Protein AF-A0A970J962-F1 (afdb_monomer)

Mean predicted aligned error: 13.71 Å

Radius of gyration: 29.82 Å; Cα contacts (8 Å, |Δi|>4): 1137; chains: 1; bounding box: 70×75×79 Å

Sequence (525 aa):
MKKNMIYILTLIIIVTIISAALWLNNDTRKEKALIKEILPTATTIKLIDGALDNLIIKENFPGVEKIYSIDNIPAAFVASGTGYEGIIKTLVVMDNEKKQIAGIHILEQGDTPDYADPIMESWFTDRFKGLELFEYLNRVVLDPEKPTDIVQVTGASVSSQAVINNVNSAIGAWNYLVNNKTMDPVENFIPQEMWDKDENSFLIAWPENNSVRVNIEDLKTFPQVTTQTILQRTTGVKIDIKAEGPLLKDVLEKHGIDINDYEAIGVTGRDNYYTMISKDIIQNRDIILGIRFDDEEIIREEKPVRVVIPDEMGVYWVKMVNRIELYTHISPKDIQNVHIFSSIVKDIEPYYYEYYGSKDESYLVGKILSKFDYVDVNGFFTMVGSDGLVKNETISMVRDRYYIKTGGENAPMNIGPAFKLGMNVKEMSHFSTTKDAVIFPEIMMKVIGEEDLPQGKGMNLGEVLEEAGMIIEDNDTLTLFDSDGKQYDINPNQLDSSYLLPVEKGADAIIGETYIKDIAKISKN

Structure (mmCIF, N/CA/C/O backbone):
data_AF-A0A970J962-F1
#
_entry.id   AF-A0A970J962-F1
#
loop_
_atom_site.group_PDB
_atom_site.id
_atom_site.type_symbol
_atom_site.label_atom_id
_atom_site.label_alt_id
_atom_site.label_comp_id
_atom_site.label_asym_id
_atom_site.label_entity_id
_atom_site.label_seq_id
_atom_site.pdbx_PDB_ins_code
_atom_site.Cartn_x
_atom_site.Cartn_y
_atom_site.Cartn_z
_atom_site.occupancy
_atom_site.B_iso_or_equiv
_atom_site.auth_seq_id
_atom_site.auth_comp_id
_atom_site.auth_asym_id
_atom_site.auth_atom_id
_atom_site.pdbx_PDB_model_num
ATOM 1 N N . MET A 1 1 ? 42.026 53.514 -26.671 1.00 54.94 1 MET A N 1
ATOM 2 C CA . MET A 1 1 ? 42.707 52.351 -26.049 1.00 54.94 1 MET A CA 1
ATOM 3 C C . MET A 1 1 ? 41.955 51.765 -24.851 1.00 54.94 1 MET A C 1
ATOM 5 O O . MET A 1 1 ? 41.698 50.572 -24.881 1.00 54.94 1 MET A O 1
ATOM 9 N N . LYS A 1 2 ? 41.526 52.551 -23.845 1.00 57.28 2 LYS A N 1
ATOM 10 C CA . LYS A 1 2 ? 40.827 52.016 -22.649 1.00 57.28 2 LYS A CA 1
ATOM 11 C C . LYS A 1 2 ? 39.519 51.249 -22.932 1.00 57.28 2 LYS A C 1
ATOM 13 O O . LYS A 1 2 ? 39.310 50.208 -22.328 1.00 57.28 2 LYS A O 1
ATOM 18 N N . LYS A 1 3 ? 38.673 51.703 -23.870 1.00 55.94 3 LYS A N 1
ATOM 19 C CA . LYS A 1 3 ? 37.426 50.992 -24.237 1.00 55.94 3 LYS A CA 1
ATOM 20 C C . LYS A 1 3 ? 37.689 49.610 -24.852 1.00 55.94 3 LYS A C 1
ATOM 22 O O . LYS A 1 3 ? 37.087 48.641 -24.419 1.00 55.94 3 LYS A O 1
ATOM 27 N N . ASN A 1 4 ? 38.642 49.500 -25.780 1.00 60.94 4 ASN A N 1
ATOM 28 C CA . ASN A 1 4 ? 38.991 48.218 -26.412 1.00 60.94 4 ASN A CA 1
ATOM 29 C C . ASN A 1 4 ? 39.577 47.220 -25.401 1.00 60.94 4 ASN A C 1
ATOM 31 O O . ASN A 1 4 ? 39.306 46.032 -25.493 1.00 60.94 4 ASN A O 1
ATOM 35 N N . MET A 1 5 ? 40.323 47.708 -24.404 1.00 66.94 5 MET A N 1
ATOM 36 C CA . MET A 1 5 ? 40.854 46.877 -23.321 1.00 66.94 5 MET A CA 1
ATOM 37 C C . MET A 1 5 ? 39.741 46.315 -22.422 1.00 66.94 5 MET A C 1
ATOM 39 O O . MET A 1 5 ? 39.812 45.156 -22.031 1.00 66.94 5 MET A O 1
ATOM 43 N N . ILE A 1 6 ? 38.693 47.102 -22.149 1.00 75.38 6 ILE A N 1
ATOM 44 C CA . ILE A 1 6 ? 37.522 46.652 -21.379 1.00 75.38 6 ILE A CA 1
ATOM 45 C C . ILE A 1 6 ? 36.758 45.566 -22.146 1.00 75.38 6 ILE A C 1
ATOM 47 O O . ILE A 1 6 ? 36.479 44.524 -21.569 1.00 75.38 6 ILE A O 1
ATOM 51 N N . TYR A 1 7 ? 36.504 45.744 -23.449 1.00 73.00 7 TYR A N 1
ATOM 52 C CA . TYR A 1 7 ? 35.831 44.718 -24.260 1.00 73.00 7 TYR A CA 1
ATOM 53 C C . TYR A 1 7 ? 36.624 43.404 -24.345 1.00 73.00 7 TYR A C 1
ATOM 55 O O . TYR A 1 7 ? 36.029 42.332 -24.273 1.00 73.00 7 TYR A O 1
ATOM 63 N N . ILE A 1 8 ? 37.957 43.472 -24.441 1.00 80.38 8 ILE A N 1
ATOM 64 C CA . ILE A 1 8 ? 38.824 42.282 -24.435 1.00 80.38 8 ILE A CA 1
ATOM 65 C C . ILE A 1 8 ? 38.766 41.569 -23.076 1.00 80.38 8 ILE A C 1
ATOM 67 O O . ILE A 1 8 ? 38.632 40.350 -23.036 1.00 80.38 8 ILE A O 1
ATOM 71 N N . LEU A 1 9 ? 38.807 42.309 -21.963 1.00 80.56 9 LEU A N 1
ATOM 72 C CA . LEU A 1 9 ? 38.686 41.732 -20.620 1.00 80.56 9 LEU A CA 1
ATOM 73 C C . LEU A 1 9 ? 37.318 41.079 -20.388 1.00 80.56 9 LEU A C 1
ATOM 75 O O . LEU A 1 9 ? 37.258 39.972 -19.861 1.00 80.56 9 LEU A O 1
ATOM 79 N N . THR A 1 10 ? 36.227 41.716 -20.819 1.00 80.56 10 THR A N 1
ATOM 80 C CA . THR A 1 10 ? 34.881 41.135 -20.721 1.00 80.56 10 THR A CA 1
ATOM 81 C C . THR A 1 10 ? 34.754 39.867 -21.567 1.00 80.56 10 THR A C 1
ATOM 83 O O . THR A 1 10 ? 34.187 38.884 -21.097 1.00 80.56 10 THR A O 1
ATOM 86 N N . LEU A 1 11 ? 35.330 39.846 -22.775 1.00 82.75 11 LEU A N 1
ATOM 87 C CA . LEU A 1 11 ? 35.341 38.658 -23.631 1.00 82.75 11 LEU A CA 1
ATOM 88 C C . LEU A 1 11 ? 36.127 37.505 -22.993 1.00 82.75 11 LEU A C 1
ATOM 90 O O . LEU A 1 11 ? 35.643 36.380 -22.991 1.00 82.75 11 LEU A O 1
ATOM 94 N N . ILE A 1 12 ? 37.298 37.775 -22.405 1.00 88.12 12 ILE A N 1
ATOM 95 C CA . ILE A 1 12 ? 38.093 36.753 -21.707 1.00 88.12 12 ILE A CA 1
ATOM 96 C C . ILE A 1 12 ? 37.312 36.185 -20.520 1.00 88.12 12 ILE A C 1
ATOM 98 O O . ILE A 1 12 ? 37.259 34.970 -20.373 1.00 88.12 12 ILE A O 1
ATOM 102 N N . ILE A 1 13 ? 36.654 37.034 -19.724 1.00 87.50 13 ILE A N 1
ATOM 103 C CA . ILE A 1 13 ? 35.838 36.591 -18.586 1.00 87.50 13 ILE A CA 1
ATOM 104 C C . ILE A 1 13 ? 34.689 35.693 -19.062 1.00 87.50 13 ILE A C 1
ATOM 106 O O . ILE A 1 13 ? 34.508 34.599 -18.531 1.00 87.50 13 ILE A O 1
ATOM 110 N N . ILE A 1 14 ? 33.962 36.097 -20.107 1.00 84.31 14 ILE A N 1
ATOM 111 C CA . ILE A 1 14 ? 32.884 35.289 -20.694 1.00 84.31 14 ILE A CA 1
ATOM 112 C C . ILE A 1 14 ? 33.427 33.955 -21.220 1.00 84.31 14 ILE A C 1
ATOM 114 O O . ILE A 1 14 ? 32.858 32.912 -20.917 1.00 84.31 14 ILE A O 1
ATOM 118 N N . VAL A 1 15 ? 34.554 33.956 -21.936 1.00 85.00 15 VAL A N 1
ATOM 119 C CA . VAL A 1 15 ? 35.187 32.725 -22.434 1.00 85.00 15 VAL A CA 1
ATOM 120 C C . VAL A 1 15 ? 35.630 31.831 -21.279 1.00 85.00 15 VAL A C 1
ATOM 122 O O . VAL A 1 15 ? 35.428 30.625 -21.358 1.00 85.00 15 VAL A O 1
ATOM 125 N N . THR A 1 16 ? 36.171 32.377 -20.187 1.00 82.31 16 THR A N 1
ATOM 126 C CA . THR A 1 16 ? 36.538 31.581 -19.006 1.00 82.31 16 THR A CA 1
ATOM 127 C C . THR A 1 16 ? 35.322 31.021 -18.276 1.00 82.31 16 THR A C 1
ATOM 129 O O . THR A 1 16 ? 35.370 29.872 -17.858 1.00 82.31 16 THR A O 1
ATOM 132 N N . ILE A 1 17 ? 34.219 31.773 -18.176 1.00 78.06 17 ILE A N 1
ATOM 133 C CA . ILE A 1 17 ? 32.970 31.307 -17.555 1.00 78.06 17 ILE A CA 1
ATOM 134 C C . ILE A 1 17 ? 32.330 30.215 -18.415 1.00 78.06 17 ILE A C 1
ATOM 136 O O . ILE A 1 17 ? 31.975 29.166 -17.891 1.00 78.06 17 ILE A O 1
ATOM 140 N N . ILE A 1 18 ? 32.242 30.414 -19.734 1.00 73.50 18 ILE A N 1
ATOM 141 C CA . ILE A 1 18 ? 31.726 29.410 -20.676 1.00 73.50 18 ILE A CA 1
ATOM 142 C C . ILE A 1 18 ? 32.627 28.174 -20.675 1.00 73.50 18 ILE A C 1
ATOM 144 O O . ILE A 1 18 ? 32.124 27.059 -20.612 1.00 73.50 18 ILE A O 1
ATOM 148 N N . SER A 1 19 ? 33.950 28.350 -20.679 1.00 67.88 19 SER A N 1
ATOM 149 C CA . SER A 1 19 ? 34.895 27.233 -20.603 1.00 67.88 19 SER A CA 1
ATOM 150 C C . SER A 1 19 ? 34.758 26.487 -19.282 1.00 67.88 19 SER A C 1
ATOM 152 O O . SER A 1 19 ? 34.747 25.268 -19.301 1.00 67.88 19 SER A O 1
ATOM 154 N N . ALA A 1 20 ? 34.594 27.179 -18.150 1.00 66.62 20 ALA A N 1
ATOM 155 C CA . ALA A 1 20 ? 34.362 26.562 -16.845 1.00 66.62 20 ALA A CA 1
ATOM 156 C C . ALA A 1 20 ? 33.001 25.854 -16.768 1.00 66.62 20 ALA A C 1
ATOM 158 O O . ALA A 1 20 ? 32.924 24.769 -16.203 1.00 66.62 20 ALA A O 1
ATOM 159 N N . ALA A 1 21 ? 31.949 26.407 -17.377 1.00 58.97 21 ALA A N 1
ATOM 160 C CA . ALA A 1 21 ? 30.629 25.785 -17.460 1.00 58.97 21 ALA A CA 1
ATOM 161 C C . ALA A 1 21 ? 30.648 24.530 -18.348 1.00 58.97 21 ALA A C 1
ATOM 163 O O . ALA A 1 21 ? 30.210 23.470 -17.912 1.00 58.97 21 ALA A O 1
ATOM 164 N N . LEU A 1 22 ? 31.251 24.606 -19.541 1.00 60.03 22 LEU A N 1
ATOM 165 C CA . LEU A 1 22 ? 31.532 23.447 -20.401 1.00 60.03 22 LEU A CA 1
ATOM 166 C C . LEU A 1 22 ? 32.435 22.436 -19.693 1.00 60.03 22 LEU A C 1
ATOM 168 O O . LEU A 1 22 ? 32.342 21.232 -19.928 1.00 60.03 22 LEU A O 1
ATOM 172 N N . TRP A 1 23 ? 33.314 22.916 -18.810 1.00 59.75 23 TRP A N 1
ATOM 173 C CA . TRP A 1 23 ? 34.153 22.048 -18.015 1.00 59.75 23 TRP A CA 1
ATOM 174 C C . TRP A 1 23 ? 33.295 21.316 -16.960 1.00 59.75 23 TRP A C 1
ATOM 176 O O . TRP A 1 23 ? 33.321 20.098 -16.868 1.00 59.75 23 TRP A O 1
ATOM 186 N N . LEU A 1 24 ? 32.462 22.009 -16.198 1.00 53.78 24 LEU A N 1
ATOM 187 C CA . LEU A 1 24 ? 31.606 21.382 -15.186 1.00 53.78 24 LEU A CA 1
ATOM 188 C C . LEU A 1 24 ? 30.534 20.449 -15.784 1.00 53.78 24 LEU A C 1
ATOM 190 O O . LEU A 1 24 ? 30.160 19.470 -15.140 1.00 53.78 24 LEU A O 1
ATOM 194 N N . ASN A 1 25 ? 30.092 20.697 -17.020 1.00 53.22 25 ASN A N 1
ATOM 195 C CA . ASN A 1 25 ? 29.059 19.909 -17.701 1.00 53.22 25 ASN A CA 1
ATOM 196 C C . ASN A 1 25 ? 29.587 18.845 -18.676 1.00 53.22 25 ASN A C 1
ATOM 198 O O . ASN A 1 25 ? 28.854 18.379 -19.538 1.00 53.22 25 ASN A O 1
ATOM 202 N N . ASN A 1 26 ? 30.854 18.449 -18.562 1.00 74.69 26 ASN A N 1
ATOM 203 C CA . ASN A 1 26 ? 31.405 17.391 -19.405 1.00 74.69 26 ASN A CA 1
ATOM 204 C C . ASN A 1 26 ? 31.035 16.000 -18.848 1.00 74.69 26 ASN A C 1
ATOM 206 O O . ASN A 1 26 ? 31.628 15.557 -17.859 1.00 74.69 26 ASN A O 1
ATOM 210 N N . ASP A 1 27 ? 30.101 15.312 -19.508 1.00 74.94 27 ASP A N 1
ATOM 211 C CA . ASP A 1 27 ? 29.571 13.997 -19.110 1.00 74.94 27 ASP A CA 1
ATOM 212 C C . ASP A 1 27 ? 30.665 12.953 -18.870 1.00 74.94 27 ASP A C 1
ATOM 214 O O . ASP A 1 27 ? 30.655 12.271 -17.849 1.00 74.94 27 ASP A O 1
ATOM 218 N N . THR A 1 28 ? 31.703 12.917 -19.714 1.00 83.88 28 THR A N 1
ATOM 219 C CA . THR A 1 28 ? 32.847 12.002 -19.557 1.00 83.88 28 THR A CA 1
ATOM 220 C C . THR A 1 28 ? 33.536 12.144 -18.200 1.00 83.88 28 THR A C 1
ATOM 222 O O . THR A 1 28 ? 34.109 11.188 -17.684 1.00 83.88 28 THR A O 1
ATOM 225 N N . ARG A 1 29 ? 33.529 13.334 -17.590 1.00 85.50 29 ARG A N 1
ATOM 226 C CA . ARG A 1 29 ? 34.130 13.518 -16.262 1.00 85.50 29 ARG A CA 1
ATOM 227 C C . ARG A 1 29 ? 33.232 13.079 -15.126 1.00 85.50 29 ARG A C 1
ATOM 229 O O . ARG A 1 29 ? 33.759 12.500 -14.180 1.00 85.50 29 ARG A O 1
ATOM 236 N N . LYS A 1 30 ? 31.927 13.336 -15.224 1.00 87.94 30 LYS A N 1
ATOM 237 C CA . LYS A 1 30 ? 30.946 12.833 -14.254 1.00 87.94 30 LYS A CA 1
ATOM 238 C C . LYS A 1 30 ? 30.964 11.304 -14.255 1.00 87.94 30 LYS A C 1
ATOM 240 O O . LYS A 1 30 ? 31.147 10.701 -13.206 1.00 87.94 30 LYS A O 1
ATOM 245 N N . GLU A 1 31 ? 30.948 10.699 -15.442 1.00 93.50 31 GLU A N 1
ATOM 246 C CA . GLU A 1 31 ? 31.073 9.251 -15.640 1.00 93.50 31 GLU A CA 1
ATOM 247 C C . GLU A 1 31 ? 32.362 8.698 -15.007 1.00 93.50 31 GLU A C 1
ATOM 249 O O . GLU A 1 31 ? 32.307 7.751 -14.232 1.00 93.50 31 GLU A O 1
ATOM 254 N N . LYS A 1 32 ? 33.531 9.319 -15.236 1.00 94.44 32 LYS A N 1
ATOM 255 C CA . LYS A 1 32 ? 34.794 8.889 -14.598 1.00 94.44 32 LYS A CA 1
ATOM 256 C C . LYS A 1 32 ? 34.790 8.998 -13.072 1.00 94.44 32 LYS A C 1
ATOM 258 O O . LYS A 1 32 ? 35.429 8.177 -12.416 1.00 94.44 32 LYS A O 1
ATOM 263 N N . ALA A 1 33 ? 34.131 10.013 -12.513 1.00 94.00 33 ALA A N 1
ATOM 264 C CA . ALA A 1 33 ? 33.999 10.159 -11.066 1.00 94.00 33 ALA A CA 1
ATOM 265 C C . ALA A 1 33 ? 33.128 9.037 -10.483 1.00 94.00 33 ALA A C 1
ATOM 267 O O . ALA A 1 33 ? 33.561 8.377 -9.542 1.00 94.00 33 ALA A O 1
ATOM 268 N N . LEU A 1 34 ? 31.983 8.755 -11.113 1.00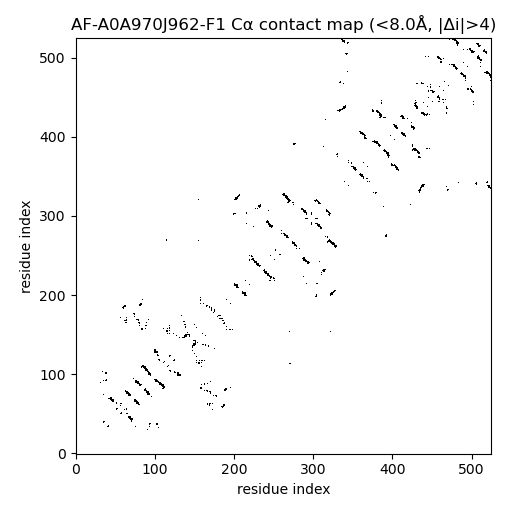 96.06 34 LEU A N 1
ATOM 269 C CA . LEU A 1 34 ? 31.088 7.656 -10.740 1.00 96.06 34 LEU A CA 1
ATOM 270 C C . LEU A 1 34 ? 31.765 6.284 -10.872 1.00 96.06 34 LEU A C 1
ATOM 272 O O . LEU A 1 34 ? 31.646 5.455 -9.977 1.00 96.06 34 LEU A O 1
ATOM 276 N N . ILE A 1 35 ? 32.553 6.052 -11.932 1.00 97.25 35 ILE A N 1
ATOM 277 C CA . ILE A 1 35 ? 33.344 4.815 -12.076 1.00 97.25 35 ILE A CA 1
ATOM 278 C C . ILE A 1 35 ? 34.260 4.614 -10.863 1.00 97.25 35 ILE A C 1
ATOM 280 O O . ILE A 1 35 ? 34.359 3.506 -10.344 1.00 97.25 35 ILE A O 1
ATOM 284 N N . LYS A 1 36 ? 34.920 5.680 -10.398 1.00 96.12 36 LYS A N 1
ATOM 285 C CA . LYS A 1 36 ? 35.820 5.620 -9.242 1.00 96.12 36 LYS A CA 1
ATOM 286 C C . LYS A 1 36 ? 35.077 5.460 -7.914 1.00 96.12 36 LYS A C 1
ATOM 288 O O . LYS A 1 36 ? 35.629 4.886 -6.984 1.00 96.12 36 LYS A O 1
ATOM 293 N N . GLU A 1 37 ? 33.853 5.963 -7.815 1.00 95.81 37 GLU A N 1
ATOM 294 C CA . GLU A 1 37 ? 32.986 5.743 -6.657 1.00 95.81 37 GLU A CA 1
ATOM 295 C C . GLU A 1 37 ? 32.539 4.277 -6.565 1.00 95.81 37 GLU A C 1
ATOM 297 O O . GLU A 1 37 ? 32.671 3.660 -5.510 1.00 95.81 37 GLU A O 1
ATOM 302 N N . ILE A 1 38 ? 32.096 3.698 -7.687 1.00 96.81 38 ILE A N 1
ATOM 303 C CA . ILE A 1 38 ? 31.633 2.305 -7.767 1.00 96.81 38 ILE A CA 1
ATOM 304 C C . ILE A 1 38 ? 32.796 1.314 -7.611 1.00 96.81 38 ILE A C 1
ATOM 306 O O . ILE A 1 38 ? 32.660 0.295 -6.933 1.00 96.81 38 ILE A O 1
ATOM 310 N N . LEU A 1 39 ? 33.955 1.614 -8.209 1.00 96.38 39 LEU A N 1
ATOM 311 C CA . LEU A 1 39 ? 35.169 0.802 -8.117 1.00 96.38 39 LEU A CA 1
ATOM 312 C C . LEU A 1 39 ? 36.358 1.649 -7.613 1.00 96.38 39 LEU A C 1
ATOM 314 O O . LEU A 1 39 ? 37.173 2.114 -8.415 1.00 96.38 39 LEU A O 1
ATOM 318 N N . PRO A 1 40 ? 36.517 1.824 -6.284 1.00 95.06 40 PRO A N 1
ATOM 319 C CA . PRO A 1 40 ? 37.570 2.664 -5.694 1.00 95.06 40 PRO A CA 1
ATOM 320 C C . PRO A 1 40 ? 39.007 2.241 -6.016 1.00 95.06 40 PRO A C 1
ATOM 322 O O . PRO A 1 40 ? 39.928 3.054 -5.917 1.00 95.06 40 PRO A O 1
ATOM 325 N N . THR A 1 41 ? 39.207 0.977 -6.398 1.00 92.31 41 THR A N 1
ATOM 326 C CA . THR A 1 41 ? 40.503 0.426 -6.816 1.00 92.31 41 THR A CA 1
ATOM 327 C C . THR A 1 41 ? 40.915 0.864 -8.224 1.00 92.31 41 THR A C 1
ATOM 329 O O . THR A 1 41 ? 42.083 0.714 -8.574 1.00 92.31 41 THR A O 1
ATOM 332 N N . ALA A 1 42 ? 40.007 1.448 -9.016 1.00 90.25 42 ALA A N 1
ATOM 333 C CA . ALA A 1 42 ? 40.291 1.909 -10.370 1.00 90.25 42 ALA A CA 1
ATOM 334 C C . ALA A 1 42 ? 41.362 3.015 -10.378 1.00 90.25 42 ALA A C 1
ATOM 336 O O . ALA A 1 42 ? 41.145 4.120 -9.862 1.00 90.25 42 ALA A O 1
ATOM 337 N N . THR A 1 43 ? 42.515 2.745 -11.005 1.00 88.56 43 THR A N 1
ATOM 338 C CA . THR A 1 43 ? 43.610 3.727 -11.070 1.00 88.56 43 THR A CA 1
ATOM 339 C C . THR A 1 43 ? 43.570 4.555 -12.351 1.00 88.56 43 THR A C 1
ATOM 341 O O . THR A 1 43 ? 43.508 5.787 -12.295 1.00 88.56 43 THR A O 1
ATOM 344 N N . THR A 1 44 ? 43.559 3.902 -13.516 1.00 92.69 44 THR A N 1
ATOM 345 C CA . THR A 1 44 ? 43.664 4.567 -14.818 1.00 92.69 44 THR A CA 1
ATOM 346 C C . THR A 1 44 ? 42.389 4.375 -15.627 1.00 92.69 44 THR A C 1
ATOM 348 O O . THR A 1 44 ? 42.175 3.302 -16.179 1.00 92.69 44 THR A O 1
ATOM 351 N N . ILE A 1 45 ? 41.576 5.433 -15.753 1.00 95.50 45 ILE A N 1
ATOM 352 C CA . ILE A 1 45 ? 40.298 5.398 -16.486 1.00 95.50 45 ILE A CA 1
ATOM 353 C C . ILE A 1 45 ? 40.405 6.169 -17.812 1.00 95.50 45 ILE A C 1
ATOM 355 O O . ILE A 1 45 ? 40.530 7.406 -17.834 1.00 95.50 45 ILE A O 1
ATOM 359 N N . LYS A 1 46 ? 40.318 5.453 -18.939 1.00 94.44 46 LYS A N 1
ATOM 360 C CA . LYS A 1 46 ? 40.416 6.021 -20.297 1.00 94.44 46 LYS A CA 1
ATOM 361 C C . LYS A 1 46 ? 39.225 5.611 -21.157 1.00 94.44 46 LYS A C 1
ATOM 363 O O . LYS A 1 46 ? 38.881 4.435 -21.194 1.00 94.44 46 LYS A O 1
ATOM 368 N N . LEU A 1 47 ? 38.634 6.580 -21.857 1.00 93.69 47 LEU A N 1
ATOM 369 C CA . LEU A 1 47 ? 37.650 6.304 -22.904 1.00 93.69 47 LEU A CA 1
ATOM 370 C C . LEU A 1 47 ? 38.354 5.552 -24.042 1.00 93.69 47 LEU A C 1
ATOM 372 O O . LEU A 1 47 ? 39.488 5.894 -24.380 1.00 93.69 47 LEU A O 1
ATOM 376 N N . ILE A 1 48 ? 37.711 4.521 -24.580 1.00 92.06 48 ILE A N 1
ATOM 377 C CA . ILE A 1 48 ? 38.215 3.761 -25.722 1.00 92.06 48 ILE A CA 1
ATOM 378 C C . ILE A 1 48 ? 37.596 4.353 -26.989 1.00 92.06 48 ILE A C 1
ATOM 380 O O . ILE A 1 48 ? 36.454 4.050 -27.339 1.00 92.06 48 ILE A O 1
ATOM 384 N N . ASP A 1 49 ? 38.352 5.212 -27.667 1.00 83.31 49 ASP A N 1
ATOM 385 C CA . ASP A 1 49 ? 37.926 5.807 -28.934 1.00 83.31 49 ASP A CA 1
ATOM 386 C C . ASP A 1 49 ? 37.802 4.725 -30.024 1.00 83.31 49 ASP A C 1
ATOM 388 O O . ASP A 1 49 ? 38.652 3.840 -30.136 1.00 83.31 49 ASP A O 1
ATOM 392 N N . GLY A 1 50 ? 36.730 4.779 -30.821 1.00 77.81 50 GLY A N 1
ATOM 393 C CA . GLY A 1 50 ? 36.474 3.829 -31.915 1.00 77.81 50 GLY A CA 1
ATOM 394 C C . GLY A 1 50 ? 35.958 2.451 -31.483 1.00 77.81 50 GLY A C 1
ATOM 395 O O . GLY A 1 50 ? 35.773 1.576 -32.324 1.00 77.81 50 GLY A O 1
ATOM 396 N N . ALA A 1 51 ? 35.676 2.230 -30.193 1.00 80.31 51 ALA A N 1
ATOM 397 C CA . ALA A 1 51 ? 35.116 0.957 -29.724 1.00 80.31 51 ALA A CA 1
ATOM 398 C C . ALA A 1 51 ? 33.778 0.600 -30.404 1.00 80.31 51 ALA A C 1
ATOM 400 O O . ALA A 1 51 ? 33.506 -0.571 -30.661 1.00 80.31 51 ALA A O 1
ATOM 401 N N . LEU A 1 52 ? 32.979 1.617 -30.740 1.00 82.31 52 LEU A N 1
ATOM 402 C CA . LEU A 1 52 ? 31.696 1.470 -31.435 1.00 82.31 52 LEU A CA 1
ATOM 403 C C . LEU A 1 52 ? 31.829 1.240 -32.949 1.00 82.31 52 LEU A C 1
ATOM 405 O O . LEU A 1 52 ? 30.846 0.893 -33.600 1.00 82.31 52 LEU A O 1
ATOM 409 N N . ASP A 1 53 ? 33.025 1.411 -33.519 1.00 84.25 53 ASP A N 1
ATOM 410 C CA . ASP A 1 53 ? 33.281 1.080 -34.925 1.00 84.25 53 ASP A CA 1
ATOM 411 C C . ASP A 1 53 ? 33.414 -0.440 -35.126 1.00 84.25 53 ASP A C 1
ATOM 413 O O . ASP A 1 53 ? 33.398 -0.937 -36.254 1.00 84.25 53 ASP A O 1
ATOM 417 N N . ASN A 1 54 ? 33.527 -1.202 -34.031 1.00 90.19 54 ASN A N 1
ATOM 418 C CA . ASN A 1 54 ? 33.497 -2.653 -34.067 1.00 90.19 54 ASN A CA 1
ATOM 419 C C . ASN A 1 54 ? 32.093 -3.148 -34.456 1.00 90.19 54 ASN A C 1
ATOM 421 O O . ASN A 1 54 ? 31.128 -2.937 -33.723 1.00 90.19 54 ASN A O 1
ATOM 425 N N . LEU A 1 55 ? 32.000 -3.854 -35.589 1.00 85.75 55 LEU A N 1
ATOM 426 C CA . LEU A 1 55 ? 30.733 -4.354 -36.136 1.00 85.75 55 LEU A CA 1
ATOM 427 C C . LEU A 1 55 ? 29.959 -5.237 -35.153 1.00 85.75 55 LEU A C 1
ATOM 429 O O . LEU A 1 55 ? 28.748 -5.103 -35.066 1.00 85.75 55 LEU A O 1
ATOM 433 N N . ILE A 1 56 ? 30.640 -6.081 -34.372 1.00 89.00 56 ILE A N 1
ATOM 434 C CA . ILE A 1 56 ? 29.971 -6.968 -33.412 1.00 89.00 56 ILE A CA 1
ATOM 435 C C . ILE A 1 56 ? 29.367 -6.157 -32.267 1.00 89.00 56 ILE A C 1
ATOM 437 O O . ILE A 1 56 ? 28.229 -6.406 -31.890 1.00 89.00 56 ILE A O 1
ATOM 441 N N . ILE A 1 57 ? 30.084 -5.157 -31.744 1.00 90.25 57 ILE A N 1
ATOM 442 C CA . ILE A 1 57 ? 29.527 -4.264 -30.716 1.00 90.25 57 ILE A CA 1
ATOM 443 C C . ILE A 1 57 ? 28.328 -3.495 -31.268 1.00 90.25 57 ILE A C 1
ATOM 445 O O . ILE A 1 57 ? 27.282 -3.445 -30.632 1.00 90.25 57 ILE A O 1
ATOM 449 N N . LYS A 1 58 ? 28.471 -2.936 -32.470 1.00 84.25 58 LYS A N 1
ATOM 450 C CA . LYS A 1 58 ? 27.446 -2.109 -33.102 1.00 84.25 58 LYS A CA 1
ATOM 451 C C . LYS A 1 58 ? 26.170 -2.881 -33.446 1.00 84.25 58 LYS A C 1
ATOM 453 O O . LYS A 1 58 ? 25.085 -2.337 -33.280 1.00 84.25 58 LYS A O 1
ATOM 458 N N . GLU A 1 59 ? 26.302 -4.097 -33.971 1.00 82.62 59 GLU A N 1
ATOM 459 C CA . GLU A 1 59 ? 25.164 -4.901 -34.429 1.00 82.62 59 GLU A CA 1
ATOM 460 C C . GLU A 1 59 ? 24.528 -5.699 -33.291 1.00 82.62 59 GLU A C 1
ATOM 462 O O . GLU A 1 59 ? 23.305 -5.741 -33.204 1.00 82.62 59 GLU A O 1
ATOM 467 N N . ASN A 1 60 ? 25.324 -6.295 -32.395 1.00 91.62 60 ASN A N 1
ATOM 468 C CA . ASN A 1 60 ? 24.776 -7.150 -31.341 1.00 91.62 60 ASN A CA 1
ATOM 469 C C . ASN A 1 60 ? 24.411 -6.379 -30.071 1.00 91.62 60 ASN A C 1
ATOM 471 O O . ASN A 1 60 ? 23.555 -6.840 -29.324 1.00 91.62 60 ASN A O 1
ATOM 475 N N . PHE A 1 61 ? 25.055 -5.241 -29.798 1.00 94.69 61 PHE A N 1
ATOM 476 C CA . PHE A 1 61 ? 24.847 -4.465 -28.570 1.00 94.69 61 PHE A CA 1
ATOM 477 C C . PHE A 1 61 ? 24.618 -2.976 -28.884 1.00 94.69 61 PHE A C 1
ATOM 479 O O . PHE A 1 61 ? 25.349 -2.120 -28.374 1.00 94.69 61 PHE A O 1
ATOM 486 N N . PRO A 1 62 ? 23.600 -2.637 -29.704 1.00 87.38 62 PRO A N 1
ATOM 487 C CA . PRO A 1 62 ? 23.334 -1.271 -30.164 1.00 87.38 62 PRO A CA 1
ATOM 488 C C . PRO A 1 62 ? 23.046 -0.272 -29.034 1.00 87.38 62 PRO A C 1
ATOM 490 O O . PRO A 1 62 ? 23.101 0.935 -29.260 1.00 87.38 62 PRO A O 1
ATOM 493 N N . GLY A 1 63 ? 22.750 -0.752 -27.821 1.00 89.31 63 GLY A N 1
ATOM 494 C CA . GLY A 1 63 ? 22.591 0.092 -26.639 1.00 89.31 63 GLY A CA 1
ATOM 495 C C . GLY A 1 63 ? 23.905 0.657 -26.093 1.00 89.31 63 GLY A C 1
ATOM 496 O O . GLY A 1 63 ? 23.868 1.628 -25.353 1.00 89.31 63 GLY A O 1
ATOM 497 N N . VAL A 1 64 ? 25.075 0.096 -26.424 1.00 95.81 64 VAL A N 1
ATOM 498 C CA . VAL A 1 64 ? 26.361 0.577 -25.885 1.00 95.81 64 VAL A CA 1
ATOM 499 C C . VAL A 1 64 ? 26.764 1.900 -26.547 1.00 95.81 64 VAL A C 1
ATOM 501 O O . VAL A 1 64 ? 27.065 1.950 -27.734 1.00 95.81 64 VAL A O 1
ATOM 504 N N . GLU A 1 65 ? 26.838 2.973 -25.756 1.00 91.62 65 GLU A N 1
ATOM 505 C CA . GLU A 1 65 ? 27.194 4.327 -26.205 1.00 91.62 65 GLU A CA 1
ATOM 506 C C . GLU A 1 65 ? 28.652 4.705 -25.910 1.00 91.62 65 GLU A C 1
ATOM 508 O O . GLU A 1 65 ? 29.244 5.523 -26.614 1.00 91.62 65 GLU A O 1
ATOM 513 N N . LYS A 1 66 ? 29.249 4.170 -24.838 1.00 94.81 66 LYS A N 1
ATOM 514 C CA . LYS A 1 66 ? 30.652 4.446 -24.475 1.00 94.81 66 LYS A CA 1
ATOM 515 C C . LYS A 1 66 ? 31.279 3.246 -23.789 1.00 94.81 66 LYS A C 1
ATOM 517 O O . LYS A 1 66 ? 30.623 2.565 -23.005 1.00 94.81 66 LYS A O 1
ATOM 522 N N . ILE A 1 67 ? 32.579 3.053 -24.014 1.00 96.88 67 ILE A N 1
ATOM 523 C CA . ILE A 1 67 ? 33.378 2.039 -23.322 1.00 96.88 67 ILE A CA 1
ATOM 524 C C . ILE A 1 67 ? 34.614 2.693 -22.714 1.00 96.88 67 ILE A C 1
ATOM 526 O O . ILE A 1 67 ? 35.372 3.399 -23.381 1.00 96.88 67 ILE A O 1
ATOM 530 N N . TYR A 1 68 ? 34.826 2.427 -21.435 1.00 97.31 68 TYR A N 1
ATOM 531 C CA . TYR A 1 68 ? 35.979 2.841 -20.662 1.00 97.31 68 TYR A CA 1
ATOM 532 C C . TYR A 1 68 ? 36.848 1.633 -20.335 1.00 97.31 68 TYR A C 1
ATOM 534 O O . TYR A 1 68 ? 36.371 0.579 -19.908 1.00 97.31 68 TYR A O 1
ATOM 542 N N . SER A 1 69 ? 38.152 1.825 -20.487 1.00 96.12 69 SER A N 1
ATOM 543 C CA . SER A 1 69 ? 39.158 0.936 -19.926 1.00 96.12 69 SER A CA 1
ATOM 544 C C . SER A 1 69 ? 39.525 1.385 -18.516 1.00 96.12 69 SER A C 1
ATOM 546 O O . SER A 1 69 ? 39.744 2.578 -18.280 1.00 96.12 69 SER A O 1
ATOM 548 N N . ILE A 1 70 ? 39.618 0.419 -17.606 1.00 95.38 70 ILE A N 1
ATOM 549 C CA . ILE A 1 70 ? 40.222 0.558 -16.283 1.00 95.38 70 ILE A CA 1
ATOM 550 C C . ILE A 1 70 ? 41.499 -0.274 -16.314 1.00 95.38 70 ILE A C 1
ATOM 552 O O . ILE A 1 70 ? 41.473 -1.456 -16.650 1.00 95.38 70 ILE A O 1
ATOM 556 N N . ASP A 1 71 ? 42.634 0.379 -16.083 1.00 89.62 71 ASP A N 1
ATOM 557 C CA . ASP A 1 71 ? 43.962 -0.248 -16.117 1.00 89.62 71 ASP A CA 1
ATOM 558 C C . ASP A 1 71 ? 44.260 -0.967 -17.451 1.00 89.62 71 ASP A C 1
ATOM 560 O O . ASP A 1 71 ? 44.958 -1.975 -17.526 1.00 89.62 71 ASP A O 1
ATOM 564 N N . ASN A 1 72 ? 43.776 -0.353 -18.539 1.00 91.81 72 ASN A N 1
ATOM 565 C CA . ASN A 1 72 ? 43.870 -0.792 -19.939 1.00 91.81 72 ASN A CA 1
ATOM 566 C C . ASN A 1 72 ? 43.015 -2.016 -20.315 1.00 91.81 72 ASN A C 1
ATOM 568 O O . ASN A 1 72 ? 43.151 -2.515 -21.431 1.00 91.81 72 ASN A O 1
ATOM 572 N N . ILE A 1 73 ? 42.101 -2.458 -19.449 1.00 95.44 73 ILE A N 1
ATOM 573 C CA . ILE A 1 73 ? 41.118 -3.502 -19.767 1.00 95.44 73 ILE A CA 1
ATOM 574 C C . ILE A 1 73 ? 39.724 -2.859 -19.820 1.00 95.44 73 ILE A C 1
ATOM 576 O O . ILE A 1 73 ? 39.386 -2.110 -18.900 1.00 95.44 73 ILE A O 1
ATOM 580 N N . PRO A 1 74 ? 38.904 -3.094 -20.864 1.00 96.62 74 PRO A N 1
ATOM 581 C CA . PRO A 1 74 ? 37.501 -2.671 -20.882 1.00 96.62 74 PRO A CA 1
ATOM 582 C C . PRO A 1 74 ? 36.775 -3.106 -19.603 1.00 96.62 74 PRO A C 1
ATOM 584 O O . PRO A 1 74 ? 36.837 -4.274 -19.223 1.00 96.62 74 PRO A O 1
ATOM 587 N N . ALA A 1 75 ? 36.151 -2.159 -18.903 1.00 96.94 75 ALA A N 1
ATOM 588 C CA . ALA A 1 75 ? 35.598 -2.415 -17.570 1.00 96.94 75 ALA A CA 1
ATOM 589 C C . ALA A 1 75 ? 34.443 -1.490 -17.166 1.00 96.94 75 ALA A C 1
ATOM 591 O O . ALA A 1 75 ? 33.836 -1.705 -16.125 1.00 96.94 75 ALA A O 1
ATOM 592 N N . ALA A 1 76 ? 34.133 -0.449 -17.938 1.00 98.06 76 ALA A N 1
ATOM 593 C CA . ALA A 1 76 ? 32.959 0.373 -17.676 1.00 98.06 76 ALA A CA 1
ATOM 594 C C . ALA A 1 76 ? 32.270 0.762 -18.981 1.00 98.06 76 ALA A C 1
ATOM 596 O O . ALA A 1 76 ? 32.928 1.091 -19.965 1.00 98.06 76 ALA A O 1
ATOM 597 N N . PHE A 1 77 ? 30.947 0.705 -18.985 1.00 98.25 77 PHE A N 1
ATOM 598 C CA . PHE A 1 77 ? 30.123 0.825 -20.178 1.00 98.25 77 PHE A CA 1
ATOM 599 C C . PHE A 1 77 ? 28.994 1.801 -19.886 1.00 98.25 77 PHE A C 1
ATOM 601 O O . PHE A 1 77 ? 28.350 1.702 -18.846 1.00 98.25 77 PHE A O 1
ATOM 608 N N . VAL A 1 78 ? 28.760 2.743 -20.792 1.00 97.19 78 VAL A N 1
ATOM 609 C CA . VAL A 1 78 ? 27.519 3.519 -20.801 1.00 97.19 78 VAL A CA 1
ATOM 610 C C . VAL A 1 78 ? 26.628 2.876 -21.841 1.00 97.19 78 VAL A C 1
ATOM 612 O O . VAL A 1 78 ? 27.036 2.775 -22.998 1.00 97.19 78 VAL A O 1
ATOM 615 N N . ALA A 1 79 ? 25.455 2.421 -21.421 1.00 96.62 79 ALA A N 1
ATOM 616 C CA . ALA A 1 79 ? 24.460 1.837 -22.300 1.00 96.62 79 ALA A CA 1
ATOM 617 C C . ALA A 1 79 ? 23.117 2.552 -22.142 1.00 96.62 79 ALA A C 1
ATOM 619 O O . ALA A 1 79 ? 22.779 3.002 -21.045 1.00 96.62 79 ALA A O 1
ATOM 620 N N . SER A 1 80 ? 22.371 2.665 -23.233 1.00 91.44 80 SER A N 1
ATOM 621 C CA . SER A 1 80 ? 21.056 3.281 -23.273 1.00 91.44 80 SER A CA 1
ATOM 622 C C . SER A 1 80 ? 20.018 2.346 -23.869 1.00 91.44 80 SER A C 1
ATOM 624 O O . SER A 1 80 ? 20.281 1.589 -24.806 1.00 91.44 80 SER A O 1
ATOM 626 N N . GLY A 1 81 ? 18.824 2.422 -23.294 1.00 85.25 81 GLY A N 1
ATOM 627 C CA . GLY A 1 81 ? 17.678 1.622 -23.679 1.00 85.25 81 GLY A CA 1
ATOM 628 C C . GLY A 1 81 ? 16.422 2.475 -23.631 1.00 85.25 81 GLY A C 1
ATOM 629 O O . GLY A 1 81 ? 16.323 3.406 -22.831 1.00 85.25 81 GLY A O 1
ATOM 630 N N . THR A 1 82 ? 15.465 2.194 -24.507 1.00 79.12 82 THR A N 1
ATOM 631 C CA . THR A 1 82 ? 14.170 2.884 -24.505 1.00 79.12 82 THR A CA 1
ATOM 632 C C . THR A 1 82 ? 13.248 2.249 -23.464 1.00 79.12 82 THR A C 1
ATOM 634 O O . THR A 1 82 ? 12.902 1.073 -23.586 1.00 79.12 82 THR A O 1
ATOM 637 N N . GLY A 1 83 ? 12.899 3.027 -22.435 1.00 68.44 83 GLY A N 1
ATOM 638 C CA . GLY A 1 83 ? 11.828 2.738 -21.482 1.00 68.44 83 GLY A CA 1
ATOM 639 C C . GLY A 1 83 ? 10.452 3.057 -22.075 1.00 68.44 83 GLY A C 1
ATOM 640 O O . GLY A 1 83 ? 10.302 3.097 -23.293 1.00 68.44 83 GLY A O 1
ATOM 641 N N . TYR A 1 84 ? 9.445 3.282 -21.234 1.00 64.44 84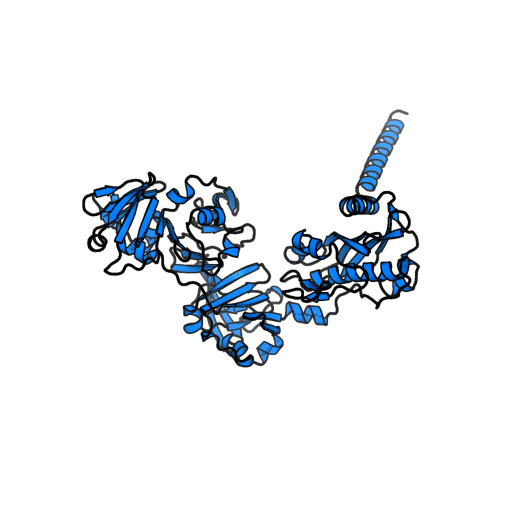 TYR A N 1
ATOM 642 C CA . TYR A 1 84 ? 8.066 3.508 -21.675 1.00 64.44 84 TYR A CA 1
ATOM 643 C C . TYR A 1 84 ? 7.835 4.917 -22.268 1.00 64.44 84 TYR A C 1
ATOM 645 O O . TYR A 1 84 ? 7.250 5.044 -23.340 1.00 64.44 84 TYR A O 1
ATOM 653 N N . GLU A 1 85 ? 8.338 5.987 -21.650 1.00 59.16 85 GLU A N 1
ATOM 654 C CA . GLU A 1 85 ? 8.220 7.358 -22.192 1.00 59.16 85 GLU A CA 1
ATOM 655 C C . GLU A 1 85 ? 9.493 7.872 -22.871 1.00 59.16 85 GLU A C 1
ATOM 657 O O . GLU A 1 85 ? 9.428 8.745 -23.741 1.00 59.16 85 GLU A O 1
ATOM 662 N N . GLY A 1 86 ? 10.655 7.318 -22.526 1.00 68.31 86 GLY A N 1
ATOM 663 C CA . GLY A 1 86 ? 11.920 7.841 -23.023 1.00 68.31 86 GLY A CA 1
ATOM 664 C C . GLY A 1 86 ? 13.138 7.010 -22.656 1.00 68.31 86 GLY A C 1
ATOM 665 O O . GLY A 1 86 ? 13.053 5.832 -22.311 1.00 68.31 86 GLY A O 1
ATOM 666 N N . ILE A 1 87 ? 14.311 7.614 -22.824 1.00 82.50 87 ILE A N 1
ATOM 667 C CA . ILE A 1 87 ? 15.593 6.909 -22.759 1.00 82.50 87 ILE A CA 1
ATOM 668 C C . ILE A 1 87 ? 16.021 6.738 -21.302 1.00 82.50 87 ILE A C 1
ATOM 670 O O . ILE A 1 87 ? 16.011 7.684 -20.519 1.00 82.50 87 ILE A O 1
ATOM 674 N N . ILE A 1 88 ? 16.465 5.531 -20.963 1.00 89.06 88 ILE A N 1
ATOM 675 C CA . ILE A 1 88 ? 17.149 5.231 -19.709 1.00 89.06 88 ILE A CA 1
ATOM 676 C C . ILE A 1 88 ? 18.618 4.974 -20.034 1.00 89.06 88 ILE A C 1
ATOM 678 O O . ILE A 1 88 ? 18.937 4.046 -20.783 1.00 89.06 88 ILE A O 1
ATOM 682 N N . LYS A 1 89 ? 19.518 5.786 -19.468 1.00 94.00 89 LYS A N 1
ATOM 683 C CA . LYS A 1 89 ? 20.973 5.613 -19.597 1.00 94.00 89 LYS A CA 1
ATOM 684 C C . LYS A 1 89 ? 21.563 5.051 -18.319 1.00 94.00 89 LYS A C 1
ATOM 686 O O . LYS A 1 89 ? 21.356 5.589 -17.234 1.00 94.00 89 LYS A O 1
ATOM 691 N N . THR A 1 90 ? 22.374 4.014 -18.458 1.00 97.88 90 THR A N 1
ATOM 692 C CA . THR A 1 90 ? 22.980 3.289 -17.345 1.00 97.88 90 THR A CA 1
ATOM 693 C C . THR A 1 90 ? 24.493 3.225 -17.521 1.00 97.88 90 THR A C 1
ATOM 695 O O . THR A 1 90 ? 24.995 2.796 -18.558 1.00 97.88 90 THR A O 1
ATOM 698 N N . LEU A 1 91 ? 25.230 3.626 -16.487 1.00 98.38 91 LEU A N 1
ATOM 699 C CA . LEU A 1 91 ? 26.643 3.315 -16.317 1.00 98.38 91 LEU A CA 1
ATOM 700 C C . LEU A 1 91 ? 26.764 1.950 -15.639 1.00 98.38 91 LEU A C 1
ATOM 702 O O . LEU A 1 91 ? 26.245 1.757 -14.544 1.00 98.38 91 LEU A O 1
ATOM 706 N N . VAL A 1 92 ? 27.486 1.027 -16.261 1.00 98.62 92 VAL A N 1
ATOM 707 C CA . VAL A 1 92 ? 27.756 -0.318 -15.743 1.00 98.62 92 VAL A CA 1
ATOM 708 C C . VAL A 1 92 ? 29.252 -0.449 -15.522 1.00 98.62 92 VAL A C 1
ATOM 710 O O . VAL A 1 92 ? 30.027 -0.263 -16.460 1.00 98.62 92 VAL A O 1
ATOM 713 N N . VAL A 1 93 ? 29.672 -0.760 -14.297 1.00 98.56 93 VAL A N 1
ATOM 714 C CA . VAL A 1 93 ? 31.087 -0.909 -13.933 1.00 98.56 93 VAL A CA 1
ATOM 715 C C . VAL A 1 93 ? 31.357 -2.354 -13.543 1.00 98.56 93 VAL A C 1
ATOM 717 O O . VAL A 1 93 ? 30.607 -2.961 -12.782 1.00 98.56 93 VAL A O 1
ATOM 720 N N . MET A 1 94 ? 32.447 -2.903 -14.059 1.00 97.88 94 MET A N 1
ATOM 721 C CA . MET A 1 94 ? 32.842 -4.296 -13.911 1.00 97.88 94 MET A CA 1
ATOM 722 C C . MET A 1 94 ? 34.139 -4.404 -13.117 1.00 97.88 94 MET A C 1
ATOM 724 O O . MET A 1 94 ? 35.069 -3.617 -13.295 1.00 97.88 94 MET A O 1
ATOM 728 N N . ASP A 1 95 ? 34.206 -5.415 -12.260 1.00 97.25 95 ASP A N 1
ATOM 729 C CA . ASP A 1 95 ? 35.414 -5.829 -11.559 1.00 97.25 95 ASP A CA 1
ATOM 730 C C . ASP A 1 95 ? 36.059 -6.971 -12.359 1.00 97.25 95 ASP A C 1
ATOM 732 O O . ASP A 1 95 ? 35.626 -8.122 -12.295 1.00 97.25 95 ASP A O 1
ATOM 736 N N . ASN A 1 96 ? 37.086 -6.643 -13.149 1.00 95.56 96 ASN A N 1
ATOM 737 C CA . ASN A 1 96 ? 37.794 -7.616 -13.989 1.00 95.56 96 ASN A CA 1
ATOM 738 C C . ASN A 1 96 ? 38.557 -8.677 -13.185 1.00 95.56 96 ASN A C 1
ATOM 740 O O . ASN A 1 96 ? 38.773 -9.776 -13.696 1.00 95.56 96 ASN A O 1
ATOM 744 N N . GLU A 1 97 ? 38.969 -8.371 -11.950 1.00 93.56 97 GLU A N 1
ATOM 745 C CA . GLU A 1 97 ? 39.684 -9.328 -11.101 1.00 93.56 97 GLU A CA 1
ATOM 746 C C . GLU A 1 97 ? 38.724 -10.402 -10.588 1.00 93.56 97 GLU A C 1
ATOM 748 O O . GLU A 1 97 ? 39.026 -11.596 -10.650 1.00 93.56 97 GLU A O 1
ATOM 753 N N . LYS A 1 98 ? 37.542 -9.978 -10.129 1.00 95.88 98 LYS A N 1
ATOM 754 C CA . LYS A 1 98 ? 36.505 -10.874 -9.598 1.00 95.88 98 LYS A CA 1
ATOM 755 C C . LYS A 1 98 ? 35.545 -11.408 -10.657 1.00 95.88 98 LYS A C 1
ATOM 757 O O . LYS A 1 98 ? 34.781 -12.316 -10.353 1.00 95.88 98 LYS A O 1
ATOM 762 N N . LYS A 1 99 ? 35.596 -10.881 -11.885 1.00 96.00 99 LYS A N 1
ATOM 763 C CA . LYS A 1 99 ? 34.725 -11.251 -13.016 1.00 96.00 99 LYS A CA 1
ATOM 764 C C . LYS A 1 99 ? 33.235 -11.092 -12.696 1.00 96.00 99 LYS A C 1
ATOM 766 O O . LYS A 1 99 ? 32.411 -11.932 -13.053 1.00 96.00 99 LYS A O 1
ATOM 771 N N . GLN A 1 100 ? 32.911 -9.987 -12.035 1.00 97.62 100 GLN A N 1
ATOM 772 C CA . GLN A 1 100 ? 31.560 -9.650 -11.593 1.00 97.62 100 GLN A CA 1
ATOM 773 C C . GLN A 1 100 ? 31.247 -8.177 -11.869 1.00 97.62 100 GLN A C 1
ATOM 775 O O . GLN A 1 100 ? 32.147 -7.363 -12.092 1.00 97.62 100 GLN A O 1
ATOM 780 N N . ILE A 1 101 ? 29.976 -7.805 -11.795 1.00 98.44 101 ILE A N 1
ATOM 781 C CA . ILE A 1 101 ? 29.550 -6.406 -11.810 1.00 98.44 101 ILE A CA 1
ATOM 782 C C . ILE A 1 101 ? 29.977 -5.746 -10.488 1.00 98.44 101 ILE A C 1
ATOM 784 O O . ILE A 1 101 ? 29.631 -6.208 -9.400 1.00 98.44 101 ILE A O 1
ATOM 788 N N . ALA A 1 102 ? 30.735 -4.651 -10.567 1.00 97.94 102 ALA A N 1
ATOM 789 C CA . ALA A 1 102 ? 31.107 -3.846 -9.402 1.00 97.94 102 ALA A CA 1
ATOM 790 C C . ALA A 1 102 ? 29.925 -2.996 -8.903 1.00 97.94 102 ALA A C 1
ATOM 792 O O . ALA A 1 102 ? 29.760 -2.806 -7.698 1.00 97.94 102 ALA A O 1
ATOM 793 N N . GLY A 1 103 ? 29.097 -2.519 -9.834 1.00 98.19 103 GLY A N 1
ATOM 794 C CA . GLY A 1 103 ? 27.856 -1.795 -9.580 1.00 98.19 103 GLY A CA 1
ATOM 795 C C . GLY A 1 103 ? 27.343 -1.105 -10.843 1.00 98.19 103 GLY A C 1
ATOM 796 O O . GLY A 1 103 ? 28.024 -1.085 -11.875 1.00 98.19 103 GLY A O 1
ATOM 797 N N . ILE A 1 104 ? 26.147 -0.528 -10.751 1.00 98.50 104 ILE A N 1
ATOM 798 C CA . ILE A 1 104 ? 25.546 0.278 -11.817 1.00 98.50 104 ILE A CA 1
ATOM 799 C C . ILE A 1 104 ? 25.111 1.644 -11.284 1.00 98.50 104 ILE A C 1
ATOM 801 O O . ILE A 1 104 ? 24.937 1.819 -10.081 1.00 98.50 104 ILE A O 1
ATOM 805 N N . HIS A 1 105 ? 24.906 2.603 -12.182 1.00 97.94 105 HIS A N 1
ATOM 806 C CA . HIS A 1 105 ? 24.311 3.897 -11.862 1.00 97.94 105 HIS A CA 1
ATOM 807 C C . HIS A 1 105 ? 23.427 4.373 -13.014 1.00 97.94 105 HIS A C 1
ATOM 809 O O . HIS A 1 105 ? 23.828 4.290 -14.176 1.00 97.94 105 HIS A O 1
ATOM 815 N N . ILE A 1 106 ? 22.237 4.887 -12.710 1.00 96.44 106 ILE A N 1
ATOM 816 C CA . ILE A 1 106 ? 21.340 5.462 -13.717 1.00 96.44 106 ILE A CA 1
ATOM 817 C C . ILE A 1 106 ? 21.766 6.912 -13.965 1.00 96.44 106 ILE A C 1
ATOM 819 O O . ILE A 1 106 ? 21.671 7.753 -13.081 1.00 96.44 106 ILE A O 1
ATOM 823 N N . LEU A 1 107 ? 22.301 7.189 -15.156 1.00 91.50 107 LEU A N 1
ATOM 824 C CA . LEU A 1 107 ? 22.778 8.517 -15.559 1.00 91.50 107 LEU A CA 1
ATOM 825 C C . LEU A 1 107 ? 21.631 9.427 -16.008 1.00 91.50 107 LEU A C 1
ATOM 827 O O . LEU A 1 107 ? 21.706 10.643 -15.853 1.00 91.50 107 LEU A O 1
ATOM 831 N N . GLU A 1 108 ? 20.606 8.828 -16.609 1.00 88.75 108 GLU A N 1
ATOM 832 C CA . GLU A 1 108 ? 19.422 9.508 -17.119 1.00 88.75 108 GLU A CA 1
ATOM 833 C C . GLU A 1 108 ? 18.233 8.562 -16.971 1.00 88.75 108 GLU A C 1
ATOM 835 O O . GLU A 1 108 ? 18.293 7.415 -17.420 1.00 88.75 108 GLU A O 1
ATOM 840 N N . GLN A 1 109 ? 17.173 9.049 -16.335 1.00 82.69 109 GLN A N 1
ATOM 841 C CA . GLN A 1 109 ? 15.851 8.443 -16.345 1.00 82.69 109 GLN A CA 1
ATOM 842 C C . GLN A 1 109 ? 14.978 9.415 -17.143 1.00 82.69 109 GLN A C 1
ATOM 844 O O . GLN A 1 109 ? 14.841 10.577 -16.768 1.00 82.69 109 GLN A O 1
ATOM 849 N N . GLY A 1 110 ? 14.498 8.970 -18.302 1.00 72.50 110 GLY A N 1
ATOM 850 C CA . GLY A 1 110 ? 13.588 9.728 -19.160 1.00 72.50 110 GLY A CA 1
ATOM 851 C C . GLY A 1 110 ? 12.232 9.044 -19.320 1.00 72.50 110 GLY A C 1
ATOM 852 O O . GLY A 1 110 ? 11.559 9.281 -20.314 1.00 72.50 110 GLY A O 1
ATOM 853 N N . ASP A 1 111 ? 11.890 8.136 -18.408 1.00 72.56 111 ASP A N 1
ATOM 854 C CA . ASP A 1 111 ? 10.655 7.348 -18.432 1.00 72.56 111 ASP A CA 1
ATOM 855 C C . ASP A 1 111 ? 9.567 8.027 -17.567 1.00 72.56 111 ASP A C 1
ATOM 857 O O . ASP A 1 111 ? 9.783 9.142 -17.098 1.00 72.56 111 ASP A O 1
ATOM 861 N N . THR A 1 112 ? 8.417 7.388 -17.320 1.00 64.88 112 THR A N 1
ATOM 862 C CA . THR A 1 112 ? 7.313 7.978 -16.536 1.00 64.88 112 THR A CA 1
ATOM 863 C C . THR A 1 112 ? 7.794 8.466 -15.151 1.00 64.88 112 THR A C 1
ATOM 865 O O . THR A 1 112 ? 8.199 7.632 -14.326 1.00 64.88 112 THR A O 1
ATOM 868 N N . PRO A 1 113 ? 7.741 9.788 -14.872 1.00 57.94 113 PRO A N 1
ATOM 869 C CA . PRO A 1 113 ? 8.155 10.368 -13.589 1.00 57.94 113 PRO A CA 1
ATOM 870 C C . PRO A 1 113 ? 7.374 9.784 -12.403 1.00 57.94 113 PRO A C 1
ATOM 872 O O . PRO A 1 113 ? 6.235 9.350 -12.578 1.00 57.94 113 PRO A O 1
ATOM 875 N N . ASP A 1 114 ? 7.971 9.758 -11.207 1.00 55.75 114 ASP A N 1
ATOM 876 C CA . ASP A 1 114 ? 7.473 9.139 -9.960 1.00 55.75 114 ASP A CA 1
ATOM 877 C C . ASP A 1 114 ? 7.329 7.603 -10.001 1.00 55.75 114 ASP A C 1
ATOM 879 O O . ASP A 1 114 ? 7.518 6.920 -8.993 1.00 55.75 114 ASP A O 1
ATOM 883 N N . TYR A 1 115 ? 7.000 7.033 -11.161 1.00 62.25 115 TYR A N 1
ATOM 884 C CA . TYR A 1 115 ? 6.735 5.608 -11.326 1.00 62.25 115 TYR A CA 1
ATOM 885 C C . TYR A 1 115 ? 8.006 4.801 -11.567 1.00 62.25 115 TYR A C 1
ATOM 887 O O . TYR A 1 115 ? 8.221 3.761 -10.946 1.00 62.25 115 TYR A O 1
ATOM 895 N N . ALA A 1 116 ? 8.855 5.292 -12.468 1.00 71.75 116 ALA A N 1
ATOM 896 C CA . ALA A 1 116 ? 10.110 4.651 -12.827 1.00 71.75 116 ALA A CA 1
ATOM 897 C C . ALA A 1 116 ? 11.313 5.219 -12.060 1.00 71.75 116 ALA A C 1
ATOM 899 O O . ALA A 1 116 ? 12.385 4.628 -12.123 1.00 71.75 116 ALA A O 1
ATOM 900 N N . ASP A 1 117 ? 11.137 6.276 -11.264 1.00 76.69 117 ASP A N 1
ATOM 901 C CA . ASP A 1 117 ? 12.171 6.809 -10.366 1.00 76.69 117 ASP A CA 1
ATOM 902 C C . ASP A 1 117 ? 12.812 5.767 -9.441 1.00 76.69 117 ASP A C 1
ATOM 904 O O . ASP A 1 117 ? 14.032 5.826 -9.255 1.00 76.69 117 ASP A O 1
ATOM 908 N N . PRO A 1 118 ? 12.085 4.753 -8.923 1.00 82.25 118 PRO A N 1
ATOM 909 C CA . PRO A 1 118 ? 12.703 3.763 -8.057 1.00 82.25 118 PRO A CA 1
ATOM 910 C C . PRO A 1 118 ? 13.808 2.928 -8.729 1.00 82.25 118 PRO A C 1
ATOM 912 O O . PRO A 1 118 ? 14.582 2.288 -8.020 1.00 82.25 118 PRO A O 1
ATOM 915 N N . ILE A 1 119 ? 13.951 2.951 -10.065 1.00 87.38 119 ILE A N 1
ATOM 916 C CA . ILE A 1 119 ? 15.103 2.326 -10.743 1.00 87.38 119 ILE A CA 1
ATOM 917 C C . ILE A 1 119 ? 16.430 3.039 -10.431 1.00 87.38 119 ILE A C 1
ATOM 919 O O . ILE A 1 119 ? 17.497 2.466 -10.642 1.00 87.38 119 ILE A O 1
ATOM 923 N N . MET A 1 120 ? 16.379 4.290 -9.963 1.00 89.00 120 MET A N 1
ATOM 924 C CA . MET A 1 120 ? 17.554 5.076 -9.575 1.00 89.00 120 MET A CA 1
ATOM 925 C C . MET A 1 120 ? 18.005 4.789 -8.137 1.00 89.00 120 MET A C 1
ATOM 927 O O . MET A 1 120 ? 19.110 5.168 -7.752 1.00 89.00 120 MET A O 1
ATOM 931 N N . GLU A 1 121 ? 17.172 4.118 -7.343 1.00 87.69 121 GLU A N 1
ATOM 932 C CA . GLU A 1 121 ? 17.414 3.902 -5.921 1.00 87.69 121 GLU A CA 1
ATOM 933 C C . GLU A 1 121 ? 18.444 2.795 -5.661 1.00 87.69 121 GLU A C 1
ATOM 935 O O . GLU A 1 121 ? 18.591 1.833 -6.429 1.00 87.69 121 GLU A O 1
ATOM 940 N N . SER A 1 122 ? 19.146 2.893 -4.527 1.00 88.56 122 SER A N 1
ATOM 941 C CA . SER A 1 122 ? 20.179 1.921 -4.139 1.00 88.56 122 SER A CA 1
ATOM 942 C C . SER A 1 122 ? 19.624 0.504 -4.010 1.00 88.56 122 SER A C 1
ATOM 944 O O . SER A 1 122 ? 20.225 -0.439 -4.505 1.00 88.56 122 SER A O 1
ATOM 946 N N . TRP A 1 123 ? 18.425 0.337 -3.445 1.00 84.81 123 TRP A N 1
ATOM 947 C CA . TRP A 1 123 ? 17.821 -0.986 -3.247 1.00 84.81 123 TRP A CA 1
ATOM 948 C C . TRP A 1 123 ? 17.575 -1.759 -4.556 1.00 84.81 123 TRP A C 1
ATOM 950 O O . TRP A 1 123 ? 17.510 -2.994 -4.534 1.00 84.81 123 TRP A O 1
ATOM 960 N N . PHE A 1 124 ? 17.413 -1.058 -5.684 1.00 92.25 124 PHE A N 1
ATOM 961 C CA . PHE A 1 124 ? 17.279 -1.668 -7.005 1.00 92.25 124 PHE A CA 1
ATOM 962 C C . PHE A 1 124 ? 18.646 -1.829 -7.675 1.00 92.25 124 PHE A C 1
ATOM 964 O O . PHE A 1 124 ? 18.986 -2.924 -8.119 1.00 92.25 124 PHE A O 1
ATOM 971 N N . THR A 1 125 ? 19.456 -0.768 -7.710 1.00 95.50 125 THR A N 1
ATOM 972 C CA . THR A 1 125 ? 20.779 -0.784 -8.363 1.00 95.50 125 THR A CA 1
ATOM 973 C C . THR A 1 125 ? 21.778 -1.735 -7.687 1.00 95.50 125 THR A C 1
ATOM 975 O O . THR A 1 125 ? 22.586 -2.364 -8.373 1.00 95.50 125 THR A O 1
ATOM 978 N N . ASP A 1 126 ? 21.676 -1.946 -6.372 1.00 95.25 126 ASP A N 1
ATOM 979 C CA . ASP A 1 126 ? 22.513 -2.891 -5.625 1.00 95.25 126 ASP A CA 1
ATOM 980 C C . ASP A 1 126 ? 22.221 -4.358 -5.978 1.00 95.25 126 ASP A C 1
ATOM 982 O O . ASP A 1 126 ? 23.073 -5.215 -5.749 1.00 95.25 126 ASP A O 1
ATOM 986 N N . ARG A 1 127 ? 21.076 -4.667 -6.610 1.00 94.50 127 ARG A N 1
ATOM 987 C CA . ARG A 1 127 ? 20.740 -6.034 -7.066 1.00 94.50 127 ARG A CA 1
ATOM 988 C C . ARG A 1 127 ? 21.696 -6.548 -8.134 1.00 94.50 127 ARG A C 1
ATOM 990 O O . ARG A 1 127 ? 21.842 -7.751 -8.292 1.00 94.50 127 ARG A O 1
ATOM 997 N N . PHE A 1 128 ? 22.354 -5.642 -8.852 1.00 97.69 128 PHE A N 1
ATOM 998 C CA . PHE A 1 128 ? 23.319 -5.982 -9.891 1.00 97.69 128 PHE A CA 1
ATOM 999 C C . PHE A 1 128 ? 24.721 -6.233 -9.327 1.00 97.69 128 PHE A C 1
ATOM 1001 O O . PHE A 1 128 ? 25.566 -6.803 -10.010 1.00 97.69 128 PHE A O 1
ATOM 1008 N N . LYS A 1 129 ? 25.005 -5.800 -8.095 1.00 96.44 129 LYS A N 1
ATOM 1009 C CA . LYS A 1 129 ? 26.346 -5.852 -7.514 1.00 96.44 129 LYS A CA 1
ATOM 1010 C C . LYS A 1 129 ? 26.752 -7.285 -7.187 1.00 96.44 129 LYS A C 1
ATOM 1012 O O . LYS A 1 129 ? 26.045 -8.009 -6.498 1.00 96.44 129 LYS A O 1
ATOM 1017 N N . GLY A 1 130 ? 27.948 -7.667 -7.623 1.00 96.81 130 GLY A N 1
ATOM 1018 C CA . GLY A 1 130 ? 28.506 -8.994 -7.367 1.00 96.81 130 GLY A CA 1
ATOM 1019 C C . GLY A 1 130 ? 27.972 -10.098 -8.280 1.00 96.81 130 GLY A C 1
ATOM 1020 O O . GLY A 1 130 ? 28.378 -11.243 -8.116 1.00 96.81 130 GLY A O 1
ATOM 1021 N N . LEU A 1 131 ? 27.111 -9.777 -9.251 1.00 96.94 131 LEU A N 1
ATOM 1022 C CA . LEU A 1 131 ? 26.642 -10.760 -10.226 1.00 96.94 131 LEU A CA 1
ATOM 1023 C C . LEU A 1 131 ? 27.731 -11.091 -11.246 1.00 96.94 131 LEU A C 1
ATOM 1025 O O . LEU A 1 131 ? 28.472 -10.208 -11.686 1.00 96.94 131 LEU A O 1
ATOM 1029 N N . GLU A 1 132 ? 27.829 -12.366 -11.617 1.00 95.56 132 GLU A N 1
ATOM 1030 C CA . GLU A 1 132 ? 28.839 -12.860 -12.554 1.00 95.56 132 GLU A CA 1
ATOM 1031 C C . GLU A 1 132 ? 28.635 -12.317 -13.976 1.00 95.56 132 GLU A C 1
ATOM 1033 O O . GLU A 1 132 ? 27.518 -12.071 -14.422 1.00 95.56 132 GLU A O 1
ATOM 1038 N N . LEU A 1 133 ? 29.734 -12.172 -14.721 1.00 95.25 133 LEU A N 1
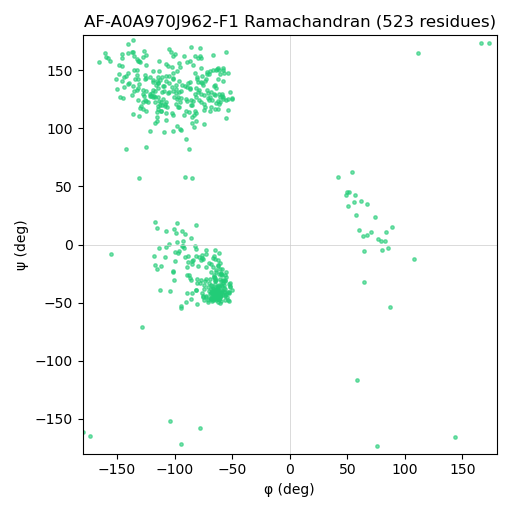ATOM 1039 C CA . LEU A 1 133 ? 29.722 -11.602 -16.075 1.00 95.25 133 LEU A CA 1
ATOM 1040 C C . LEU A 1 133 ? 29.554 -12.646 -17.191 1.00 95.25 133 LEU A C 1
ATOM 1042 O O . LEU A 1 133 ? 29.771 -12.314 -18.349 1.00 95.25 133 LEU A O 1
ATOM 1046 N N . PHE A 1 134 ? 29.250 -13.913 -16.902 1.00 93.31 134 PHE A N 1
ATOM 1047 C CA . PHE A 1 134 ? 29.297 -14.989 -17.914 1.00 93.31 134 PHE A CA 1
ATOM 1048 C C . PHE A 1 134 ? 27.943 -15.379 -18.508 1.00 93.31 134 PHE A C 1
ATOM 1050 O O . PHE A 1 134 ? 27.903 -16.051 -19.548 1.00 93.31 134 PHE A O 1
ATOM 1057 N N . GLU A 1 135 ? 26.865 -14.936 -17.868 1.00 94.25 135 GLU A N 1
ATOM 1058 C CA . GLU A 1 135 ? 25.477 -15.206 -18.228 1.00 94.25 135 GLU A CA 1
ATOM 1059 C C . GLU A 1 135 ? 24.686 -13.897 -18.266 1.00 94.25 135 GLU A C 1
ATOM 1061 O O . GLU A 1 135 ? 25.079 -12.900 -17.657 1.00 94.25 135 GLU A O 1
ATOM 1066 N N . TYR A 1 136 ? 23.578 -13.893 -19.006 1.00 97.75 136 TYR A N 1
ATOM 1067 C CA . TYR A 1 136 ? 22.664 -12.759 -19.006 1.00 97.75 136 TYR A CA 1
ATOM 1068 C C . TYR A 1 136 ? 21.717 -12.792 -17.821 1.00 97.75 136 TYR A C 1
ATOM 1070 O O . TYR A 1 136 ? 21.302 -13.848 -17.347 1.00 97.75 136 TYR A O 1
ATOM 1078 N N . LEU A 1 137 ? 21.373 -11.589 -17.379 1.00 97.50 137 LEU A N 1
ATOM 1079 C CA . LEU A 1 137 ? 20.426 -11.350 -16.314 1.00 97.50 137 LEU A CA 1
ATOM 1080 C C . LEU A 1 137 ? 18.999 -11.456 -16.846 1.00 97.50 137 LEU A C 1
ATOM 1082 O O . LEU A 1 137 ? 18.703 -10.998 -17.954 1.00 97.50 137 LEU A O 1
ATOM 1086 N N . ASN A 1 138 ? 18.111 -12.019 -16.035 1.00 92.62 138 ASN A N 1
ATOM 1087 C CA . ASN A 1 138 ? 16.708 -12.229 -16.365 1.00 92.62 138 ASN A CA 1
ATOM 1088 C C . ASN A 1 138 ? 15.832 -11.378 -15.452 1.00 92.62 138 ASN A C 1
ATOM 1090 O O . ASN A 1 138 ? 16.081 -11.287 -14.256 1.00 92.62 138 ASN A O 1
ATOM 1094 N N . ARG A 1 139 ? 14.777 -10.771 -15.993 1.00 90.00 139 ARG A N 1
ATOM 1095 C CA . ARG A 1 139 ? 13.786 -10.077 -15.167 1.00 90.00 139 ARG A CA 1
ATOM 1096 C C . ARG A 1 139 ? 12.823 -11.090 -14.557 1.00 90.00 139 ARG A C 1
ATOM 1098 O O . ARG A 1 139 ? 12.220 -11.873 -15.290 1.00 90.00 139 ARG A O 1
ATOM 1105 N N . VAL A 1 140 ? 12.596 -11.001 -13.252 1.00 75.38 140 VAL A N 1
ATOM 1106 C CA . VAL A 1 140 ? 11.564 -11.772 -12.540 1.00 75.38 140 VAL A CA 1
ATOM 1107 C C . VAL A 1 140 ? 10.623 -10.847 -11.769 1.00 75.38 140 VAL A C 1
ATOM 1109 O O . VAL A 1 140 ? 10.906 -9.663 -11.578 1.00 75.38 140 VAL A O 1
ATOM 1112 N N . VAL A 1 141 ? 9.460 -11.363 -11.371 1.00 61.97 141 VAL A N 1
ATOM 1113 C CA . VAL A 1 141 ? 8.388 -10.540 -10.784 1.00 61.97 141 VAL A CA 1
ATOM 1114 C C . VAL A 1 141 ? 8.512 -10.407 -9.268 1.00 61.97 141 VAL A C 1
ATOM 1116 O O . VAL A 1 141 ? 8.282 -9.316 -8.755 1.00 61.97 141 VAL A O 1
ATOM 1119 N N . LEU A 1 142 ? 8.849 -11.488 -8.559 1.00 57.62 142 LEU A N 1
ATOM 1120 C CA . LEU A 1 142 ? 8.789 -11.541 -7.094 1.00 57.62 142 LEU A CA 1
ATOM 1121 C C . LEU A 1 142 ? 10.103 -12.019 -6.490 1.00 57.62 142 LEU A C 1
ATOM 1123 O O . LEU A 1 142 ? 10.833 -11.203 -5.937 1.00 57.62 142 LEU A O 1
ATOM 1127 N N . ASP A 1 143 ? 10.415 -13.303 -6.649 1.00 60.22 143 ASP A N 1
ATOM 1128 C CA . ASP A 1 143 ? 11.584 -13.919 -6.031 1.00 60.22 143 ASP A CA 1
ATOM 1129 C C . ASP A 1 143 ? 12.593 -14.365 -7.096 1.00 60.22 143 ASP A C 1
ATOM 1131 O O . ASP A 1 143 ? 12.190 -14.887 -8.141 1.00 60.22 143 ASP A O 1
ATOM 1135 N N . PRO A 1 144 ? 13.901 -14.158 -6.864 1.00 72.38 144 PRO A N 1
ATOM 1136 C CA . PRO A 1 144 ? 14.934 -14.693 -7.732 1.00 72.38 144 PRO A CA 1
ATOM 1137 C C . PRO A 1 144 ? 15.076 -16.199 -7.490 1.00 72.38 144 PRO A C 1
ATOM 1139 O O . PRO A 1 144 ? 15.390 -16.633 -6.382 1.00 72.38 144 PRO A O 1
ATOM 1142 N N . GLU A 1 145 ? 14.879 -17.007 -8.530 1.00 75.00 145 GLU A N 1
ATOM 1143 C CA . GLU A 1 145 ? 15.133 -18.453 -8.467 1.00 75.00 145 GLU A CA 1
ATOM 1144 C C . GLU A 1 145 ? 16.593 -18.770 -8.808 1.00 75.00 145 GLU A C 1
ATOM 1146 O O . GLU A 1 145 ? 17.149 -19.784 -8.377 1.00 75.00 145 GLU A O 1
ATOM 1151 N N . LYS A 1 146 ? 17.227 -17.889 -9.587 1.00 86.12 146 LYS A N 1
ATOM 1152 C CA . LYS A 1 146 ? 18.613 -18.002 -10.037 1.00 86.12 146 LYS A CA 1
ATOM 1153 C C . LYS A 1 146 ? 19.415 -16.760 -9.653 1.00 86.12 146 LYS A C 1
ATOM 1155 O O . LYS A 1 146 ? 18.857 -15.668 -9.587 1.00 86.12 146 LYS A O 1
ATOM 1160 N N . PRO A 1 147 ? 20.747 -16.873 -9.504 1.00 88.19 147 PRO A N 1
ATOM 1161 C CA . PRO A 1 147 ? 21.615 -15.711 -9.292 1.00 88.19 147 PRO A CA 1
ATOM 1162 C C . PRO A 1 147 ? 21.505 -14.645 -10.394 1.00 88.19 147 PRO A C 1
ATOM 1164 O O . PRO A 1 147 ? 21.753 -13.473 -10.145 1.00 88.19 147 PRO A O 1
ATOM 1167 N N . THR A 1 148 ? 21.127 -15.044 -11.611 1.00 92.06 148 THR A N 1
ATOM 1168 C CA . THR A 1 148 ? 20.905 -14.146 -12.754 1.00 92.06 148 THR A CA 1
ATOM 1169 C C . THR A 1 148 ? 19.592 -13.371 -12.684 1.00 92.06 148 THR A C 1
ATOM 1171 O O . THR A 1 148 ? 19.348 -12.517 -13.532 1.00 92.06 148 THR A O 1
ATOM 1174 N N . ASP A 1 149 ? 18.706 -13.697 -11.746 1.00 89.81 149 ASP A N 1
ATOM 1175 C CA . ASP A 1 149 ? 17.366 -13.135 -11.711 1.00 89.81 149 ASP A CA 1
ATOM 1176 C C . ASP A 1 149 ? 17.360 -11.791 -10.979 1.00 89.81 149 ASP A C 1
ATOM 1178 O O . ASP A 1 149 ? 17.678 -11.679 -9.796 1.00 89.81 149 ASP A O 1
ATOM 1182 N N . ILE A 1 150 ? 16.947 -10.754 -11.697 1.00 92.56 150 ILE A N 1
ATOM 1183 C CA . ILE A 1 150 ? 16.716 -9.415 -11.180 1.00 92.56 150 ILE A CA 1
ATOM 1184 C C . ILE A 1 150 ? 15.218 -9.237 -10.999 1.00 92.56 150 ILE A C 1
ATOM 1186 O O . ILE A 1 150 ? 14.450 -9.150 -11.962 1.00 92.56 150 ILE A O 1
ATOM 1190 N N . VAL A 1 151 ? 14.798 -9.151 -9.744 1.00 77.81 151 VAL A N 1
ATOM 1191 C CA . VAL A 1 151 ? 13.421 -8.797 -9.410 1.00 77.81 151 VAL A CA 1
ATOM 1192 C C . VAL A 1 151 ? 13.157 -7.365 -9.882 1.00 77.81 151 VAL A C 1
ATOM 1194 O O . VAL A 1 151 ? 13.924 -6.447 -9.577 1.00 77.81 151 VAL A O 1
ATOM 1197 N N . GLN A 1 152 ? 12.079 -7.174 -10.635 1.00 79.62 152 GLN A N 1
ATOM 1198 C CA . GLN A 1 152 ? 11.684 -5.871 -11.163 1.00 79.62 152 GLN A CA 1
ATOM 1199 C C . GLN A 1 152 ? 11.269 -4.881 -10.067 1.00 79.62 152 GLN A C 1
ATOM 1201 O O . GLN A 1 152 ? 10.901 -5.262 -8.954 1.00 79.62 152 GLN A O 1
ATOM 1206 N N . VAL A 1 153 ? 11.236 -3.599 -10.421 1.00 74.69 153 VAL A N 1
ATOM 1207 C CA . VAL A 1 153 ? 10.465 -2.604 -9.679 1.00 74.69 153 VAL A CA 1
ATOM 1208 C C . VAL A 1 153 ? 8.980 -2.864 -9.927 1.00 74.69 153 VAL A C 1
ATOM 1210 O O . VAL A 1 153 ? 8.529 -2.955 -11.071 1.00 74.69 153 VAL A O 1
ATOM 1213 N N . THR A 1 154 ? 8.212 -3.004 -8.848 1.00 63.38 154 THR A N 1
ATOM 1214 C CA . THR A 1 154 ? 6.755 -3.134 -8.921 1.00 63.38 154 THR A CA 1
ATOM 1215 C C . THR A 1 154 ? 6.170 -1.916 -9.619 1.00 63.38 154 THR A C 1
ATOM 1217 O O . THR A 1 154 ? 6.444 -0.783 -9.239 1.00 63.38 154 THR A O 1
ATOM 1220 N N . GLY A 1 155 ? 5.367 -2.161 -10.648 1.00 61.75 155 GLY A N 1
ATOM 1221 C CA . GLY A 1 155 ? 4.853 -1.115 -11.512 1.00 61.75 155 GLY A CA 1
ATOM 1222 C C . GLY A 1 155 ? 5.806 -0.777 -12.665 1.00 61.75 155 GLY A C 1
ATOM 1223 O O . GLY A 1 155 ? 5.411 -0.878 -13.819 1.00 61.75 155 GLY A O 1
ATOM 1224 N N . ALA A 1 156 ? 7.072 -0.454 -12.423 1.00 72.62 156 ALA A N 1
ATOM 1225 C CA . ALA A 1 156 ? 7.989 -0.042 -13.494 1.00 72.62 156 ALA A CA 1
ATOM 1226 C C . ALA A 1 156 ? 8.658 -1.229 -14.222 1.00 72.62 156 ALA A C 1
ATOM 1228 O O . ALA A 1 156 ? 9.888 -1.343 -14.264 1.00 72.62 156 ALA A O 1
ATOM 1229 N N . SER A 1 157 ? 7.865 -2.145 -14.792 1.00 78.06 157 SER A N 1
ATOM 1230 C CA . SER A 1 157 ? 8.385 -3.379 -15.403 1.00 78.06 157 SER A CA 1
ATOM 1231 C C . SER A 1 157 ? 9.188 -3.127 -16.686 1.00 78.06 157 SER A C 1
ATOM 1233 O O . SER A 1 157 ? 10.259 -3.712 -16.864 1.00 78.06 157 SER A O 1
ATOM 1235 N N . VAL A 1 158 ? 8.710 -2.215 -17.540 1.00 82.88 158 VAL A N 1
ATOM 1236 C CA . VAL A 1 158 ? 9.369 -1.802 -18.789 1.00 82.88 158 VAL A CA 1
ATOM 1237 C C . VAL A 1 158 ? 10.689 -1.104 -18.479 1.00 82.88 158 VAL A C 1
ATOM 1239 O O . VAL A 1 158 ? 11.726 -1.476 -19.025 1.00 82.88 158 VAL A O 1
ATOM 1242 N N . SER A 1 159 ? 10.685 -0.175 -17.524 1.00 86.94 159 SER A N 1
ATOM 1243 C CA . SER A 1 159 ? 11.887 0.536 -17.083 1.00 86.94 159 SER A CA 1
ATOM 1244 C C . SER A 1 159 ? 12.903 -0.420 -16.451 1.00 86.94 159 SER A C 1
ATOM 1246 O O . SER A 1 159 ? 14.093 -0.355 -16.755 1.00 86.94 159 SER A O 1
ATOM 1248 N N . SER A 1 160 ? 12.436 -1.377 -15.639 1.00 90.38 160 SER A N 1
ATOM 1249 C CA . SER A 1 160 ? 13.290 -2.432 -15.077 1.00 90.38 160 SER A CA 1
ATOM 1250 C C . SER A 1 160 ? 13.929 -3.277 -16.180 1.00 90.38 160 SER A C 1
ATOM 1252 O O . SER A 1 160 ? 15.127 -3.553 -16.129 1.00 90.38 160 SER A O 1
ATOM 1254 N N . GLN A 1 161 ? 13.152 -3.665 -17.198 1.00 91.94 161 GLN A N 1
ATOM 1255 C CA . GLN A 1 161 ? 13.664 -4.433 -18.330 1.00 91.94 161 GLN A CA 1
ATOM 1256 C C . GLN A 1 161 ? 14.679 -3.630 -19.150 1.00 91.94 161 GLN A C 1
ATOM 1258 O O . GLN A 1 161 ? 15.696 -4.188 -19.551 1.00 91.94 161 GLN A O 1
ATOM 1263 N N . ALA A 1 162 ? 14.447 -2.335 -19.368 1.00 92.62 162 ALA A N 1
ATOM 1264 C CA . ALA A 1 162 ? 15.385 -1.470 -20.076 1.00 92.62 162 ALA A CA 1
ATOM 1265 C C . ALA A 1 162 ? 16.740 -1.391 -19.349 1.00 92.62 162 ALA A C 1
ATOM 1267 O O . ALA A 1 162 ? 17.782 -1.550 -19.984 1.00 92.62 162 ALA A O 1
ATOM 1268 N N . VAL A 1 163 ? 16.748 -1.257 -18.015 1.00 96.56 163 VAL A N 1
ATOM 1269 C CA . VAL A 1 163 ? 17.995 -1.307 -17.227 1.00 96.56 163 VAL A CA 1
ATOM 1270 C C . VAL A 1 163 ? 18.680 -2.670 -17.358 1.00 96.56 163 VAL A C 1
ATOM 1272 O O . VAL A 1 163 ? 19.888 -2.730 -17.583 1.00 96.56 163 VAL A O 1
ATOM 1275 N N . ILE A 1 164 ? 17.929 -3.771 -17.276 1.00 96.88 164 ILE A N 1
ATOM 1276 C CA . ILE A 1 164 ? 18.479 -5.126 -17.441 1.00 96.88 164 ILE A CA 1
ATOM 1277 C C . ILE A 1 164 ? 19.088 -5.308 -18.841 1.00 96.88 164 ILE A C 1
ATOM 1279 O O . ILE A 1 164 ? 20.189 -5.842 -18.958 1.00 96.88 164 ILE A O 1
ATOM 1283 N N . ASN A 1 165 ? 18.440 -4.810 -19.897 1.00 96.75 165 ASN A N 1
ATOM 1284 C CA . ASN A 1 165 ? 18.969 -4.850 -21.262 1.00 96.75 165 ASN A CA 1
ATOM 1285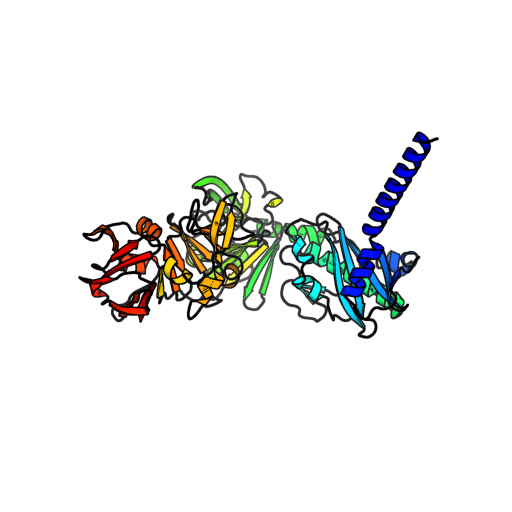 C C . ASN A 1 165 ? 20.246 -4.008 -21.407 1.00 96.75 165 ASN A C 1
ATOM 1287 O O . ASN A 1 165 ? 21.196 -4.453 -22.053 1.00 96.75 165 ASN A O 1
ATOM 1291 N N . ASN A 1 166 ? 20.318 -2.838 -20.766 1.00 97.88 166 ASN A N 1
ATOM 1292 C CA . ASN A 1 166 ? 21.534 -2.019 -20.734 1.00 97.88 166 ASN A CA 1
ATOM 1293 C C . ASN A 1 166 ? 22.698 -2.778 -20.079 1.00 97.88 166 ASN A C 1
ATOM 1295 O O . ASN A 1 166 ? 23.817 -2.790 -20.600 1.00 97.88 166 ASN A O 1
ATOM 1299 N N . VAL A 1 167 ? 22.432 -3.463 -18.963 1.00 98.44 167 VAL A N 1
ATOM 1300 C CA . VAL A 1 167 ? 23.429 -4.284 -18.263 1.00 98.44 167 VAL A CA 1
ATOM 1301 C C . VAL A 1 167 ? 23.839 -5.498 -19.096 1.00 98.44 167 VAL A C 1
ATOM 1303 O O . VAL A 1 167 ? 25.033 -5.749 -19.252 1.00 98.44 167 VAL A O 1
ATOM 1306 N N . ASN A 1 168 ? 22.891 -6.207 -19.708 1.00 98.31 168 ASN A N 1
ATOM 1307 C CA . ASN A 1 168 ? 23.183 -7.341 -20.588 1.00 98.31 168 ASN A CA 1
ATOM 1308 C C . ASN A 1 168 ? 23.967 -6.916 -21.841 1.00 98.31 168 ASN A C 1
ATOM 1310 O O . ASN A 1 168 ? 24.890 -7.617 -22.252 1.00 98.31 168 ASN A O 1
ATOM 1314 N N . SER A 1 169 ? 23.687 -5.737 -22.400 1.00 97.88 169 SER A N 1
ATOM 1315 C CA . SER A 1 169 ? 24.475 -5.159 -23.498 1.00 97.88 169 SER A CA 1
ATOM 1316 C C . SER A 1 169 ? 25.929 -4.929 -23.077 1.00 97.88 169 SER A C 1
ATOM 1318 O O . SER A 1 169 ? 26.856 -5.285 -23.808 1.00 97.88 169 SER A O 1
ATOM 1320 N N . ALA A 1 170 ? 26.148 -4.407 -21.865 1.00 98.19 170 ALA A N 1
ATOM 1321 C CA . ALA A 1 170 ? 27.486 -4.256 -21.302 1.00 98.19 170 ALA A CA 1
ATOM 1322 C C . ALA A 1 170 ? 28.175 -5.618 -21.088 1.00 98.19 170 ALA A C 1
ATOM 1324 O O . ALA A 1 170 ? 29.313 -5.794 -21.522 1.00 98.19 170 ALA A O 1
ATOM 1325 N N . ILE A 1 171 ? 27.491 -6.600 -20.485 1.00 98.25 171 ILE A N 1
ATOM 1326 C CA . ILE A 1 171 ? 28.006 -7.971 -20.289 1.00 98.25 171 ILE A CA 1
ATOM 1327 C C . ILE A 1 171 ? 28.410 -8.604 -21.628 1.00 98.25 171 ILE A C 1
ATOM 1329 O O . ILE A 1 171 ? 29.482 -9.207 -21.738 1.00 98.25 171 ILE A O 1
ATOM 1333 N N . GLY A 1 172 ? 27.574 -8.457 -22.659 1.00 97.38 172 GLY A N 1
ATOM 1334 C CA . GLY A 1 172 ? 27.835 -8.971 -24.001 1.00 97.38 172 GLY A CA 1
ATOM 1335 C C . GLY A 1 172 ? 29.076 -8.340 -24.627 1.00 97.38 172 GLY A C 1
ATOM 1336 O O . GLY A 1 172 ? 29.988 -9.052 -25.060 1.00 97.38 172 GLY A O 1
ATOM 1337 N N . ALA A 1 173 ? 29.159 -7.008 -24.590 1.00 97.06 173 ALA A N 1
ATOM 1338 C CA . ALA A 1 173 ? 30.312 -6.262 -25.078 1.00 97.06 173 ALA A CA 1
ATOM 1339 C C . ALA A 1 173 ? 31.603 -6.634 -24.330 1.00 97.06 173 ALA A C 1
ATOM 1341 O O . ALA A 1 173 ? 32.650 -6.826 -24.951 1.00 97.06 173 ALA A O 1
ATOM 1342 N N . TRP A 1 174 ? 31.540 -6.791 -23.007 1.00 97.62 174 TRP A N 1
ATOM 1343 C CA . TRP A 1 174 ? 32.680 -7.208 -22.196 1.00 97.62 174 TRP A CA 1
ATOM 1344 C C . TRP A 1 174 ? 33.161 -8.618 -22.535 1.00 97.62 174 TRP A C 1
ATOM 1346 O O . TRP A 1 174 ? 34.357 -8.817 -22.743 1.00 97.62 174 TRP A O 1
ATOM 1356 N N . ASN A 1 175 ? 32.255 -9.593 -22.660 1.00 97.50 175 ASN A N 1
ATOM 1357 C CA . ASN A 1 175 ? 32.633 -10.959 -23.035 1.00 97.50 175 ASN A CA 1
ATOM 1358 C C . ASN A 1 175 ? 33.313 -11.003 -24.401 1.00 97.50 175 ASN A C 1
ATOM 1360 O O . ASN A 1 175 ? 34.297 -11.724 -24.570 1.00 97.50 175 ASN A O 1
ATOM 1364 N N . TYR A 1 176 ? 32.831 -10.208 -25.354 1.00 96.25 176 TYR A N 1
ATOM 1365 C CA . TYR A 1 176 ? 33.450 -10.120 -26.665 1.00 96.25 176 TYR A CA 1
ATOM 1366 C C . TYR A 1 176 ? 34.853 -9.494 -26.592 1.00 96.25 176 TYR A C 1
ATOM 1368 O O . TYR A 1 176 ? 35.802 -10.061 -27.129 1.00 96.25 176 TYR A O 1
ATOM 1376 N N . LEU A 1 177 ? 35.005 -8.365 -25.890 1.00 94.69 177 LEU A N 1
ATOM 1377 C CA . LEU A 1 177 ? 36.260 -7.602 -25.846 1.00 94.69 177 LEU A CA 1
ATOM 1378 C C . LEU A 1 177 ? 37.336 -8.206 -24.932 1.00 94.69 177 LEU A C 1
ATOM 1380 O O . LEU A 1 177 ? 38.524 -7.997 -25.172 1.00 94.69 177 LEU A O 1
ATOM 1384 N N . VAL A 1 178 ? 36.937 -8.898 -23.864 1.00 95.12 178 VAL A N 1
ATOM 1385 C CA . VAL A 1 178 ? 37.842 -9.366 -22.800 1.00 95.12 178 VAL A CA 1
ATOM 1386 C C . VAL A 1 178 ? 37.959 -10.887 -22.783 1.00 95.12 178 VAL A C 1
ATOM 1388 O O . VAL A 1 178 ? 39.050 -11.416 -22.583 1.00 95.12 178 VAL A O 1
ATOM 1391 N N . ASN A 1 179 ? 36.856 -11.601 -23.015 1.00 92.38 179 ASN A N 1
ATOM 1392 C CA . ASN A 1 179 ? 36.797 -13.061 -22.908 1.00 92.38 179 ASN A CA 1
ATOM 1393 C C . ASN A 1 179 ? 36.780 -13.773 -24.276 1.00 92.38 179 ASN A C 1
ATOM 1395 O O . ASN A 1 179 ? 36.714 -14.999 -24.326 1.00 92.38 179 ASN A O 1
ATOM 1399 N N . ASN A 1 180 ? 36.829 -13.023 -25.387 1.00 92.44 180 ASN A N 1
ATOM 1400 C CA . ASN A 1 180 ? 36.713 -13.531 -26.760 1.00 92.44 180 ASN A CA 1
ATOM 1401 C C . ASN A 1 180 ? 35.493 -14.453 -26.976 1.00 92.44 180 ASN A C 1
ATOM 1403 O O . ASN A 1 180 ? 35.553 -15.402 -27.761 1.00 92.44 180 ASN A O 1
ATOM 1407 N N . LYS A 1 181 ? 34.386 -14.187 -26.271 1.00 94.62 181 LYS A N 1
ATOM 1408 C CA . LYS A 1 181 ? 33.129 -14.937 -26.377 1.00 94.62 181 LYS A CA 1
ATOM 1409 C C . LYS A 1 181 ? 32.047 -14.027 -26.948 1.00 94.62 181 LYS A C 1
ATOM 1411 O O . LYS A 1 181 ? 31.691 -13.027 -26.332 1.00 94.62 181 LYS A O 1
ATOM 1416 N N . THR A 1 182 ? 31.500 -14.392 -28.102 1.00 91.94 182 THR A N 1
ATOM 1417 C CA . THR A 1 182 ? 30.312 -13.726 -28.646 1.00 91.94 182 THR A CA 1
ATOM 1418 C C . THR A 1 182 ? 29.074 -14.247 -27.924 1.00 91.94 182 THR A C 1
ATOM 1420 O O . THR A 1 182 ? 28.849 -15.455 -27.876 1.00 91.94 182 THR A O 1
ATOM 1423 N N . MET A 1 183 ? 28.308 -13.328 -27.346 1.00 93.31 183 MET A N 1
ATOM 1424 C CA . MET A 1 183 ? 27.017 -13.592 -26.711 1.00 93.31 183 MET A CA 1
ATOM 1425 C C . MET A 1 183 ? 25.878 -13.216 -27.673 1.00 93.31 183 MET A C 1
ATOM 1427 O O . MET A 1 183 ? 26.119 -12.515 -28.664 1.00 93.31 183 MET A O 1
ATOM 1431 N N . ASP A 1 184 ? 24.664 -13.685 -27.387 1.00 94.81 184 ASP A N 1
ATOM 1432 C CA . ASP A 1 184 ? 23.480 -13.368 -28.192 1.00 94.81 184 ASP A CA 1
ATOM 1433 C C . ASP A 1 184 ? 23.202 -11.850 -28.211 1.00 94.81 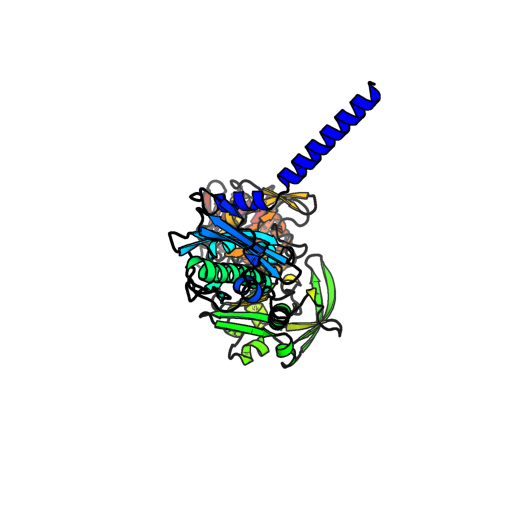184 ASP A C 1
ATOM 1435 O O . ASP A 1 184 ? 23.477 -11.174 -27.219 1.00 94.81 184 ASP A O 1
ATOM 1439 N N . PRO A 1 185 ? 22.674 -11.286 -29.315 1.00 92.44 185 PRO A N 1
ATOM 1440 C CA . PRO A 1 185 ? 22.343 -9.864 -29.393 1.00 92.44 185 PRO A CA 1
ATOM 1441 C C . PRO A 1 185 ? 21.357 -9.400 -28.314 1.00 92.44 185 PRO A C 1
ATOM 1443 O O . PRO A 1 185 ? 20.450 -10.136 -27.925 1.00 92.44 185 PRO A O 1
ATOM 1446 N N . VAL A 1 186 ? 21.505 -8.149 -27.878 1.00 93.50 186 VAL A N 1
ATOM 1447 C CA . VAL A 1 186 ? 20.616 -7.486 -26.919 1.00 93.50 186 VAL A CA 1
ATOM 1448 C C . VAL A 1 186 ? 20.101 -6.190 -27.534 1.00 93.50 186 VAL A C 1
ATOM 1450 O O . VAL A 1 186 ? 20.862 -5.256 -27.779 1.00 93.50 186 VAL A O 1
ATOM 1453 N N . GLU A 1 187 ? 18.794 -6.135 -27.766 1.00 86.75 187 GLU A N 1
ATOM 1454 C CA . GLU A 1 187 ? 18.125 -4.954 -28.310 1.00 86.75 187 GLU A CA 1
ATOM 1455 C C . GLU A 1 187 ? 18.097 -3.800 -27.295 1.00 86.75 187 GLU A C 1
ATOM 1457 O O . GLU A 1 187 ? 17.949 -4.003 -26.085 1.00 86.75 187 GLU A O 1
ATOM 1462 N N . ASN A 1 188 ? 18.175 -2.567 -27.798 1.00 83.38 188 ASN A N 1
ATOM 1463 C CA . ASN A 1 188 ? 18.100 -1.343 -26.992 1.00 83.38 188 ASN A CA 1
ATOM 1464 C C . ASN A 1 188 ? 16.677 -0.762 -26.888 1.00 83.38 188 ASN A C 1
ATOM 1466 O O . ASN A 1 188 ? 16.490 0.364 -26.427 1.00 83.38 188 ASN A O 1
ATOM 1470 N N . PHE A 1 189 ? 15.666 -1.519 -27.307 1.00 78.94 189 PHE A N 1
ATOM 1471 C CA . PHE A 1 189 ? 14.260 -1.167 -27.157 1.00 78.94 189 PHE A CA 1
ATOM 1472 C C . PHE A 1 189 ? 13.479 -2.349 -26.590 1.00 78.94 189 PHE A C 1
ATOM 1474 O O . PHE A 1 189 ? 13.886 -3.508 -26.688 1.00 78.94 189 PHE A O 1
ATOM 1481 N N . ILE A 1 190 ? 12.336 -2.041 -25.991 1.00 75.44 190 ILE A N 1
ATOM 1482 C CA . ILE A 1 190 ? 11.418 -3.042 -25.467 1.00 75.44 190 ILE A CA 1
ATOM 1483 C C . ILE A 1 190 ? 10.311 -3.296 -26.505 1.00 75.44 190 ILE A C 1
ATOM 1485 O O . ILE A 1 190 ? 9.682 -2.328 -26.934 1.00 75.44 190 ILE A O 1
ATOM 1489 N N . PRO A 1 191 ? 10.035 -4.550 -26.918 1.00 68.31 191 PRO A N 1
ATOM 1490 C CA . PRO A 1 191 ? 8.981 -4.845 -27.891 1.00 68.31 191 PRO A CA 1
ATOM 1491 C C . PRO A 1 191 ? 7.602 -4.349 -27.436 1.00 68.31 191 PRO A C 1
ATOM 1493 O O . PRO A 1 191 ? 7.241 -4.531 -26.273 1.00 68.31 191 PRO A O 1
ATOM 1496 N N . GLN A 1 192 ? 6.801 -3.814 -28.364 1.00 58.78 192 GLN A N 1
ATOM 1497 C CA . GLN A 1 192 ? 5.442 -3.305 -28.102 1.00 58.78 192 GLN A CA 1
ATOM 1498 C C . GLN A 1 192 ? 4.544 -4.331 -27.382 1.00 58.78 192 GLN A C 1
ATOM 1500 O O . GLN A 1 192 ? 3.762 -3.975 -26.509 1.00 58.78 192 GLN A O 1
ATOM 1505 N N . GLU A 1 193 ? 4.717 -5.626 -27.663 1.00 58.09 193 GLU A N 1
ATOM 1506 C CA . GLU A 1 193 ? 3.987 -6.714 -26.995 1.00 58.09 193 GLU A CA 1
ATOM 1507 C C . GLU A 1 193 ? 4.196 -6.754 -25.470 1.00 58.09 193 GLU A C 1
ATOM 1509 O O . GLU A 1 193 ? 3.337 -7.250 -24.741 1.00 58.09 193 GLU A O 1
ATOM 1514 N N . MET A 1 194 ? 5.327 -6.250 -24.962 1.00 58.91 194 MET A N 1
ATOM 1515 C CA . MET A 1 194 ? 5.571 -6.108 -23.523 1.00 58.91 194 MET A CA 1
ATOM 1516 C C . MET A 1 194 ? 4.832 -4.894 -22.941 1.00 58.91 194 MET A C 1
ATOM 1518 O O . MET A 1 194 ? 4.362 -4.965 -21.807 1.00 58.91 194 MET A O 1
ATOM 1522 N N . TRP A 1 195 ? 4.684 -3.820 -23.721 1.00 56.09 195 TRP A N 1
ATOM 1523 C CA . TRP A 1 195 ? 4.018 -2.577 -23.318 1.00 56.09 195 TRP A CA 1
ATOM 1524 C C . TRP A 1 195 ? 2.513 -2.796 -23.198 1.00 56.09 195 TRP A C 1
ATOM 1526 O O . TRP A 1 195 ? 1.916 -2.500 -22.164 1.00 56.09 195 TRP A O 1
ATOM 1536 N N . ASP A 1 196 ? 1.923 -3.423 -24.217 1.00 56.00 196 ASP A N 1
ATOM 1537 C CA . ASP A 1 196 ? 0.494 -3.727 -24.257 1.00 56.00 196 ASP A CA 1
ATOM 1538 C C . ASP A 1 196 ? 0.106 -4.730 -23.163 1.00 56.00 196 ASP A C 1
ATOM 1540 O O . ASP A 1 196 ? -1.004 -4.671 -22.624 1.00 56.00 196 ASP A O 1
ATOM 1544 N N . LYS A 1 197 ? 1.032 -5.631 -22.800 1.00 58.78 197 LYS A N 1
ATOM 1545 C CA . LYS A 1 197 ? 0.858 -6.551 -21.676 1.00 58.78 197 LYS A CA 1
ATOM 1546 C C . LYS A 1 197 ? 0.882 -5.824 -20.346 1.00 58.78 197 LYS A C 1
ATOM 1548 O O . LYS A 1 197 ? 0.025 -6.136 -19.536 1.00 58.78 197 LYS A O 1
ATOM 1553 N N . ASP A 1 198 ? 1.807 -4.909 -20.078 1.00 63.53 198 ASP A N 1
ATOM 1554 C CA . ASP A 1 198 ? 1.882 -4.297 -18.748 1.00 63.53 198 ASP A CA 1
ATOM 1555 C C . ASP A 1 198 ? 0.765 -3.274 -18.523 1.00 63.53 198 ASP A C 1
ATOM 1557 O O . ASP A 1 198 ? 0.075 -3.362 -17.515 1.00 63.53 198 ASP A O 1
ATOM 1561 N N . GLU A 1 199 ? 0.492 -2.390 -19.492 1.00 71.31 199 GLU A N 1
ATOM 1562 C CA . GLU A 1 199 ? -0.529 -1.338 -19.373 1.00 71.31 199 GLU A CA 1
ATOM 1563 C C . GLU A 1 199 ? -1.947 -1.907 -19.205 1.00 71.31 199 GLU A C 1
ATOM 1565 O O . GLU A 1 199 ? -2.728 -1.396 -18.397 1.00 71.31 199 GLU A O 1
ATOM 1570 N N . ASN A 1 200 ? -2.257 -2.997 -19.910 1.00 82.94 200 ASN A N 1
ATOM 1571 C CA . ASN A 1 200 ? -3.572 -3.635 -19.902 1.00 82.94 200 ASN A CA 1
ATOM 1572 C C . ASN A 1 200 ? -3.646 -4.874 -18.998 1.00 82.94 200 ASN A C 1
ATOM 1574 O O . ASN A 1 200 ? -4.607 -5.632 -19.110 1.00 82.94 200 ASN A O 1
ATOM 1578 N N . SER A 1 201 ? -2.673 -5.117 -18.113 1.00 81.50 201 SER A N 1
ATOM 1579 C CA . SER A 1 201 ? -2.762 -6.229 -17.161 1.00 81.50 201 SER A CA 1
ATOM 1580 C C . SER A 1 201 ? -2.368 -5.866 -15.739 1.00 81.50 201 SER A C 1
ATOM 1582 O O . SER A 1 201 ? -1.699 -4.868 -15.478 1.00 81.50 201 SER A O 1
ATOM 1584 N N . PHE A 1 202 ? -2.791 -6.722 -14.819 1.00 83.19 202 PHE A N 1
ATOM 1585 C CA . PHE A 1 202 ? -2.446 -6.681 -13.405 1.00 83.19 202 PHE A CA 1
ATOM 1586 C C . PHE A 1 202 ? -2.218 -8.102 -12.890 1.00 83.19 202 PHE A C 1
ATOM 1588 O O . PHE A 1 202 ? -2.552 -9.085 -13.559 1.00 83.19 202 PHE A O 1
ATOM 1595 N N . LEU A 1 203 ? -1.602 -8.218 -11.717 1.00 77.38 203 LEU A N 1
ATOM 1596 C CA . LEU A 1 203 ? -1.334 -9.502 -11.075 1.00 77.38 203 LEU A CA 1
ATOM 1597 C C . LEU A 1 203 ? -2.390 -9.796 -10.009 1.00 77.38 203 LEU A C 1
ATOM 1599 O O . LEU A 1 203 ? -2.658 -8.943 -9.173 1.00 77.38 203 LEU A O 1
ATOM 1603 N N . ILE A 1 204 ? -2.923 -11.012 -9.985 1.00 83.88 204 ILE A N 1
ATOM 1604 C CA . ILE A 1 204 ? -3.628 -11.559 -8.825 1.00 83.88 204 ILE A CA 1
ATOM 1605 C C . ILE A 1 204 ? -2.712 -12.609 -8.200 1.00 83.88 204 ILE A C 1
ATOM 1607 O O . ILE A 1 204 ? -2.289 -13.534 -8.890 1.00 83.88 204 ILE A O 1
ATOM 1611 N N . ALA A 1 205 ? -2.374 -12.454 -6.924 1.00 76.19 205 ALA A N 1
ATOM 1612 C CA . ALA A 1 205 ? -1.488 -13.349 -6.188 1.00 76.19 205 ALA A CA 1
ATOM 1613 C C . ALA A 1 205 ? -2.200 -13.944 -4.969 1.00 76.19 205 ALA A C 1
ATOM 1615 O O . ALA A 1 205 ? -2.990 -13.268 -4.312 1.00 76.19 205 ALA A O 1
ATOM 1616 N N . TRP A 1 206 ? -1.895 -15.201 -4.661 1.00 85.06 206 TRP A N 1
ATOM 1617 C CA . TRP A 1 206 ? -2.388 -15.917 -3.484 1.00 85.06 206 TRP A CA 1
ATOM 1618 C C . TRP A 1 206 ? -1.260 -16.785 -2.896 1.00 85.06 206 TRP A C 1
ATOM 1620 O O . TRP A 1 206 ? -0.175 -16.841 -3.484 1.00 85.06 206 TRP A O 1
ATOM 1630 N N . PRO A 1 207 ? -1.444 -17.410 -1.716 1.00 75.81 207 PRO A N 1
ATOM 1631 C CA . PRO A 1 207 ? -0.367 -18.123 -1.034 1.00 75.81 207 PRO A CA 1
ATOM 1632 C C . PRO A 1 207 ? 0.315 -19.214 -1.867 1.00 75.81 207 PRO A C 1
ATOM 1634 O O . PRO A 1 207 ? -0.194 -19.661 -2.895 1.00 75.81 207 PRO A O 1
ATOM 1637 N N . GLU A 1 208 ? 1.475 -19.655 -1.371 1.00 69.25 208 GLU A N 1
ATOM 1638 C CA . GLU A 1 208 ? 2.339 -20.666 -2.004 1.00 69.25 208 GLU A CA 1
ATOM 1639 C C . GLU A 1 208 ? 2.968 -20.199 -3.329 1.00 69.25 208 GLU A C 1
ATOM 1641 O O . GLU A 1 208 ? 3.178 -20.987 -4.246 1.00 69.25 208 GLU A O 1
ATOM 1646 N N . ASN A 1 209 ? 3.294 -18.903 -3.418 1.00 51.53 209 ASN A N 1
ATOM 1647 C CA . ASN A 1 209 ? 3.910 -18.266 -4.591 1.00 51.53 209 ASN A CA 1
ATOM 1648 C C . ASN A 1 209 ? 3.094 -18.421 -5.883 1.00 51.53 209 ASN A C 1
ATOM 1650 O O . ASN A 1 209 ? 3.627 -18.338 -6.992 1.00 51.53 209 ASN A O 1
ATOM 1654 N N . ASN A 1 210 ? 1.784 -18.600 -5.746 1.00 65.50 210 ASN A N 1
ATOM 1655 C CA . ASN A 1 210 ? 0.894 -18.692 -6.880 1.00 65.50 210 ASN A CA 1
ATOM 1656 C C . ASN A 1 210 ? 0.442 -17.302 -7.324 1.00 65.50 210 ASN A C 1
ATOM 1658 O O . ASN A 1 210 ? 0.134 -16.417 -6.522 1.00 65.50 210 ASN A O 1
ATOM 1662 N N . SER A 1 211 ? 0.381 -17.103 -8.635 1.00 75.19 211 SER A N 1
ATOM 1663 C CA . SER A 1 211 ? -0.181 -15.884 -9.196 1.00 75.19 211 SER A CA 1
ATOM 1664 C C . SER A 1 211 ? -0.670 -16.097 -10.618 1.00 75.19 211 SER A C 1
ATOM 1666 O O . SER A 1 211 ? -0.218 -16.996 -11.330 1.00 75.19 211 SER A O 1
ATOM 1668 N N . VAL A 1 212 ? -1.580 -15.230 -11.048 1.00 77.75 212 VAL A N 1
ATOM 1669 C CA . VAL A 1 212 ? -2.011 -15.127 -12.435 1.00 77.75 212 VAL A CA 1
ATOM 1670 C C . VAL A 1 212 ? -1.977 -13.676 -12.877 1.00 77.75 212 VAL A C 1
ATOM 1672 O O . VAL A 1 212 ? -2.365 -12.764 -12.147 1.00 77.75 212 VAL A O 1
ATOM 1675 N N . ARG A 1 213 ? -1.499 -13.453 -14.097 1.00 78.19 213 ARG A N 1
ATOM 1676 C CA . ARG A 1 213 ? -1.602 -12.155 -14.754 1.00 78.19 213 ARG A CA 1
ATOM 1677 C C . ARG A 1 213 ? -2.899 -12.109 -15.547 1.00 78.19 213 ARG A C 1
ATOM 1679 O O . ARG A 1 213 ? -3.121 -12.971 -16.391 1.00 78.19 213 ARG A O 1
ATOM 1686 N N . VAL A 1 214 ? -3.717 -11.098 -15.285 1.00 83.94 214 VAL A N 1
ATOM 1687 C CA . VAL A 1 214 ? -5.030 -10.913 -15.909 1.00 83.94 214 VAL A CA 1
ATOM 1688 C C . VAL A 1 214 ? -4.975 -9.715 -16.840 1.00 83.94 214 VAL A C 1
ATOM 1690 O O . VAL A 1 214 ? -4.583 -8.631 -16.409 1.00 83.94 214 VAL A O 1
ATOM 1693 N N . ASN A 1 215 ? -5.348 -9.900 -18.107 1.00 86.44 215 ASN A N 1
ATOM 1694 C CA . ASN A 1 215 ? -5.413 -8.826 -19.096 1.00 86.44 215 ASN A CA 1
ATOM 1695 C C . ASN A 1 215 ? -6.848 -8.289 -19.254 1.00 86.44 215 ASN A C 1
ATOM 1697 O O . ASN A 1 215 ? -7.813 -9.040 -19.126 1.00 86.44 215 ASN A O 1
ATOM 1701 N N . ILE A 1 216 ? -6.999 -7.004 -19.579 1.00 89.19 216 ILE A N 1
ATOM 1702 C CA . ILE A 1 216 ? -8.297 -6.365 -19.831 1.00 89.19 216 ILE A CA 1
ATOM 1703 C C . ILE A 1 216 ? -9.088 -7.056 -20.953 1.00 89.19 216 ILE A C 1
ATOM 1705 O O . ILE A 1 216 ? -10.309 -7.165 -20.869 1.00 89.19 216 ILE A O 1
ATOM 1709 N N . GLU A 1 217 ? -8.413 -7.575 -21.982 1.00 88.75 217 GLU A N 1
ATOM 1710 C CA . GLU A 1 217 ? -9.073 -8.295 -23.074 1.00 88.75 217 GLU A CA 1
ATOM 1711 C C . GLU A 1 217 ? -9.614 -9.650 -22.604 1.00 88.75 217 GLU A C 1
ATOM 1713 O O . GLU A 1 217 ? -10.699 -10.057 -23.019 1.00 88.75 217 GLU A O 1
ATOM 1718 N N . ASP A 1 218 ? -8.931 -10.309 -21.661 1.00 88.69 218 ASP A N 1
ATOM 1719 C CA . ASP A 1 218 ? -9.454 -11.517 -21.024 1.00 88.69 218 ASP A CA 1
ATOM 1720 C C . ASP A 1 218 ? -10.690 -11.185 -20.183 1.00 88.69 218 ASP A C 1
ATOM 1722 O O . ASP A 1 218 ? -11.668 -11.933 -20.216 1.00 88.69 218 ASP A O 1
ATOM 1726 N N . LEU A 1 219 ? -10.689 -10.049 -19.475 1.00 94.38 219 LEU A N 1
ATOM 1727 C CA . LEU A 1 219 ? -11.822 -9.601 -18.657 1.00 94.38 219 LEU A CA 1
ATOM 1728 C C . LEU A 1 219 ? -13.102 -9.398 -19.471 1.00 94.38 219 LEU A C 1
ATOM 1730 O O . LEU A 1 219 ? -14.184 -9.725 -18.985 1.00 94.38 219 LEU A O 1
ATOM 1734 N N . LYS A 1 220 ? -12.990 -8.939 -20.723 1.00 93.88 220 LYS A N 1
ATOM 1735 C CA . LYS A 1 220 ? -14.132 -8.785 -21.644 1.00 93.88 220 LYS A CA 1
ATOM 1736 C C . LYS A 1 220 ? -14.826 -10.116 -21.971 1.00 93.88 220 LYS A C 1
ATOM 1738 O O . LYS A 1 220 ? -15.961 -10.110 -22.438 1.00 93.88 220 LYS A O 1
ATOM 1743 N N . THR A 1 221 ? -14.168 -11.256 -21.736 1.00 95.12 221 THR A N 1
ATOM 1744 C CA . THR A 1 221 ? -14.734 -12.595 -21.995 1.00 95.12 221 THR A CA 1
ATOM 1745 C C . THR A 1 221 ? -15.590 -13.142 -20.850 1.00 95.12 221 THR A C 1
ATOM 1747 O O . THR A 1 221 ? -16.320 -14.114 -21.048 1.00 95.12 221 THR A O 1
ATOM 1750 N N . PHE A 1 222 ? -15.515 -12.539 -19.662 1.00 96.88 222 PHE A N 1
ATOM 1751 C CA . PHE A 1 222 ? -16.309 -12.934 -18.498 1.00 96.88 222 PHE A CA 1
ATOM 1752 C C . PHE A 1 222 ? -17.721 -12.330 -18.552 1.00 96.88 222 PHE A C 1
ATOM 1754 O O . PHE A 1 222 ? -17.943 -11.354 -19.278 1.00 96.88 222 PHE A O 1
ATOM 1761 N N . PRO A 1 223 ? -18.691 -12.866 -17.786 1.00 97.06 223 PRO A N 1
ATOM 1762 C CA . PRO A 1 223 ? -19.971 -12.198 -17.576 1.00 97.06 223 PRO A CA 1
ATOM 1763 C C . PRO A 1 223 ? -19.757 -10.766 -17.071 1.00 97.06 223 PRO A C 1
ATOM 1765 O O . PRO A 1 223 ? -19.060 -10.547 -16.085 1.00 97.06 223 PRO A O 1
ATOM 1768 N N . GLN A 1 224 ? -20.335 -9.789 -17.768 1.00 97.62 224 GLN A N 1
ATOM 1769 C CA . GLN A 1 224 ? -20.249 -8.384 -17.378 1.00 97.62 224 GLN A CA 1
ATOM 1770 C C . GLN A 1 224 ? -21.433 -8.030 -16.481 1.00 97.62 224 GLN A C 1
ATOM 1772 O O . GLN A 1 224 ? -22.577 -8.376 -16.791 1.00 97.62 224 GLN A O 1
ATOM 1777 N N . VAL A 1 225 ? -21.166 -7.301 -15.401 1.00 97.94 225 VAL A N 1
ATOM 1778 C CA . VAL A 1 225 ? -22.197 -6.638 -14.606 1.00 97.94 225 VAL A CA 1
ATOM 1779 C C . VAL A 1 225 ? -22.175 -5.145 -14.899 1.00 97.94 225 VAL A C 1
ATOM 1781 O O . VAL A 1 225 ? -21.120 -4.556 -15.123 1.00 97.94 225 VAL A O 1
ATOM 1784 N N . THR A 1 226 ? -23.349 -4.521 -14.897 1.00 97.62 226 THR A N 1
ATOM 1785 C CA . THR A 1 226 ? -23.492 -3.067 -15.009 1.00 97.62 226 THR A CA 1
ATOM 1786 C C . THR A 1 226 ? -24.220 -2.564 -13.781 1.00 97.62 226 THR A C 1
ATOM 1788 O O . THR A 1 226 ? -25.292 -3.070 -13.450 1.00 97.62 226 THR A O 1
ATOM 1791 N N . THR A 1 227 ? -23.668 -1.547 -13.131 1.00 96.88 227 THR A N 1
ATOM 1792 C CA . THR A 1 227 ? -24.268 -0.943 -11.943 1.00 96.88 227 THR A CA 1
ATOM 1793 C C . THR A 1 227 ? -24.306 0.576 -12.052 1.00 96.88 227 THR A C 1
ATOM 1795 O O . THR A 1 227 ? -23.393 1.202 -12.591 1.00 96.88 227 THR A O 1
ATOM 1798 N N . GLN A 1 228 ? -25.395 1.159 -11.556 1.00 96.69 228 GLN A N 1
ATOM 1799 C CA . GLN A 1 228 ? -25.522 2.593 -11.309 1.00 96.69 228 GLN A CA 1
ATOM 1800 C C . GLN A 1 228 ? -25.217 2.807 -9.832 1.00 96.69 228 GLN A C 1
ATOM 1802 O O . GLN A 1 228 ? -25.899 2.247 -8.977 1.00 96.69 228 GLN A O 1
ATOM 1807 N N . THR A 1 229 ? -24.175 3.569 -9.533 1.00 95.12 229 THR A N 1
ATOM 1808 C CA . THR A 1 229 ? -23.631 3.679 -8.178 1.00 95.12 229 THR A CA 1
ATOM 1809 C C . THR A 1 229 ? -23.095 5.083 -7.924 1.00 95.12 229 THR A C 1
ATOM 1811 O O . THR A 1 229 ? -22.893 5.865 -8.851 1.00 95.12 229 THR A O 1
ATOM 1814 N N . ILE A 1 230 ? -22.881 5.423 -6.655 1.00 93.81 230 ILE A N 1
ATOM 1815 C CA . ILE A 1 230 ? -22.395 6.735 -6.238 1.00 93.81 230 ILE A CA 1
ATOM 1816 C C . ILE A 1 230 ? -20.985 6.577 -5.686 1.00 93.81 230 ILE A C 1
ATOM 1818 O O . ILE A 1 230 ? -20.776 6.006 -4.619 1.00 93.81 230 ILE A O 1
ATOM 1822 N N . LEU A 1 231 ? -20.008 7.167 -6.369 1.00 91.31 231 LEU A N 1
ATOM 1823 C CA . LEU A 1 231 ? -18.672 7.330 -5.816 1.00 91.31 231 LEU A CA 1
ATOM 1824 C C . LEU A 1 231 ? -18.694 8.442 -4.763 1.00 91.31 231 LEU A C 1
ATOM 1826 O O . LEU A 1 231 ? -18.686 9.632 -5.096 1.00 91.31 231 LEU A O 1
ATOM 1830 N N . GLN A 1 232 ? -18.665 8.052 -3.492 1.00 88.19 232 GLN A N 1
ATOM 1831 C CA . GLN A 1 232 ? -18.503 8.972 -2.370 1.00 88.19 232 GLN A CA 1
ATOM 1832 C C . GLN A 1 232 ? -17.020 9.150 -2.029 1.00 88.19 232 GLN A C 1
ATOM 1834 O O . GLN A 1 232 ? -16.341 8.218 -1.598 1.00 88.19 232 GLN A O 1
ATOM 1839 N N . ARG A 1 233 ? -16.502 10.367 -2.214 1.00 83.31 233 ARG A N 1
ATOM 1840 C CA . ARG A 1 233 ? -15.138 10.739 -1.810 1.00 83.31 233 ARG A CA 1
ATOM 1841 C C . ARG A 1 233 ? -15.115 11.139 -0.335 1.00 83.31 233 ARG A C 1
ATOM 1843 O O . ARG A 1 233 ? -16.083 11.703 0.166 1.00 83.31 233 ARG A O 1
ATOM 1850 N N . THR A 1 234 ? -13.966 10.999 0.324 1.00 71.31 234 THR A N 1
ATOM 1851 C CA . THR A 1 234 ? -13.741 11.495 1.703 1.00 71.31 234 THR A CA 1
ATOM 1852 C C . THR A 1 234 ? -13.797 13.027 1.818 1.00 71.31 234 THR A C 1
ATOM 1854 O O . THR A 1 234 ? -13.703 13.599 2.899 1.00 71.31 234 THR A O 1
ATOM 1857 N N . THR A 1 235 ? -13.936 13.748 0.702 1.00 72.69 235 THR A N 1
ATOM 1858 C CA . THR A 1 235 ? -14.261 15.183 0.680 1.00 72.69 235 THR A CA 1
ATOM 1859 C C . THR A 1 235 ? -15.761 15.460 0.824 1.00 72.69 235 THR A C 1
ATOM 1861 O O . THR A 1 235 ? -16.156 16.619 0.776 1.00 72.69 235 THR A O 1
ATOM 1864 N N . GLY A 1 236 ? -16.603 14.426 0.920 1.00 77.88 236 GLY A N 1
ATOM 1865 C CA . GLY A 1 236 ? -18.065 14.535 0.890 1.00 77.88 236 GLY A CA 1
ATOM 1866 C C . GLY A 1 236 ? -18.650 14.685 -0.519 1.00 77.88 236 GLY A C 1
ATOM 1867 O O . GLY A 1 236 ? -19.868 14.679 -0.687 1.00 77.88 236 GLY A O 1
ATOM 1868 N N . VAL A 1 237 ? -17.804 14.791 -1.552 1.00 85.50 237 VAL A N 1
ATOM 1869 C CA . VAL A 1 237 ? -18.247 14.865 -2.951 1.00 85.50 237 VAL A CA 1
ATOM 1870 C C . VAL A 1 237 ? -18.823 13.516 -3.370 1.00 85.50 237 VAL A C 1
ATOM 1872 O O . VAL A 1 237 ? -18.152 12.490 -3.248 1.00 85.50 237 VAL A O 1
ATOM 1875 N N . LYS A 1 238 ? -20.045 13.545 -3.902 1.00 91.56 238 LYS A N 1
ATOM 1876 C CA . LYS A 1 238 ? -20.756 12.395 -4.463 1.00 91.56 238 LYS A CA 1
ATOM 1877 C C . LYS A 1 238 ? -20.830 12.535 -5.978 1.00 91.56 238 LYS A C 1
ATOM 1879 O O . LYS A 1 238 ? -21.139 13.618 -6.472 1.00 91.56 238 LYS A O 1
ATOM 1884 N N . ILE A 1 239 ? -20.495 11.468 -6.693 1.00 93.12 239 ILE A N 1
ATOM 1885 C CA . ILE A 1 239 ? -20.476 11.433 -8.157 1.00 93.12 239 ILE A CA 1
ATOM 1886 C C . ILE A 1 239 ? -21.257 10.201 -8.595 1.00 93.12 239 ILE A C 1
ATOM 1888 O O . ILE A 1 239 ? -20.854 9.089 -8.258 1.00 93.12 239 ILE A O 1
ATOM 1892 N N . ASP A 1 240 ? -22.350 10.405 -9.323 1.00 95.75 240 ASP A N 1
ATOM 1893 C CA . ASP A 1 240 ? -23.069 9.315 -9.981 1.00 95.75 240 ASP A CA 1
ATOM 1894 C C . ASP A 1 240 ? -22.177 8.720 -11.073 1.00 95.75 240 ASP A C 1
ATOM 1896 O O . ASP A 1 240 ? -21.595 9.453 -11.873 1.00 95.75 240 ASP A O 1
ATOM 1900 N N . ILE A 1 241 ? -22.037 7.399 -11.069 1.00 94.81 241 ILE A N 1
ATOM 1901 C CA . ILE A 1 241 ? -21.214 6.649 -12.012 1.00 94.81 241 ILE A CA 1
ATOM 1902 C C . ILE A 1 241 ? -22.002 5.434 -12.487 1.00 94.81 241 ILE A C 1
ATOM 1904 O O . ILE A 1 241 ? -22.500 4.642 -11.681 1.00 94.81 241 ILE A O 1
ATOM 1908 N N . LYS A 1 242 ? -22.024 5.227 -13.803 1.00 97.62 242 LYS A N 1
ATOM 1909 C CA . LYS A 1 242 ? -22.358 3.932 -14.392 1.00 97.62 242 LYS A CA 1
ATOM 1910 C C . LYS A 1 242 ? -21.070 3.142 -14.593 1.00 97.62 242 LYS A C 1
ATOM 1912 O O . LYS A 1 242 ? -20.263 3.504 -15.443 1.00 97.62 242 LYS A O 1
ATOM 1917 N N . ALA A 1 243 ? -20.877 2.071 -13.834 1.00 97.44 243 ALA A N 1
ATOM 1918 C CA . ALA A 1 243 ? -19.708 1.203 -13.955 1.00 97.44 243 ALA A CA 1
ATOM 1919 C C . ALA A 1 243 ? -20.086 -0.140 -14.586 1.00 97.44 243 ALA A C 1
ATOM 1921 O O . ALA A 1 243 ? -21.138 -0.706 -14.278 1.00 97.44 243 ALA A O 1
ATOM 1922 N N . GLU A 1 244 ? -19.214 -0.657 -15.446 1.00 98.19 244 GLU A N 1
ATOM 1923 C CA . GLU A 1 244 ? -19.363 -1.964 -16.080 1.00 98.19 244 GLU A CA 1
ATOM 1924 C C . GLU A 1 244 ? -18.031 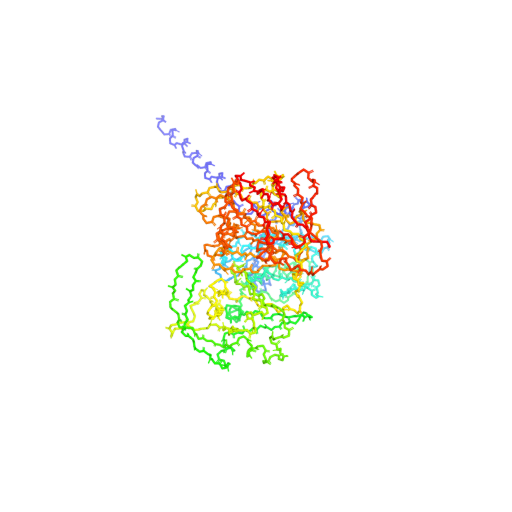-2.732 -16.075 1.00 98.19 244 GLU A C 1
ATOM 1926 O O . GLU A 1 244 ? -16.959 -2.178 -16.342 1.00 98.19 244 GLU A O 1
ATOM 1931 N N . GLY A 1 245 ? -18.111 -4.020 -15.743 1.00 98.12 245 GLY A N 1
ATOM 1932 C CA . GLY A 1 245 ? -16.981 -4.945 -15.703 1.00 98.12 245 GLY A CA 1
ATOM 1933 C C . GLY A 1 245 ? -17.375 -6.308 -15.129 1.00 98.12 245 GLY A C 1
ATOM 1934 O O . GLY A 1 245 ? -18.505 -6.461 -14.660 1.00 98.12 245 GLY A O 1
ATOM 1935 N N . PRO A 1 246 ? -16.488 -7.314 -15.149 1.00 98.25 246 PRO A N 1
ATOM 1936 C CA . PRO A 1 246 ? -16.754 -8.593 -14.502 1.00 98.25 246 PRO A CA 1
ATOM 1937 C C . PRO A 1 246 ? -16.575 -8.520 -12.983 1.00 98.25 246 PRO A C 1
ATOM 1939 O O . PRO A 1 246 ? -15.883 -7.641 -12.457 1.00 98.25 246 PRO A O 1
ATOM 1942 N N . LEU A 1 247 ? -17.162 -9.479 -12.268 1.00 98.38 247 LEU A N 1
ATOM 1943 C CA . LEU A 1 247 ? -16.933 -9.638 -10.834 1.00 98.38 247 LEU A CA 1
ATOM 1944 C C . LEU A 1 247 ? -15.575 -10.299 -10.584 1.00 98.38 247 LEU A C 1
ATOM 1946 O O . LEU A 1 247 ? -15.204 -11.258 -11.261 1.00 98.38 247 LEU A O 1
ATOM 1950 N N . LEU A 1 248 ? -14.848 -9.830 -9.567 1.00 98.19 248 LEU A N 1
ATOM 1951 C CA . LEU A 1 248 ? -13.575 -10.428 -9.157 1.00 98.19 248 LEU A CA 1
ATOM 1952 C C . LEU A 1 248 ? -13.742 -11.917 -8.814 1.00 98.19 248 LEU A C 1
ATOM 1954 O O . LEU A 1 248 ? -12.885 -12.717 -9.175 1.00 98.19 248 LEU A O 1
ATOM 1958 N N . LYS A 1 249 ? -14.863 -12.297 -8.185 1.00 97.38 249 LYS A N 1
ATOM 1959 C CA . LYS A 1 249 ? -15.169 -13.697 -7.854 1.00 97.38 249 LYS A CA 1
ATOM 1960 C C . LYS A 1 249 ? -15.209 -14.593 -9.099 1.00 97.38 249 LYS A C 1
ATOM 1962 O O . LYS A 1 249 ? -14.571 -15.636 -9.101 1.00 97.38 249 LYS A O 1
ATOM 1967 N N . ASP A 1 250 ? -15.829 -14.139 -10.190 1.00 97.56 250 ASP A N 1
ATOM 1968 C CA . ASP A 1 250 ? -15.947 -14.919 -11.430 1.00 97.56 250 ASP A CA 1
ATOM 1969 C C . ASP A 1 250 ? -14.570 -15.095 -12.098 1.00 97.56 250 ASP A C 1
ATOM 1971 O O . ASP A 1 250 ? -14.263 -16.137 -12.683 1.00 97.56 250 ASP A O 1
ATOM 1975 N N . VAL A 1 251 ? -13.710 -14.073 -11.988 1.00 96.88 251 VAL A N 1
ATOM 1976 C CA . VAL A 1 251 ? -12.317 -14.139 -12.454 1.00 96.88 251 VAL A CA 1
ATOM 1977 C C . VAL A 1 251 ? -11.514 -15.155 -11.644 1.00 96.88 251 VAL A C 1
ATOM 1979 O O . VAL A 1 251 ? -10.778 -15.945 -12.232 1.00 96.88 251 VAL A O 1
ATOM 1982 N N . LEU A 1 252 ? -11.677 -15.174 -10.320 1.00 96.12 252 LEU A N 1
ATOM 1983 C CA . LEU A 1 252 ? -11.013 -16.120 -9.419 1.00 96.12 252 LEU A CA 1
ATOM 1984 C C . LEU A 1 252 ? -11.501 -17.565 -9.614 1.00 96.12 252 LEU A C 1
ATOM 1986 O O . LEU A 1 252 ? -10.679 -18.480 -9.701 1.00 96.12 252 LEU A O 1
ATOM 1990 N N . GLU A 1 253 ? -12.806 -17.775 -9.791 1.00 96.06 253 GLU A N 1
ATOM 1991 C CA . GLU A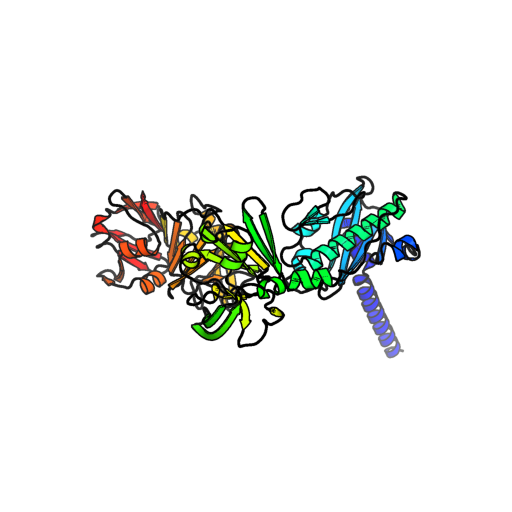 1 253 ? -13.404 -19.100 -10.005 1.00 96.06 253 GLU A CA 1
ATOM 1992 C C . GLU A 1 253 ? -12.827 -19.807 -11.242 1.00 96.06 253 GLU A C 1
ATOM 1994 O O . GLU A 1 253 ? -12.585 -21.016 -11.215 1.00 96.06 253 GLU A O 1
ATOM 1999 N N . LYS A 1 254 ? -12.508 -19.063 -12.314 1.00 92.75 254 LYS A N 1
ATOM 2000 C CA . LYS A 1 254 ? -11.834 -19.613 -13.511 1.00 92.75 254 LYS A CA 1
ATOM 2001 C C . LYS A 1 254 ? -10.472 -20.238 -13.192 1.00 92.75 254 LYS A C 1
ATOM 2003 O O . LYS A 1 254 ? -10.012 -21.116 -13.923 1.00 92.75 254 LYS A O 1
ATOM 2008 N N . HIS A 1 255 ? -9.835 -19.797 -12.112 1.00 87.06 255 HIS A N 1
ATOM 2009 C CA . HIS A 1 255 ? -8.562 -20.312 -11.619 1.00 87.06 255 HIS A CA 1
ATOM 2010 C C . HIS A 1 255 ? -8.724 -21.314 -10.465 1.00 87.06 255 HIS A C 1
ATOM 2012 O O . HIS A 1 255 ? -7.725 -21.720 -9.877 1.00 87.06 255 HIS A O 1
ATOM 2018 N N . GLY A 1 256 ? -9.953 -21.763 -10.180 1.00 93.12 256 GLY A N 1
ATOM 2019 C CA . GLY A 1 256 ? -10.244 -22.729 -9.119 1.00 93.12 256 GLY A CA 1
ATOM 2020 C C . GLY A 1 256 ? -10.152 -22.138 -7.713 1.00 93.12 256 GLY A C 1
ATOM 2021 O O . GLY A 1 256 ? -9.908 -22.880 -6.767 1.00 93.12 256 GLY A O 1
ATOM 2022 N N . ILE A 1 257 ? -10.304 -20.818 -7.593 1.00 94.75 257 ILE A N 1
ATOM 2023 C CA . ILE A 1 257 ? -10.184 -20.078 -6.340 1.00 94.75 257 ILE A CA 1
ATOM 2024 C C . ILE A 1 257 ? -11.579 -19.622 -5.911 1.00 94.75 257 ILE A C 1
ATOM 2026 O O . ILE A 1 257 ? -12.226 -18.872 -6.642 1.00 94.75 257 ILE A O 1
ATOM 2030 N N . ASP A 1 258 ? -12.022 -20.037 -4.724 1.00 95.69 258 ASP A N 1
ATOM 2031 C CA . ASP A 1 258 ? -13.191 -19.445 -4.074 1.00 95.69 258 ASP A CA 1
ATOM 2032 C C . ASP A 1 258 ? -12.738 -18.220 -3.275 1.00 95.69 258 ASP A C 1
ATOM 2034 O O . ASP A 1 258 ? -11.908 -18.306 -2.370 1.00 95.69 258 ASP A O 1
ATOM 2038 N N . ILE A 1 259 ? -13.281 -17.052 -3.614 1.00 95.12 259 ILE A N 1
ATOM 2039 C CA . ILE A 1 259 ? -12.954 -15.793 -2.938 1.00 95.12 259 ILE A CA 1
ATOM 2040 C C . ILE A 1 259 ? -13.286 -15.835 -1.432 1.00 95.12 259 ILE A C 1
ATOM 2042 O O . ILE A 1 259 ? -12.662 -15.119 -0.651 1.00 95.12 259 ILE A O 1
ATOM 2046 N N . ASN A 1 260 ? -14.225 -16.692 -1.011 1.00 94.25 260 ASN A N 1
ATOM 2047 C CA . ASN A 1 260 ? -14.659 -16.825 0.382 1.00 94.25 260 ASN A CA 1
ATOM 2048 C C . ASN A 1 260 ? -13.676 -17.602 1.273 1.00 94.25 260 ASN A C 1
ATOM 2050 O O . ASN A 1 260 ? -13.787 -17.529 2.502 1.00 94.25 260 ASN A O 1
ATOM 2054 N N . ASP A 1 261 ? -12.706 -18.302 0.677 1.00 94.62 261 ASP A N 1
ATOM 2055 C CA . ASP A 1 261 ? -11.632 -18.989 1.407 1.00 94.62 261 ASP A CA 1
ATOM 2056 C C . ASP A 1 261 ? -10.597 -18.008 1.987 1.00 94.62 261 ASP A C 1
ATOM 2058 O O . ASP A 1 261 ? -9.726 -18.396 2.769 1.00 94.62 261 ASP A O 1
ATOM 2062 N N . TYR A 1 262 ? -10.696 -16.724 1.636 1.00 94.00 262 TYR A N 1
ATOM 2063 C CA . TYR A 1 262 ? -9.765 -15.682 2.047 1.00 94.00 262 TYR A CA 1
ATOM 2064 C C . TYR A 1 262 ? -10.387 -14.751 3.088 1.00 94.00 262 TYR A C 1
ATOM 2066 O O . TYR A 1 262 ? -11.582 -14.452 3.087 1.00 94.00 262 TYR A O 1
ATOM 2074 N N . GLU A 1 263 ? -9.555 -14.287 4.014 1.00 92.75 263 GLU A N 1
ATOM 2075 C CA . GLU A 1 263 ? -9.949 -13.373 5.087 1.00 92.75 263 GLU A CA 1
ATOM 2076 C C . GLU A 1 263 ? -9.807 -11.903 4.679 1.00 92.75 263 GLU A C 1
ATOM 2078 O O . GLU A 1 263 ? -10.430 -11.031 5.288 1.00 92.75 263 GLU A O 1
ATOM 2083 N N . ALA A 1 264 ? -9.020 -11.618 3.637 1.00 92.50 264 ALA A N 1
ATOM 2084 C CA . ALA A 1 264 ? -8.897 -10.279 3.079 1.00 92.50 264 ALA A CA 1
ATOM 2085 C C . ALA A 1 264 ? -8.359 -10.263 1.649 1.00 92.50 264 ALA A C 1
ATOM 2087 O O . ALA A 1 264 ? -7.700 -11.204 1.199 1.00 92.50 264 ALA A O 1
ATOM 2088 N N . ILE A 1 265 ? -8.583 -9.137 0.971 1.00 95.06 265 ILE A N 1
ATOM 2089 C CA . ILE A 1 265 ? -8.036 -8.843 -0.354 1.00 95.06 265 ILE A CA 1
ATOM 2090 C C . ILE A 1 265 ? -7.329 -7.491 -0.318 1.00 95.06 265 ILE A C 1
ATOM 2092 O O . ILE A 1 265 ? -7.957 -6.457 -0.106 1.00 95.06 265 ILE A O 1
ATOM 2096 N N . GLY A 1 266 ? -6.021 -7.482 -0.549 1.00 91.50 266 GLY A N 1
ATOM 2097 C CA . GLY A 1 266 ? -5.242 -6.261 -0.740 1.00 91.50 266 GLY A CA 1
ATOM 2098 C C . GLY A 1 266 ? -5.281 -5.833 -2.197 1.00 91.50 266 GLY A C 1
ATOM 2099 O O . GLY A 1 266 ? -5.074 -6.658 -3.082 1.00 91.50 266 GLY A O 1
ATOM 2100 N N . VAL A 1 267 ? -5.518 -4.553 -2.460 1.00 93.38 267 VAL A N 1
ATOM 2101 C CA . VAL A 1 267 ? -5.502 -3.993 -3.814 1.00 93.38 267 VAL A CA 1
ATOM 2102 C C . VAL A 1 267 ? -4.497 -2.853 -3.867 1.00 93.38 267 VAL A C 1
ATOM 2104 O O . VAL A 1 267 ? -4.612 -1.874 -3.131 1.00 93.38 267 VAL A O 1
ATOM 2107 N N . THR A 1 268 ? -3.525 -2.974 -4.767 1.00 81.75 268 THR A N 1
ATOM 2108 C CA . THR A 1 268 ? -2.485 -1.973 -5.005 1.00 81.75 268 THR A CA 1
ATOM 2109 C C . THR A 1 268 ? -2.668 -1.347 -6.381 1.00 81.75 268 THR A C 1
ATOM 2111 O O . THR A 1 268 ? -2.642 -2.046 -7.398 1.00 81.75 268 THR A O 1
ATOM 2114 N N . GLY A 1 269 ? -2.809 -0.027 -6.423 1.00 81.69 269 GLY A N 1
ATOM 2115 C CA . GLY A 1 269 ? -2.734 0.771 -7.642 1.00 81.69 269 GLY A CA 1
ATOM 2116 C C . GLY A 1 269 ? -1.288 1.022 -8.071 1.00 81.69 269 GLY A C 1
ATOM 2117 O O . GLY A 1 269 ? -0.351 0.929 -7.275 1.00 81.69 269 GLY A O 1
ATOM 2118 N N . ARG A 1 270 ? -1.085 1.369 -9.343 1.00 74.19 270 ARG A N 1
ATOM 2119 C CA . ARG A 1 270 ? 0.230 1.766 -9.882 1.00 74.19 270 ARG A CA 1
ATOM 2120 C C . ARG A 1 270 ? 0.831 2.989 -9.192 1.00 74.19 270 ARG A C 1
ATOM 2122 O O . ARG A 1 270 ? 2.045 3.124 -9.137 1.00 74.19 270 ARG A O 1
ATOM 2129 N N . ASP A 1 271 ? 0.002 3.845 -8.614 1.00 64.81 271 ASP A N 1
ATOM 2130 C CA . ASP A 1 271 ? 0.430 5.013 -7.844 1.00 64.81 271 ASP A CA 1
ATOM 2131 C C . ASP A 1 271 ? 0.821 4.685 -6.391 1.00 64.81 271 ASP A C 1
ATOM 2133 O O . ASP A 1 271 ? 0.903 5.583 -5.555 1.00 64.81 271 ASP A O 1
ATOM 2137 N N . ASN A 1 272 ? 1.058 3.404 -6.084 1.00 63.50 272 ASN A N 1
ATOM 2138 C CA . ASN A 1 272 ? 1.303 2.873 -4.743 1.00 63.50 272 ASN A CA 1
ATOM 2139 C C . ASN A 1 272 ? 0.147 3.103 -3.759 1.00 63.50 272 ASN A C 1
ATOM 2141 O O . ASN A 1 272 ? 0.323 2.882 -2.556 1.00 63.50 272 ASN A O 1
ATOM 2145 N N . TYR A 1 273 ? -1.037 3.505 -4.240 1.00 75.38 273 TYR A N 1
ATOM 2146 C CA . TYR A 1 273 ? -2.234 3.465 -3.419 1.00 75.38 273 TYR A CA 1
ATOM 2147 C C . TYR A 1 273 ? -2.512 2.021 -3.027 1.00 75.38 273 TYR A C 1
ATOM 2149 O O . TYR A 1 273 ? -2.558 1.136 -3.879 1.00 75.38 273 TYR A O 1
ATOM 2157 N N . TYR A 1 274 ? -2.720 1.795 -1.740 1.00 81.12 274 TYR A N 1
ATOM 2158 C CA . TYR A 1 274 ? -3.115 0.505 -1.215 1.00 81.12 274 TYR A CA 1
ATOM 2159 C C . TYR A 1 274 ? -4.391 0.665 -0.405 1.00 81.12 274 TYR A C 1
ATOM 2161 O O . TYR A 1 274 ? -4.597 1.668 0.284 1.00 81.12 274 TYR A O 1
ATOM 2169 N N . THR A 1 275 ? -5.246 -0.338 -0.508 1.00 86.25 275 THR A N 1
ATOM 2170 C CA . THR A 1 275 ? -6.355 -0.541 0.409 1.00 86.25 275 THR A CA 1
ATOM 2171 C C . THR A 1 275 ? -6.570 -2.030 0.582 1.00 86.25 275 THR A C 1
ATOM 2173 O O . THR A 1 275 ? -6.250 -2.822 -0.310 1.00 86.25 275 THR A O 1
ATOM 2176 N N . MET A 1 276 ? -7.130 -2.406 1.723 1.00 90.00 276 MET A N 1
ATOM 2177 C CA . MET A 1 276 ? -7.497 -3.779 1.983 1.00 90.00 276 MET A CA 1
ATOM 2178 C C . MET A 1 276 ? -8.998 -3.921 2.206 1.00 90.00 276 MET A C 1
ATOM 2180 O O . MET A 1 276 ? -9.591 -3.242 3.043 1.00 90.00 276 MET A O 1
ATOM 2184 N N . ILE A 1 277 ? -9.590 -4.843 1.457 1.00 93.12 277 ILE A N 1
ATOM 2185 C CA . ILE A 1 277 ? -10.991 -5.236 1.506 1.00 93.12 277 ILE A CA 1
ATOM 2186 C C . ILE A 1 277 ? -11.121 -6.372 2.528 1.00 93.12 277 ILE A C 1
ATOM 2188 O O . ILE A 1 277 ? -10.427 -7.386 2.426 1.00 93.12 277 ILE A O 1
ATOM 2192 N N . SER A 1 278 ? -11.976 -6.187 3.533 1.00 90.81 278 SER A N 1
ATOM 2193 C CA . SER A 1 278 ? -12.189 -7.149 4.620 1.00 90.81 278 SER A CA 1
ATOM 2194 C C . SER A 1 278 ? -13.078 -8.320 4.193 1.00 90.81 278 SER A C 1
ATOM 2196 O O . SER A 1 278 ? -13.845 -8.210 3.236 1.00 90.81 278 SER A O 1
ATOM 2198 N N . LYS A 1 279 ? -13.041 -9.418 4.962 1.00 91.81 279 LYS A N 1
ATOM 2199 C CA . LYS A 1 279 ? -13.949 -10.565 4.797 1.00 91.81 279 LYS A CA 1
ATOM 2200 C C . LYS A 1 279 ? -15.425 -10.173 4.733 1.00 91.81 279 LYS A C 1
ATOM 2202 O O . LYS A 1 279 ? -16.158 -10.722 3.921 1.00 91.81 279 LYS A O 1
ATOM 2207 N N . ASP A 1 280 ? -15.841 -9.207 5.548 1.00 90.75 280 ASP A N 1
ATOM 2208 C CA . ASP A 1 280 ? -17.221 -8.716 5.558 1.00 90.75 280 ASP A CA 1
ATOM 2209 C C . ASP A 1 280 ? -17.622 -8.105 4.205 1.00 90.75 280 ASP A C 1
ATOM 2211 O O . ASP A 1 280 ? -18.638 -8.489 3.628 1.00 90.75 280 ASP A O 1
ATOM 2215 N N . ILE A 1 281 ? -16.775 -7.242 3.631 1.00 93.81 281 ILE A N 1
ATOM 2216 C CA . ILE A 1 281 ? -17.020 -6.667 2.302 1.00 93.81 281 ILE A CA 1
ATOM 2217 C C . ILE A 1 281 ? -16.990 -7.764 1.228 1.00 93.81 281 ILE A C 1
ATOM 2219 O O . ILE A 1 281 ? -17.855 -7.777 0.357 1.00 93.81 281 ILE A O 1
ATOM 2223 N N . ILE A 1 282 ? -16.043 -8.709 1.304 1.00 96.00 282 ILE A N 1
ATOM 2224 C CA . ILE A 1 282 ? -15.940 -9.841 0.361 1.00 96.00 282 ILE A CA 1
ATOM 2225 C C . ILE A 1 282 ? -17.238 -10.660 0.328 1.00 96.00 282 ILE A C 1
ATOM 2227 O O . ILE A 1 282 ? -17.678 -11.068 -0.744 1.00 96.00 282 ILE A O 1
ATOM 2231 N N . GLN A 1 283 ? -17.853 -10.890 1.489 1.00 94.62 283 GLN A N 1
ATOM 2232 C CA . GLN A 1 283 ? -19.062 -11.706 1.616 1.00 94.62 283 GLN A CA 1
ATOM 2233 C C . GLN A 1 283 ? -20.345 -10.946 1.259 1.00 94.62 283 GLN A C 1
ATOM 2235 O O . GLN A 1 283 ? -21.307 -11.560 0.794 1.00 94.62 283 GLN A O 1
ATOM 2240 N N . ASN A 1 284 ? -20.373 -9.627 1.476 1.00 95.44 284 ASN A N 1
ATOM 2241 C CA . ASN A 1 284 ? -21.602 -8.830 1.434 1.00 95.44 284 ASN A CA 1
ATOM 2242 C C . ASN A 1 284 ? -21.679 -7.814 0.284 1.00 95.44 284 ASN A C 1
ATOM 2244 O O . ASN A 1 284 ? -22.699 -7.126 0.158 1.00 95.44 284 ASN A O 1
ATOM 2248 N N . ARG A 1 285 ? -20.630 -7.672 -0.538 1.00 95.81 285 ARG A N 1
ATOM 2249 C CA . ARG A 1 285 ? -20.578 -6.712 -1.653 1.00 95.81 285 ARG A CA 1
ATOM 2250 C C . ARG A 1 285 ? -20.069 -7.350 -2.937 1.00 95.81 285 ARG A C 1
ATOM 2252 O O . ARG A 1 285 ? -19.213 -8.230 -2.932 1.00 95.81 285 ARG A O 1
ATOM 2259 N N . ASP A 1 286 ? -20.547 -6.824 -4.060 1.00 97.06 286 ASP A N 1
ATOM 2260 C CA . ASP A 1 286 ? -19.962 -7.121 -5.362 1.00 97.06 286 ASP A CA 1
ATOM 2261 C C . ASP A 1 286 ? -18.669 -6.317 -5.551 1.00 97.06 286 ASP A C 1
ATOM 2263 O O . ASP A 1 286 ? -18.668 -5.086 -5.509 1.00 97.06 286 ASP A O 1
ATOM 2267 N N . ILE A 1 287 ? -17.562 -7.020 -5.798 1.00 98.31 287 ILE A N 1
ATOM 2268 C CA . ILE A 1 287 ? -16.272 -6.417 -6.149 1.00 98.31 287 ILE A CA 1
ATOM 2269 C C . ILE A 1 287 ? -16.131 -6.475 -7.670 1.00 98.31 287 ILE A C 1
ATOM 2271 O O . ILE A 1 287 ? -15.830 -7.527 -8.237 1.00 98.31 287 ILE A O 1
ATOM 2275 N N . ILE A 1 288 ? -16.370 -5.349 -8.336 1.00 98.50 288 ILE A N 1
ATOM 2276 C CA . ILE A 1 288 ? -16.391 -5.240 -9.797 1.00 98.50 288 ILE A CA 1
ATOM 2277 C C . ILE A 1 288 ? -15.025 -4.749 -10.287 1.00 98.50 288 ILE A C 1
ATOM 2279 O O . ILE A 1 288 ? -14.494 -3.749 -9.799 1.00 98.50 288 ILE A O 1
ATOM 2283 N N . LEU A 1 289 ? -14.465 -5.423 -11.289 1.00 98.38 289 LEU A N 1
ATOM 2284 C CA . LEU A 1 289 ? -13.279 -4.972 -12.015 1.00 98.38 289 LEU A CA 1
ATOM 2285 C C . LEU A 1 289 ? -13.721 -4.072 -13.174 1.00 98.38 289 LEU A C 1
ATOM 2287 O O . LEU A 1 289 ? -13.874 -4.524 -14.305 1.00 98.38 289 LEU A O 1
ATOM 2291 N N . GLY A 1 290 ? -13.978 -2.799 -12.879 1.00 97.81 290 GLY A N 1
ATOM 2292 C CA . GLY A 1 290 ? -14.527 -1.840 -13.833 1.00 97.81 290 GLY A CA 1
ATOM 2293 C C . GLY A 1 290 ? -13.584 -1.573 -15.008 1.00 97.81 290 GLY A C 1
ATOM 2294 O O . GLY A 1 290 ? -12.456 -1.112 -14.816 1.00 97.81 290 GLY A O 1
ATOM 2295 N N . ILE A 1 291 ? -14.077 -1.834 -16.220 1.00 96.94 291 ILE A N 1
ATOM 2296 C CA . ILE A 1 291 ? -13.382 -1.621 -17.503 1.00 96.94 291 ILE A CA 1
ATOM 2297 C C . ILE A 1 291 ? -14.102 -0.616 -18.406 1.00 96.94 291 ILE A C 1
ATOM 2299 O O . ILE A 1 291 ? -13.552 -0.196 -19.426 1.00 96.94 291 ILE A O 1
ATOM 2303 N N . ARG A 1 292 ? -15.329 -0.228 -18.047 1.00 97.06 292 ARG A N 1
ATOM 2304 C CA . ARG A 1 292 ? -16.141 0.766 -18.750 1.00 97.06 292 ARG A CA 1
ATOM 2305 C C . ARG A 1 292 ? -16.861 1.660 -17.745 1.00 97.06 292 ARG A C 1
ATOM 2307 O O . ARG A 1 292 ? -17.353 1.180 -16.723 1.00 97.06 292 ARG A O 1
ATOM 2314 N N . PHE A 1 293 ? -16.907 2.953 -18.044 1.00 97.06 293 PHE A N 1
ATOM 2315 C CA . PHE A 1 293 ? -17.506 3.980 -17.197 1.00 97.06 293 PHE A CA 1
ATOM 2316 C C . PHE A 1 293 ? -18.323 4.937 -18.062 1.00 97.06 293 PHE A C 1
ATOM 2318 O O . PHE A 1 293 ? -17.821 5.428 -19.068 1.00 97.06 293 PHE A O 1
ATOM 2325 N N . ASP A 1 294 ? -19.582 5.167 -17.689 1.00 95.56 294 ASP A N 1
ATOM 2326 C CA . ASP A 1 294 ? -20.515 6.054 -18.401 1.00 95.56 294 ASP A CA 1
ATOM 2327 C C . ASP A 1 294 ? -20.587 5.777 -19.914 1.00 95.56 294 ASP A C 1
ATOM 2329 O O . ASP A 1 294 ? -20.567 6.683 -20.741 1.00 95.56 294 ASP A O 1
ATOM 2333 N N . ASP A 1 295 ? -20.684 4.487 -20.261 1.00 93.62 295 ASP A N 1
ATOM 2334 C CA . ASP A 1 295 ? -20.756 3.964 -21.634 1.00 93.62 295 ASP A CA 1
ATOM 2335 C C . ASP A 1 295 ? -19.485 4.141 -22.491 1.00 93.62 295 ASP A C 1
ATOM 2337 O O . ASP A 1 295 ? -19.471 3.751 -23.662 1.00 93.62 295 ASP A O 1
ATOM 2341 N N . GLU A 1 296 ? -18.383 4.593 -21.898 1.00 95.94 296 GLU A N 1
ATOM 2342 C CA . GLU A 1 296 ? -17.064 4.682 -22.531 1.00 95.94 296 GLU A CA 1
ATOM 2343 C C . GLU A 1 296 ? -16.107 3.611 -21.983 1.00 95.94 296 GLU A C 1
ATOM 2345 O O . GLU A 1 296 ? -16.282 3.093 -20.877 1.00 95.94 296 GLU A O 1
ATOM 2350 N N . GLU A 1 297 ? -15.089 3.234 -22.765 1.00 94.25 297 GLU A N 1
ATOM 2351 C CA . GLU A 1 297 ? -13.994 2.410 -22.231 1.00 94.25 297 GLU A CA 1
ATOM 2352 C C . GLU A 1 297 ? -13.221 3.174 -21.151 1.00 94.25 297 GLU A C 1
ATOM 2354 O O . GLU A 1 297 ? -13.116 4.402 -21.191 1.00 94.25 297 GLU A O 1
ATOM 2359 N N . ILE A 1 298 ? -12.664 2.439 -20.183 1.00 93.88 298 ILE A N 1
ATOM 2360 C CA . ILE A 1 298 ? -11.788 3.022 -19.169 1.00 93.88 298 ILE A CA 1
ATOM 2361 C C . ILE A 1 298 ? -10.675 3.838 -19.839 1.00 93.88 298 ILE A C 1
ATOM 2363 O O . ILE A 1 298 ? -10.002 3.381 -20.770 1.00 93.88 298 ILE A O 1
ATOM 2367 N N . ILE A 1 299 ? -10.490 5.066 -19.355 1.00 87.81 299 ILE A N 1
ATOM 2368 C CA . ILE A 1 299 ? -9.456 5.959 -19.871 1.00 87.81 299 ILE A CA 1
ATOM 2369 C C . ILE A 1 299 ? -8.073 5.353 -19.656 1.00 87.81 299 ILE A C 1
ATOM 2371 O O . ILE A 1 299 ? -7.832 4.614 -18.698 1.00 87.81 299 ILE A O 1
ATOM 2375 N N . ARG A 1 300 ? -7.150 5.693 -20.555 1.00 81.75 300 ARG A N 1
ATOM 2376 C CA . ARG A 1 300 ? -5.800 5.132 -20.591 1.00 81.75 300 ARG A CA 1
ATOM 2377 C C . ARG A 1 300 ? -5.084 5.253 -19.244 1.00 81.75 300 ARG A C 1
ATOM 2379 O O . ARG A 1 300 ? -4.468 4.302 -18.781 1.00 81.75 300 ARG A O 1
ATOM 2386 N N . GLU A 1 301 ? -5.235 6.396 -18.593 1.00 79.62 301 GLU A N 1
ATOM 2387 C CA . GLU A 1 301 ? -4.591 6.741 -17.330 1.00 79.62 301 GLU A CA 1
ATOM 2388 C C . GLU A 1 301 ? -5.137 5.948 -16.136 1.00 79.62 301 GLU A C 1
ATOM 2390 O O . GLU A 1 301 ? -4.501 5.947 -15.092 1.00 79.62 301 GLU A O 1
ATOM 2395 N N . GLU A 1 302 ? -6.297 5.289 -16.254 1.00 86.75 302 GLU A N 1
ATOM 2396 C CA . GLU A 1 302 ? -6.875 4.446 -15.194 1.00 86.75 302 GLU A CA 1
ATOM 2397 C C . GLU A 1 302 ? -6.780 2.942 -15.494 1.00 86.75 302 GLU A C 1
ATOM 2399 O O . GLU A 1 302 ? -7.145 2.125 -14.643 1.00 86.75 302 GLU A O 1
ATOM 2404 N N . LYS A 1 303 ? -6.242 2.564 -16.662 1.00 87.50 303 LYS A N 1
ATOM 2405 C CA . LYS A 1 303 ? -6.002 1.167 -17.041 1.00 87.50 303 LYS A CA 1
ATOM 2406 C C . LYS A 1 303 ? -5.083 0.442 -16.046 1.00 87.50 303 LYS A C 1
ATOM 2408 O O . LYS A 1 303 ? -4.192 1.061 -15.460 1.00 87.50 303 LYS A O 1
ATOM 2413 N N . PRO A 1 304 ? -5.246 -0.884 -15.879 1.00 90.31 304 PRO A N 1
ATOM 2414 C CA . PRO A 1 304 ? -6.086 -1.776 -16.686 1.00 90.31 304 PRO A CA 1
ATOM 2415 C C . PRO A 1 304 ? -7.543 -1.829 -16.223 1.00 90.31 304 PRO A C 1
ATOM 2417 O O . PRO A 1 304 ? -8.434 -2.012 -17.044 1.00 90.31 304 PRO A O 1
ATOM 2420 N N . VAL A 1 305 ? -7.785 -1.653 -14.926 1.00 96.69 305 VAL A N 1
ATOM 2421 C CA . VAL A 1 305 ? -9.115 -1.657 -14.320 1.00 96.69 305 VAL A CA 1
ATOM 2422 C C . VAL A 1 305 ? -9.156 -0.670 -13.166 1.00 96.69 305 VAL A C 1
ATOM 2424 O O . VAL A 1 305 ? -8.129 -0.348 -12.555 1.00 96.69 305 VAL A O 1
ATOM 2427 N N . ARG A 1 306 ? -10.374 -0.278 -12.808 1.00 96.75 306 ARG A N 1
ATOM 2428 C CA . ARG A 1 306 ? -10.675 0.355 -11.532 1.00 96.75 306 ARG A CA 1
ATOM 2429 C C . ARG A 1 306 ? -11.582 -0.562 -10.719 1.00 96.75 306 ARG A C 1
ATOM 2431 O O . ARG A 1 306 ? -12.634 -0.964 -11.208 1.00 96.75 306 ARG A O 1
ATOM 2438 N N . VAL A 1 307 ? -11.198 -0.871 -9.481 1.00 97.81 307 VAL A N 1
ATOM 2439 C CA . VAL A 1 307 ? -12.088 -1.584 -8.555 1.00 97.81 307 VAL A CA 1
ATOM 2440 C C . VAL A 1 307 ? -13.302 -0.707 -8.270 1.00 97.81 307 VAL A C 1
ATOM 2442 O O . VAL A 1 307 ? -13.169 0.493 -8.030 1.00 97.81 307 VAL A O 1
ATOM 2445 N N . VAL A 1 308 ? -14.486 -1.305 -8.310 1.00 97.81 308 VAL A N 1
ATOM 2446 C CA . VAL A 1 308 ? -15.755 -0.664 -7.972 1.00 97.81 308 VAL A CA 1
ATOM 2447 C C . VAL A 1 308 ? -16.476 -1.562 -6.980 1.00 97.81 308 VAL A C 1
ATOM 2449 O O . VAL A 1 308 ? -16.775 -2.711 -7.295 1.00 97.81 308 VAL A O 1
ATOM 2452 N N . ILE A 1 309 ? -16.746 -1.034 -5.787 1.00 96.94 309 ILE A N 1
ATOM 2453 C CA . ILE A 1 309 ? -17.506 -1.729 -4.744 1.00 96.94 309 ILE A CA 1
ATOM 2454 C C . ILE A 1 309 ? -18.714 -0.850 -4.414 1.00 96.94 309 ILE A C 1
ATOM 2456 O O . ILE A 1 309 ? -18.554 0.151 -3.710 1.00 96.94 309 ILE A O 1
ATOM 2460 N N . PRO A 1 310 ? -19.898 -1.131 -4.989 1.00 94.62 310 PRO A N 1
ATOM 2461 C CA . PRO A 1 310 ? -21.100 -0.350 -4.720 1.00 94.62 310 PRO A CA 1
ATOM 2462 C C . PRO A 1 310 ? -21.387 -0.240 -3.221 1.00 94.62 310 PRO A C 1
ATOM 2464 O O . PRO A 1 310 ? -21.058 -1.146 -2.459 1.00 94.62 310 PRO A O 1
ATOM 2467 N N . ASP A 1 311 ? -21.972 0.888 -2.821 1.00 90.31 311 ASP A N 1
ATOM 2468 C CA . ASP A 1 311 ? -22.314 1.239 -1.433 1.00 90.31 311 ASP A CA 1
ATOM 2469 C C . ASP A 1 311 ? -21.130 1.403 -0.461 1.00 90.31 311 ASP A C 1
ATOM 2471 O O . ASP A 1 311 ? -21.320 1.892 0.650 1.00 90.31 311 ASP A O 1
ATOM 2475 N N . GLU A 1 312 ? -19.904 1.105 -0.893 1.00 91.94 312 GLU A N 1
ATOM 2476 C CA . GLU A 1 312 ? -18.683 1.376 -0.137 1.00 91.94 312 GLU A CA 1
ATOM 2477 C C . GLU A 1 312 ? -18.031 2.703 -0.550 1.00 91.94 312 GLU A C 1
ATOM 2479 O O . GLU A 1 312 ? -18.132 3.169 -1.691 1.00 91.94 312 GLU A O 1
ATOM 2484 N N . MET A 1 313 ? -17.303 3.321 0.384 1.00 87.81 313 MET A N 1
ATOM 2485 C CA . MET A 1 313 ? -16.614 4.587 0.127 1.00 87.81 313 MET A CA 1
ATOM 2486 C C . MET A 1 313 ? -15.538 4.452 -0.959 1.00 87.81 313 MET A C 1
ATOM 2488 O O . MET A 1 313 ? -14.866 3.429 -1.106 1.00 87.81 313 MET A O 1
ATOM 2492 N N . GLY A 1 314 ? -15.292 5.550 -1.680 1.00 88.56 314 GLY A N 1
ATOM 2493 C CA . GLY A 1 314 ? -14.372 5.596 -2.818 1.00 88.56 314 GLY A CA 1
ATOM 2494 C C . GLY A 1 314 ? -12.908 5.273 -2.507 1.00 88.56 314 GLY A C 1
ATOM 2495 O O . GLY A 1 314 ? -12.116 5.153 -3.438 1.00 88.56 314 GLY A O 1
ATOM 2496 N N . VAL A 1 315 ? -12.543 5.117 -1.231 1.00 86.88 315 VAL A N 1
ATOM 2497 C CA . VAL A 1 315 ? -11.222 4.627 -0.809 1.00 86.88 315 VAL A CA 1
ATOM 2498 C C . VAL A 1 315 ? -10.973 3.187 -1.265 1.00 86.88 315 VAL A C 1
ATOM 2500 O O . VAL A 1 315 ? -9.847 2.843 -1.597 1.00 86.88 315 VAL A O 1
ATOM 2503 N N . TYR A 1 316 ? -12.018 2.365 -1.380 1.00 91.62 316 TYR A N 1
ATOM 2504 C CA . TYR A 1 316 ? -11.893 0.995 -1.878 1.00 91.62 316 TYR A CA 1
ATOM 2505 C C . TYR A 1 316 ? -11.842 0.911 -3.410 1.00 91.62 316 TYR A C 1
ATOM 2507 O O . TYR A 1 316 ? -11.539 -0.137 -3.978 1.00 91.62 316 TYR A O 1
ATOM 2515 N N . TRP A 1 317 ? -12.123 2.019 -4.104 1.00 94.06 317 TRP A N 1
ATOM 2516 C CA . TRP A 1 317 ? -12.283 2.052 -5.557 1.00 94.06 317 TRP A CA 1
ATOM 2517 C C . TRP A 1 317 ? -10.957 2.343 -6.265 1.00 94.06 317 TRP A C 1
ATOM 2519 O O . TRP A 1 317 ? -10.817 3.351 -6.975 1.00 94.06 317 TRP A O 1
ATOM 2529 N N . VAL A 1 318 ? -9.972 1.477 -6.010 1.00 93.12 318 VAL A N 1
ATOM 2530 C CA . VAL A 1 318 ? -8.587 1.618 -6.473 1.00 93.12 318 VAL A CA 1
ATOM 2531 C C . VAL A 1 318 ? -8.530 1.692 -7.991 1.00 93.12 318 VAL A C 1
ATOM 2533 O O . VAL A 1 318 ? -9.069 0.837 -8.692 1.00 93.12 318 VAL A O 1
ATOM 2536 N N . LYS A 1 319 ? -7.854 2.719 -8.498 1.00 92.75 319 LYS A N 1
ATOM 2537 C CA . LYS A 1 319 ? -7.605 2.933 -9.926 1.00 92.75 319 LYS A CA 1
ATOM 2538 C C . LYS A 1 319 ? -6.289 2.294 -10.333 1.00 92.75 319 LYS A C 1
ATOM 2540 O O . LYS A 1 319 ? -5.428 2.092 -9.478 1.00 92.75 319 LYS A O 1
ATOM 2545 N N . MET A 1 320 ? -6.100 2.084 -11.637 1.00 88.12 320 MET A N 1
ATOM 2546 C CA . MET A 1 320 ? -4.825 1.617 -12.183 1.00 88.12 320 MET A CA 1
ATOM 2547 C C . MET A 1 320 ? -4.337 0.369 -11.453 1.00 88.12 320 MET A C 1
ATOM 2549 O O . MET A 1 320 ? -3.189 0.320 -11.005 1.00 88.12 320 MET A O 1
ATOM 2553 N N . VAL A 1 321 ? -5.236 -0.592 -11.220 1.00 91.62 321 VAL A N 1
ATOM 2554 C CA . VAL A 1 321 ? -4.901 -1.759 -10.399 1.00 91.62 321 VAL A CA 1
ATOM 2555 C C . VAL A 1 321 ? -3.667 -2.431 -10.984 1.00 91.62 321 VAL A C 1
ATOM 2557 O O . VAL A 1 321 ? -3.626 -2.772 -12.160 1.00 91.62 321 VAL A O 1
ATOM 2560 N N . ASN A 1 322 ? -2.647 -2.588 -10.154 1.00 79.88 322 ASN A N 1
ATOM 2561 C CA . ASN A 1 322 ? -1.388 -3.230 -10.500 1.00 79.88 322 ASN A CA 1
ATOM 2562 C C . ASN A 1 322 ? -1.327 -4.641 -9.913 1.00 79.88 322 ASN A C 1
ATOM 2564 O O . ASN A 1 322 ? -0.860 -5.583 -10.558 1.00 79.88 322 ASN A O 1
ATOM 2568 N N . ARG A 1 323 ? -1.819 -4.789 -8.678 1.00 81.75 323 ARG A N 1
ATOM 2569 C CA . ARG A 1 323 ? -1.791 -6.048 -7.943 1.00 81.75 323 ARG A CA 1
ATOM 2570 C C . ARG A 1 323 ? -3.028 -6.213 -7.068 1.00 81.75 323 ARG A C 1
ATOM 2572 O O . ARG A 1 323 ? -3.477 -5.256 -6.444 1.00 81.75 323 ARG A O 1
ATOM 2579 N N . ILE A 1 324 ? -3.530 -7.438 -7.014 1.00 90.56 324 ILE A N 1
ATOM 2580 C CA . ILE A 1 324 ? -4.510 -7.925 -6.050 1.00 90.56 324 ILE A CA 1
ATOM 2581 C C . ILE A 1 324 ? -3.855 -9.082 -5.290 1.00 90.56 324 ILE A C 1
ATOM 2583 O O . ILE A 1 324 ? -3.281 -9.978 -5.906 1.00 90.56 324 ILE A O 1
ATOM 2587 N N . GLU A 1 325 ? -3.908 -9.059 -3.966 1.00 86.31 325 GLU A N 1
ATOM 2588 C CA . GLU A 1 325 ? -3.326 -10.078 -3.090 1.00 86.31 325 GLU A CA 1
ATOM 2589 C C . GLU A 1 325 ? -4.415 -10.695 -2.221 1.00 86.31 325 GLU A C 1
ATOM 2591 O O . GLU A 1 325 ? -5.153 -9.969 -1.559 1.00 86.31 325 GLU A O 1
ATOM 2596 N N . LEU A 1 326 ? -4.515 -12.023 -2.223 1.00 90.94 326 LEU A N 1
ATOM 2597 C CA . LEU A 1 326 ? -5.476 -12.761 -1.411 1.00 90.94 326 LEU A CA 1
ATOM 2598 C C . LEU A 1 326 ? -4.797 -13.266 -0.131 1.00 90.94 326 LEU A C 1
ATOM 2600 O O . LEU A 1 326 ? -3.791 -13.977 -0.197 1.00 90.94 326 LEU A O 1
ATOM 2604 N N . TYR A 1 327 ? -5.356 -12.929 1.030 1.00 88.44 327 TYR A N 1
ATOM 2605 C CA . TYR A 1 327 ? -4.813 -13.309 2.336 1.00 88.44 327 TYR A CA 1
ATOM 2606 C C . TYR A 1 327 ? -5.678 -14.396 2.973 1.00 88.44 327 TYR A C 1
ATOM 2608 O O . TYR A 1 327 ? -6.856 -14.180 3.243 1.00 88.44 327 TYR A O 1
ATOM 2616 N N . THR A 1 328 ? -5.101 -15.574 3.222 1.00 87.81 328 THR A N 1
ATOM 2617 C CA . THR A 1 328 ? -5.802 -16.704 3.868 1.00 87.81 328 THR A CA 1
ATOM 2618 C C . THR A 1 328 ? -5.890 -16.571 5.379 1.00 87.81 328 THR A C 1
ATOM 2620 O O . THR A 1 328 ? -6.682 -17.265 6.004 1.00 87.81 328 THR A O 1
ATOM 2623 N N . HIS A 1 329 ? -5.046 -15.730 5.972 1.00 85.31 329 HIS A N 1
ATOM 2624 C CA . HIS A 1 329 ? -5.047 -15.500 7.402 1.00 85.31 329 HIS A CA 1
ATOM 2625 C C . HIS A 1 329 ? -4.708 -14.051 7.707 1.00 85.31 329 HI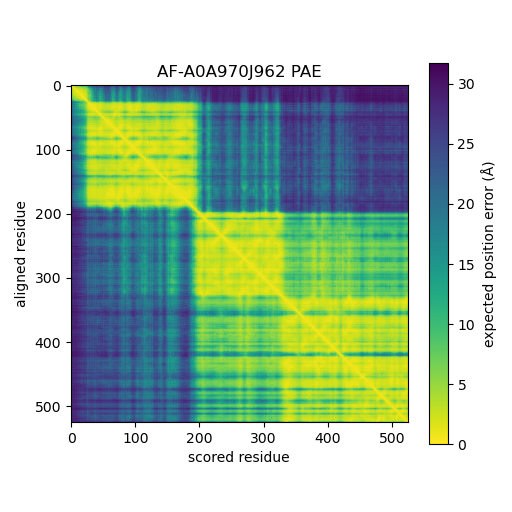S A C 1
ATOM 2627 O O . HIS A 1 329 ? -3.665 -13.551 7.284 1.00 85.31 329 HIS A O 1
ATOM 2633 N N . ILE A 1 330 ? -5.585 -13.424 8.471 1.00 84.69 330 ILE A N 1
ATOM 2634 C CA . ILE A 1 330 ? -5.417 -12.142 9.118 1.00 84.69 330 ILE A CA 1
ATOM 2635 C C . ILE A 1 330 ? -5.581 -12.388 10.604 1.00 84.69 330 ILE A C 1
ATOM 2637 O O . ILE A 1 330 ? -6.577 -12.952 11.059 1.00 84.69 330 ILE A O 1
ATOM 2641 N N . SER A 1 331 ? -4.608 -11.928 11.378 1.00 88.12 331 SER A N 1
ATOM 2642 C CA . SER A 1 331 ? -4.682 -12.070 12.822 1.00 88.12 331 SER A CA 1
ATOM 2643 C C . SER A 1 331 ? -5.921 -11.335 13.348 1.00 88.12 331 SER A C 1
ATOM 2645 O O . SER A 1 331 ? -6.055 -10.128 13.100 1.00 88.12 331 SER A O 1
ATOM 2647 N N . PRO A 1 332 ? -6.836 -12.029 14.050 1.00 87.75 332 PRO A N 1
ATOM 2648 C CA . PRO A 1 332 ? -8.059 -11.415 14.538 1.00 87.75 332 PRO A CA 1
ATOM 2649 C C . PRO A 1 332 ? -7.734 -10.292 15.524 1.00 87.75 332 PRO A C 1
ATOM 2651 O O . PRO A 1 332 ? -6.706 -10.312 16.209 1.00 87.75 332 PRO A O 1
ATOM 2654 N N . LYS A 1 333 ? -8.629 -9.304 15.596 1.00 90.50 333 LYS A N 1
ATOM 2655 C CA . LYS A 1 333 ? -8.570 -8.290 16.646 1.00 90.50 333 LYS A CA 1
ATOM 2656 C C . LYS A 1 333 ? -9.099 -8.881 17.945 1.00 90.50 333 LYS A C 1
ATOM 2658 O O . LYS A 1 333 ? -10.187 -9.443 17.978 1.00 90.50 333 LYS A O 1
ATOM 2663 N N . ASP A 1 334 ? -8.318 -8.707 18.994 1.00 94.19 334 ASP A N 1
ATOM 2664 C CA . ASP A 1 334 ? -8.673 -8.977 20.377 1.00 94.19 334 ASP A CA 1
ATOM 2665 C C . ASP A 1 334 ? -8.029 -7.861 21.198 1.00 94.19 334 ASP A C 1
ATOM 2667 O O . ASP A 1 334 ? -6.892 -7.972 21.662 1.00 94.19 334 ASP A O 1
ATOM 2671 N N . ILE A 1 335 ? -8.712 -6.715 21.243 1.00 97.50 335 ILE A N 1
ATOM 2672 C CA . ILE A 1 335 ? -8.172 -5.501 21.847 1.00 97.50 335 ILE A CA 1
ATOM 2673 C C . ILE A 1 335 ? -8.084 -5.702 23.359 1.00 97.50 335 ILE A C 1
ATOM 2675 O O . ILE A 1 335 ? -9.087 -5.845 24.056 1.00 97.50 335 ILE A O 1
ATOM 2679 N N . GLN A 1 336 ? -6.850 -5.698 23.850 1.00 96.94 336 GLN A N 1
ATOM 2680 C CA . GLN A 1 336 ? -6.491 -5.837 25.255 1.00 96.94 336 GLN A CA 1
ATOM 2681 C C . GLN A 1 336 ? -6.138 -4.492 25.884 1.00 96.94 336 GLN A C 1
ATOM 2683 O O . GLN A 1 336 ? -6.251 -4.341 27.093 1.00 96.94 336 GLN A O 1
ATOM 2688 N N . ASN A 1 337 ? -5.724 -3.499 25.093 1.00 98.12 337 ASN A N 1
ATOM 2689 C CA . ASN A 1 337 ? -5.393 -2.168 25.594 1.00 98.12 337 ASN A CA 1
ATOM 2690 C C . ASN A 1 337 ? -6.065 -1.079 24.757 1.00 98.12 337 ASN A C 1
ATOM 2692 O O . ASN A 1 337 ? -5.965 -1.083 23.532 1.00 98.12 337 ASN A O 1
ATOM 2696 N N . VAL A 1 338 ? -6.657 -0.094 25.428 1.00 98.50 338 VAL A N 1
ATOM 2697 C CA . VAL A 1 338 ? -7.136 1.155 24.827 1.00 98.50 338 VAL A CA 1
ATOM 2698 C C . VAL A 1 338 ? -6.324 2.307 25.410 1.00 98.50 338 VAL A C 1
ATOM 2700 O O . VAL A 1 338 ? -6.400 2.587 26.604 1.00 98.50 338 VAL A O 1
ATOM 2703 N N . HIS A 1 339 ? -5.521 2.967 24.579 1.00 98.56 339 HIS A N 1
ATOM 2704 C CA . HIS A 1 339 ? -4.614 4.049 24.966 1.00 98.56 339 HIS A CA 1
ATOM 2705 C C . HIS A 1 339 ? -5.189 5.420 24.608 1.00 98.56 339 HIS A C 1
ATOM 2707 O O . HIS A 1 339 ? -5.834 5.587 23.571 1.00 98.56 339 HIS A O 1
ATOM 2713 N N . ILE A 1 340 ? -4.879 6.433 25.414 1.00 98.19 340 ILE A N 1
ATOM 2714 C CA . ILE A 1 340 ? -5.168 7.833 25.091 1.00 98.19 340 ILE A CA 1
ATOM 2715 C C . ILE A 1 340 ? -4.039 8.383 24.216 1.00 98.19 340 ILE A C 1
ATOM 2717 O O . ILE A 1 340 ? -2.873 8.361 24.620 1.00 98.19 340 ILE A O 1
ATOM 2721 N N . PHE A 1 341 ? -4.371 8.907 23.027 1.00 97.75 341 PHE A N 1
ATOM 2722 C CA . PHE A 1 341 ? -3.363 9.343 22.051 1.00 97.75 341 PHE A CA 1
ATOM 2723 C C . PHE A 1 341 ? -2.334 10.318 22.635 1.00 97.75 341 PHE A C 1
ATOM 2725 O O . PHE A 1 341 ? -1.133 10.124 22.467 1.00 97.75 341 PHE A O 1
ATOM 2732 N N . SER A 1 342 ? -2.778 11.360 23.340 1.00 95.75 342 SER A N 1
ATOM 2733 C CA . SER A 1 342 ? -1.867 12.377 23.878 1.00 95.75 342 SER A CA 1
ATOM 2734 C C . SER A 1 342 ? -0.903 11.827 24.933 1.00 95.75 342 SER A C 1
ATOM 2736 O O . SER A 1 342 ? 0.216 12.326 25.044 1.00 95.75 342 SER A O 1
ATOM 2738 N N . SER A 1 343 ? -1.305 10.787 25.671 1.00 96.12 343 SER A N 1
ATOM 2739 C CA . SER A 1 343 ? -0.451 10.137 26.665 1.00 96.12 343 SER A CA 1
ATOM 2740 C C . SER A 1 343 ? 0.618 9.272 25.990 1.00 96.12 343 SER A C 1
ATOM 2742 O O . SER A 1 343 ? 1.806 9.433 26.273 1.00 96.12 343 SER A O 1
ATOM 2744 N N . ILE A 1 344 ? 0.240 8.434 25.013 1.00 95.94 344 ILE A N 1
ATOM 2745 C CA . ILE A 1 344 ? 1.188 7.517 24.351 1.00 95.94 344 ILE A CA 1
ATOM 2746 C C . ILE A 1 344 ? 2.238 8.235 23.487 1.00 95.94 344 ILE A C 1
ATOM 2748 O O . ILE A 1 344 ? 3.322 7.697 23.256 1.00 95.94 344 ILE A O 1
ATOM 2752 N N . VAL A 1 345 ? 1.951 9.458 23.025 1.00 96.19 345 VAL A N 1
ATOM 2753 C CA . VAL A 1 345 ? 2.891 10.260 22.221 1.00 96.19 345 VAL A CA 1
ATOM 2754 C C . VAL A 1 345 ? 3.675 11.303 23.020 1.00 96.19 345 VAL A C 1
ATOM 2756 O O . VAL A 1 345 ? 4.468 12.036 22.431 1.00 96.19 345 VAL A O 1
ATOM 2759 N N . LYS A 1 346 ? 3.489 11.386 24.345 1.00 93.19 346 LYS A N 1
ATOM 2760 C CA . LYS A 1 346 ? 4.047 12.452 25.202 1.00 93.19 346 LYS A CA 1
ATOM 2761 C C . LYS A 1 346 ? 5.570 12.594 25.109 1.00 93.19 346 LYS A C 1
ATOM 2763 O O . LYS A 1 346 ? 6.089 13.697 25.260 1.00 93.19 346 LYS A O 1
ATOM 2768 N N . ASP A 1 347 ? 6.282 11.497 24.863 1.00 93.50 347 ASP A N 1
ATOM 2769 C CA . ASP A 1 347 ? 7.741 11.451 24.721 1.00 93.50 347 ASP A CA 1
ATOM 2770 C C . ASP A 1 347 ? 8.213 11.223 23.272 1.00 93.50 347 ASP A C 1
ATOM 2772 O O . ASP A 1 347 ? 9.392 10.961 23.020 1.00 93.50 347 ASP A O 1
ATOM 2776 N N . ILE A 1 348 ? 7.304 11.338 22.301 1.00 95.44 348 ILE A N 1
ATOM 2777 C CA . ILE A 1 348 ? 7.614 11.252 20.878 1.00 95.44 348 ILE A CA 1
ATOM 2778 C C . ILE A 1 348 ? 7.788 12.669 20.332 1.00 95.44 348 ILE A C 1
ATOM 2780 O O . ILE A 1 348 ? 6.846 13.453 20.308 1.00 95.44 348 ILE A O 1
ATOM 2784 N N . GLU A 1 349 ? 8.983 12.983 19.827 1.00 92.00 349 GLU A N 1
ATOM 2785 C CA . GLU A 1 349 ? 9.215 14.259 19.140 1.00 92.00 349 GLU A CA 1
ATOM 2786 C C . GLU A 1 349 ? 8.317 14.358 17.888 1.00 92.00 349 GLU A C 1
ATOM 2788 O O . GLU A 1 349 ? 8.435 13.491 16.999 1.00 92.00 349 GLU A O 1
ATOM 2793 N N . PRO A 1 350 ? 7.444 15.381 17.796 1.00 90.88 350 PRO A N 1
ATOM 2794 C CA . PRO A 1 350 ? 6.560 15.550 16.657 1.00 90.88 350 PRO A CA 1
ATOM 2795 C C . PRO A 1 350 ? 7.333 15.990 15.414 1.00 90.88 350 PRO A C 1
ATOM 2797 O O . PRO A 1 350 ? 8.317 16.728 15.463 1.00 90.88 350 PRO A O 1
ATOM 2800 N N . TYR A 1 351 ? 6.841 15.565 14.259 1.00 85.62 351 TYR A N 1
ATOM 2801 C CA . TYR A 1 351 ? 7.262 16.055 12.959 1.00 85.62 351 TYR A CA 1
ATOM 2802 C C . TYR A 1 351 ? 6.239 17.073 12.449 1.00 85.62 351 TYR A C 1
ATOM 2804 O O . TYR A 1 351 ? 5.048 16.784 12.382 1.00 85.62 351 TYR A O 1
ATOM 2812 N N . TYR A 1 352 ? 6.695 18.263 12.064 1.00 80.62 352 TYR A N 1
ATOM 2813 C CA . TYR A 1 352 ? 5.829 19.302 11.501 1.00 80.62 352 TYR A CA 1
ATOM 2814 C C . TYR A 1 352 ? 5.764 19.143 9.986 1.00 80.62 352 TYR A C 1
ATOM 2816 O O . TYR A 1 352 ? 6.599 19.681 9.254 1.00 80.62 352 TYR A O 1
ATOM 2824 N N . TYR A 1 353 ? 4.785 18.364 9.534 1.00 69.25 353 TYR A N 1
ATOM 2825 C CA . TYR A 1 353 ? 4.587 18.061 8.123 1.00 69.25 353 TYR A CA 1
ATOM 2826 C C . TYR A 1 353 ? 3.888 19.229 7.420 1.00 69.25 353 TYR A C 1
ATOM 2828 O O . TYR A 1 353 ? 2.886 19.744 7.919 1.00 69.25 353 TYR A O 1
ATOM 2836 N N . GLU A 1 354 ? 4.391 19.640 6.252 1.00 69.69 354 GLU A N 1
ATOM 2837 C CA . GLU A 1 354 ? 3.722 20.646 5.425 1.00 69.69 354 GLU A CA 1
ATOM 2838 C C . GLU A 1 354 ? 2.630 19.990 4.574 1.00 69.69 354 GLU A C 1
ATOM 2840 O O . GLU A 1 354 ? 2.895 19.361 3.552 1.00 69.69 354 GLU A O 1
ATOM 2845 N N . TYR A 1 355 ? 1.383 20.123 5.017 1.00 65.81 355 TYR A N 1
ATOM 2846 C CA . TYR A 1 355 ? 0.205 19.613 4.332 1.00 65.81 355 TYR A CA 1
ATOM 2847 C C . TYR A 1 355 ? -0.577 20.782 3.728 1.00 65.81 355 TYR A C 1
ATOM 2849 O O . TYR A 1 355 ? -1.192 21.568 4.447 1.00 65.81 355 TYR A O 1
ATOM 2857 N N . TYR A 1 356 ? -0.528 20.921 2.398 1.00 65.69 356 TYR A N 1
ATOM 2858 C CA . TYR A 1 356 ? -1.225 21.976 1.641 1.00 65.69 356 TYR A CA 1
ATOM 2859 C C . TYR A 1 356 ? -1.019 23.399 2.199 1.00 65.69 356 TYR A C 1
ATOM 2861 O O . TYR A 1 356 ? -1.948 24.200 2.270 1.00 65.69 356 TYR A O 1
ATOM 2869 N N . GLY A 1 357 ? 0.219 23.721 2.583 1.00 64.56 357 GLY A N 1
ATOM 2870 C CA . GLY A 1 357 ? 0.601 25.041 3.095 1.00 64.56 357 GLY A CA 1
ATOM 2871 C C . GLY A 1 357 ? 0.366 25.251 4.596 1.00 64.56 357 GLY A C 1
ATOM 2872 O O . GLY A 1 357 ? 0.752 26.299 5.112 1.00 64.56 357 GLY A O 1
ATOM 2873 N N . SER A 1 358 ? -0.206 24.272 5.311 1.00 69.94 358 SER A N 1
ATOM 2874 C CA . SER A 1 358 ? -0.216 24.240 6.781 1.00 69.94 358 SER A CA 1
ATOM 2875 C C . SER A 1 358 ? 0.927 23.375 7.300 1.00 69.94 358 SER A C 1
ATOM 2877 O O . SER A 1 358 ? 1.212 22.325 6.732 1.00 69.94 358 SER A O 1
ATOM 2879 N N . LYS A 1 359 ? 1.582 23.795 8.386 1.00 81.44 359 LYS A N 1
ATOM 2880 C CA . LYS A 1 359 ? 2.568 22.973 9.102 1.00 81.44 359 LYS A CA 1
ATOM 2881 C C . LYS A 1 359 ? 1.909 22.390 10.336 1.00 81.44 359 LYS A C 1
ATOM 2883 O O . LYS A 1 359 ? 1.816 23.064 11.359 1.00 81.44 359 LYS A O 1
ATOM 2888 N N . ASP A 1 360 ? 1.467 21.147 10.216 1.00 83.94 360 ASP A N 1
ATOM 2889 C CA . ASP A 1 360 ? 0.664 20.492 11.239 1.00 83.94 360 ASP A CA 1
ATOM 2890 C C . ASP A 1 360 ? 1.521 19.515 12.055 1.00 83.94 360 ASP A C 1
ATOM 2892 O O . ASP A 1 360 ? 2.317 18.741 11.512 1.00 83.94 360 ASP A O 1
ATOM 2896 N N . GLU A 1 361 ? 1.353 19.556 13.378 1.00 91.94 361 GLU A N 1
ATOM 2897 C CA . GLU A 1 361 ? 1.977 18.607 14.303 1.00 91.94 361 GLU A CA 1
ATOM 2898 C C . GLU A 1 361 ? 1.557 17.181 13.932 1.00 91.94 361 GLU A C 1
ATOM 2900 O O . GLU A 1 361 ? 0.364 16.904 13.783 1.00 91.94 361 GLU A O 1
ATOM 2905 N N . SER A 1 362 ? 2.537 16.302 13.714 1.00 92.62 362 SER A N 1
ATOM 2906 C CA . SER A 1 362 ? 2.309 14.953 13.200 1.00 92.62 362 SER A CA 1
ATOM 2907 C C . SER A 1 362 ? 3.259 13.925 13.814 1.00 92.62 362 SER A C 1
ATOM 2909 O O . SER A 1 362 ? 4.441 14.189 14.020 1.00 92.62 362 SER A O 1
ATOM 2911 N N . TYR A 1 363 ? 2.773 12.708 14.046 1.00 95.12 363 TYR A N 1
ATOM 2912 C CA . TYR A 1 363 ? 3.532 11.637 14.697 1.00 95.12 363 TYR A CA 1
ATOM 2913 C C . TYR A 1 363 ? 3.693 10.443 13.763 1.00 95.12 363 TYR A C 1
ATOM 2915 O O . TYR A 1 363 ? 2.702 9.934 13.246 1.00 95.12 363 TYR A O 1
ATOM 2923 N N . LEU A 1 364 ? 4.931 9.982 13.550 1.00 93.12 364 LEU A N 1
ATOM 2924 C CA . LEU A 1 364 ? 5.200 8.787 12.741 1.00 93.12 364 LEU A CA 1
ATOM 2925 C C . LEU A 1 364 ? 4.551 7.568 13.408 1.00 93.12 364 LEU A C 1
ATOM 2927 O O . LEU A 1 364 ? 4.885 7.251 14.553 1.00 93.12 364 LEU A O 1
ATOM 2931 N N . VAL A 1 365 ? 3.682 6.860 12.683 1.00 95.94 365 VAL A N 1
ATOM 2932 C CA . VAL A 1 365 ? 2.937 5.705 13.207 1.00 95.94 365 VAL A CA 1
ATOM 2933 C C . VAL A 1 365 ? 3.891 4.650 13.763 1.00 95.94 365 VAL A C 1
ATOM 2935 O O . VAL A 1 365 ? 3.666 4.157 14.862 1.00 95.94 365 VAL A O 1
ATOM 2938 N N . GLY A 1 366 ? 5.017 4.369 13.099 1.00 94.06 366 GLY A N 1
ATOM 2939 C CA . GLY A 1 366 ? 6.019 3.424 13.600 1.00 94.06 366 GLY A CA 1
ATOM 2940 C C . GLY A 1 366 ? 6.593 3.763 14.977 1.00 94.06 366 GLY A C 1
ATOM 2941 O O . GLY A 1 366 ? 6.876 2.848 15.748 1.00 94.06 366 GLY A O 1
ATOM 2942 N N . LYS A 1 367 ? 6.707 5.052 15.338 1.00 95.94 367 LYS A N 1
ATOM 2943 C CA . LYS A 1 367 ? 7.130 5.443 16.695 1.00 95.94 367 LYS A CA 1
ATOM 2944 C C . LYS A 1 367 ? 6.045 5.145 17.727 1.00 95.94 367 LYS A C 1
ATOM 2946 O O . LYS A 1 367 ? 6.381 4.713 18.823 1.00 95.94 367 LYS A O 1
ATOM 2951 N N . ILE A 1 368 ? 4.771 5.312 17.375 1.00 98.06 368 ILE A N 1
ATOM 2952 C CA . ILE A 1 368 ? 3.647 4.947 18.248 1.00 98.06 368 ILE A CA 1
ATOM 2953 C C . ILE A 1 368 ? 3.590 3.426 18.411 1.00 98.06 368 ILE A C 1
ATOM 2955 O O . ILE A 1 368 ? 3.573 2.930 19.528 1.00 98.06 368 ILE A O 1
ATOM 2959 N N . LEU A 1 369 ? 3.669 2.677 17.306 1.00 97.25 369 LEU A N 1
ATOM 2960 C CA . LEU A 1 369 ? 3.678 1.210 17.319 1.00 97.25 369 LEU A CA 1
ATOM 2961 C C . LEU A 1 369 ? 4.828 0.636 18.161 1.00 97.25 369 LEU A C 1
ATOM 2963 O O . LEU A 1 369 ? 4.670 -0.421 18.758 1.00 97.25 369 LEU A O 1
ATOM 2967 N N . SER A 1 370 ? 5.969 1.331 18.247 1.00 96.12 370 SER A N 1
ATOM 2968 C CA . SER A 1 370 ? 7.094 0.912 19.097 1.00 96.12 370 SER A CA 1
ATOM 2969 C C . SER A 1 370 ? 6.812 0.973 20.607 1.00 96.12 370 SER A C 1
ATOM 2971 O O . SER A 1 370 ? 7.612 0.462 21.388 1.00 96.12 370 SER A O 1
ATOM 2973 N N . LYS A 1 371 ? 5.699 1.600 21.018 1.00 96.69 371 LYS A N 1
ATOM 2974 C CA . LYS A 1 371 ? 5.232 1.673 22.411 1.00 96.69 371 LYS A CA 1
ATOM 2975 C C . LYS A 1 371 ? 4.340 0.501 22.813 1.00 96.69 371 LYS A C 1
ATOM 2977 O O . LYS A 1 371 ? 4.098 0.330 24.003 1.00 96.69 371 LYS A O 1
ATOM 2982 N N . PHE A 1 372 ? 3.835 -0.270 21.853 1.00 96.88 372 PHE A N 1
ATOM 2983 C CA . PHE A 1 372 ? 3.035 -1.454 22.142 1.00 96.88 372 PHE A CA 1
ATOM 2984 C C . PHE A 1 372 ? 3.938 -2.635 22.487 1.00 96.88 372 PHE A C 1
ATOM 2986 O O . PHE A 1 372 ? 4.995 -2.818 21.881 1.00 96.88 372 PHE A O 1
ATOM 2993 N N . ASP A 1 373 ? 3.490 -3.470 23.424 1.00 94.62 373 ASP A N 1
ATOM 2994 C CA . ASP A 1 373 ? 4.223 -4.674 23.828 1.00 94.62 373 ASP A CA 1
ATOM 2995 C C . ASP A 1 373 ? 4.310 -5.697 22.684 1.00 94.62 373 ASP A C 1
ATOM 2997 O O . ASP A 1 373 ? 5.249 -6.494 22.607 1.00 94.62 373 ASP A O 1
ATOM 3001 N N . TYR A 1 374 ? 3.326 -5.681 21.781 1.00 93.75 374 TYR A N 1
ATOM 3002 C CA . TYR A 1 374 ? 3.243 -6.589 20.651 1.00 93.75 374 TYR A CA 1
ATOM 3003 C C . TYR A 1 374 ? 2.536 -5.939 19.461 1.00 93.75 374 TYR A C 1
ATOM 3005 O O . TYR A 1 374 ? 1.458 -5.372 19.597 1.00 93.75 374 TYR A O 1
ATOM 3013 N N . VAL A 1 375 ? 3.119 -6.082 18.269 1.00 94.06 375 VAL A N 1
ATOM 3014 C CA . VAL A 1 375 ? 2.483 -5.692 17.005 1.00 94.06 375 VAL A CA 1
ATOM 3015 C C . VAL A 1 375 ? 2.608 -6.848 16.031 1.00 94.06 375 VAL A C 1
ATOM 3017 O O . VAL A 1 375 ? 3.704 -7.143 15.549 1.00 94.06 375 VAL A O 1
ATOM 3020 N N . ASP A 1 376 ? 1.482 -7.488 15.732 1.00 90.38 376 ASP A N 1
ATOM 3021 C CA . ASP A 1 376 ? 1.439 -8.564 14.751 1.00 90.38 376 ASP A CA 1
ATOM 3022 C C . ASP A 1 376 ? 1.554 -8.012 13.330 1.00 90.38 376 ASP A C 1
ATOM 3024 O O . ASP A 1 376 ? 0.683 -7.276 12.876 1.00 90.38 376 ASP A O 1
ATOM 3028 N N . VAL A 1 377 ? 2.603 -8.394 12.605 1.00 83.50 377 VAL A N 1
ATOM 3029 C CA . VAL A 1 377 ? 2.819 -7.968 11.215 1.00 83.50 377 VAL A CA 1
ATOM 3030 C C . VAL A 1 377 ? 1.739 -8.465 10.250 1.00 83.50 377 VAL A C 1
ATOM 3032 O O . VAL A 1 377 ? 1.560 -7.843 9.204 1.00 83.50 377 VAL A O 1
ATOM 3035 N N . ASN A 1 378 ? 1.023 -9.537 10.604 1.00 82.12 378 ASN A N 1
ATOM 3036 C CA . ASN A 1 378 ? -0.076 -10.108 9.818 1.00 82.12 378 ASN A CA 1
ATOM 3037 C C . ASN A 1 378 ? -1.453 -9.555 10.227 1.00 82.12 378 ASN A C 1
ATOM 3039 O O . ASN A 1 378 ? -2.471 -9.928 9.647 1.00 82.12 378 ASN A O 1
ATOM 3043 N N . GLY A 1 379 ? -1.497 -8.680 11.234 1.00 86.81 379 GLY A N 1
ATOM 3044 C CA . GLY A 1 379 ? -2.710 -7.989 11.649 1.00 86.81 379 GLY A CA 1
ATOM 3045 C C . GLY A 1 379 ? -2.982 -6.715 10.851 1.00 86.81 379 GLY A C 1
ATOM 3046 O O . GLY A 1 379 ? -2.129 -6.202 10.121 1.00 86.81 379 GLY A O 1
ATOM 3047 N N . PHE A 1 380 ? -4.178 -6.160 11.039 1.00 89.94 380 PHE A N 1
ATOM 3048 C CA . PHE A 1 380 ? -4.548 -4.872 10.453 1.00 89.94 380 PHE A CA 1
ATOM 3049 C C . PHE A 1 380 ? -4.170 -3.700 11.335 1.00 89.94 380 PHE A C 1
ATOM 3051 O O . PHE A 1 380 ? -4.430 -3.708 12.539 1.00 89.94 380 PHE A O 1
ATOM 3058 N N . PHE A 1 381 ? -3.667 -2.650 10.690 1.00 94.06 381 PHE A N 1
ATOM 3059 C CA . PHE A 1 381 ? -3.826 -1.296 11.188 1.00 94.06 381 PHE A CA 1
ATOM 3060 C C . PHE A 1 381 ? -5.176 -0.763 10.709 1.00 94.06 381 PHE A C 1
ATOM 3062 O O . PHE A 1 381 ? -5.362 -0.513 9.519 1.00 94.06 381 PHE A O 1
ATOM 3069 N N . THR A 1 382 ? -6.121 -0.610 11.625 1.00 95.00 382 THR A N 1
ATOM 3070 C CA . THR A 1 382 ? -7.474 -0.137 11.319 1.00 95.00 382 THR A CA 1
ATOM 3071 C C . THR A 1 382 ? -7.612 1.293 11.793 1.00 95.00 382 THR A C 1
ATOM 3073 O O . THR A 1 382 ? -7.271 1.585 12.931 1.00 95.00 382 THR A O 1
ATOM 3076 N N . MET A 1 383 ? -8.100 2.178 10.935 1.00 96.31 383 MET A N 1
ATOM 3077 C CA . MET A 1 383 ? -8.407 3.572 11.254 1.00 96.31 383 MET A CA 1
ATOM 3078 C C . MET A 1 383 ? -9.906 3.795 11.106 1.00 96.31 383 MET A C 1
ATOM 3080 O O . MET A 1 383 ? -10.477 3.345 10.111 1.00 96.31 383 MET A O 1
ATOM 3084 N N . VAL A 1 384 ? -10.510 4.515 12.049 1.00 96.19 384 VAL A N 1
ATOM 3085 C CA . VAL A 1 384 ? -11.947 4.808 12.044 1.00 96.19 384 VAL A CA 1
ATOM 3086 C C . VAL A 1 384 ? -12.172 6.316 12.118 1.00 96.19 384 VAL A C 1
ATOM 3088 O O . VAL A 1 384 ? -11.650 6.987 13.009 1.00 96.19 384 VAL A O 1
ATOM 3091 N N . GLY A 1 385 ? -12.894 6.857 11.138 1.00 95.38 385 GLY A N 1
ATOM 3092 C CA . GLY A 1 385 ? -13.291 8.264 11.060 1.00 95.38 385 GLY A CA 1
ATOM 3093 C C . GLY A 1 385 ? -14.623 8.537 11.758 1.00 95.38 385 GLY A C 1
ATOM 3094 O O . GLY A 1 385 ? -15.456 7.643 11.890 1.00 95.38 385 GLY A O 1
ATOM 3095 N N . SER A 1 386 ? -14.857 9.789 12.156 1.00 94.31 386 SER A N 1
ATOM 3096 C CA . SER A 1 386 ? -16.132 10.235 12.744 1.00 94.31 386 SER A CA 1
ATOM 3097 C C . SER A 1 386 ? -17.328 10.105 11.792 1.00 94.31 386 SER A C 1
ATOM 3099 O O . SER A 1 386 ? -18.476 10.118 12.229 1.00 94.31 386 SER A O 1
ATOM 3101 N N . ASP A 1 387 ? -17.069 9.968 10.491 1.00 89.06 387 ASP A N 1
ATOM 3102 C CA . ASP A 1 387 ? -18.062 9.742 9.441 1.00 89.06 387 ASP A CA 1
ATOM 3103 C C . ASP A 1 387 ? -18.414 8.257 9.237 1.00 89.06 387 ASP A C 1
ATOM 3105 O O . ASP A 1 387 ? -19.166 7.928 8.318 1.00 89.06 387 ASP A O 1
ATOM 3109 N N . GLY A 1 388 ? -17.881 7.368 10.082 1.00 87.50 388 GLY A N 1
ATOM 3110 C CA . GLY A 1 388 ? -18.072 5.921 10.003 1.00 87.50 388 GLY A CA 1
ATOM 3111 C C . GLY A 1 388 ? -17.137 5.225 9.011 1.00 87.50 388 GLY A C 1
ATOM 3112 O O . GLY A 1 388 ? -17.237 4.011 8.835 1.00 87.50 388 GLY A O 1
ATOM 3113 N N . LEU A 1 389 ? -16.217 5.951 8.359 1.00 88.69 389 LEU A N 1
ATOM 3114 C CA . LEU A 1 389 ? -15.226 5.331 7.486 1.00 88.69 389 LEU A CA 1
ATOM 3115 C C . LEU A 1 389 ? -14.286 4.440 8.299 1.00 88.69 389 LEU A C 1
ATOM 3117 O O . LEU A 1 389 ? -13.477 4.937 9.082 1.00 88.69 389 LEU A O 1
ATOM 3121 N N . VAL A 1 390 ? -14.307 3.142 8.018 1.00 89.81 390 VAL A N 1
ATOM 3122 C CA . VAL A 1 390 ? -13.295 2.192 8.483 1.00 89.81 390 VAL A CA 1
ATOM 3123 C C . VAL A 1 390 ? -12.300 1.958 7.353 1.00 89.81 390 VAL A C 1
ATOM 3125 O O . VAL A 1 390 ? -12.690 1.679 6.225 1.00 89.81 390 VAL A O 1
ATOM 3128 N N . LYS A 1 391 ? -10.999 2.061 7.629 1.00 89.44 391 LYS A N 1
ATOM 3129 C CA . LYS A 1 391 ? -9.949 1.762 6.646 1.00 89.44 391 LYS A CA 1
ATOM 3130 C C . LYS A 1 391 ? -8.892 0.846 7.247 1.00 89.44 391 LYS A C 1
ATOM 3132 O O . LYS A 1 391 ? -8.276 1.191 8.253 1.00 89.44 391 LYS A O 1
ATOM 3137 N N . ASN A 1 392 ? -8.661 -0.290 6.593 1.00 89.69 392 ASN A N 1
ATOM 3138 C CA . ASN A 1 392 ? -7.620 -1.246 6.960 1.00 89.69 392 ASN A CA 1
ATOM 3139 C C . ASN A 1 392 ? -6.374 -1.059 6.095 1.00 89.69 392 ASN A C 1
ATOM 3141 O O . ASN A 1 392 ? -6.474 -0.911 4.877 1.00 89.69 392 ASN A O 1
ATOM 3145 N N . GLU A 1 393 ? -5.215 -1.120 6.743 1.00 86.94 393 GLU A N 1
ATOM 3146 C CA . GLU A 1 393 ? -3.888 -1.088 6.138 1.00 86.94 393 GLU A CA 1
ATOM 3147 C C . GLU A 1 393 ? -3.006 -2.196 6.730 1.00 86.94 393 GLU A C 1
ATOM 3149 O O . GLU A 1 393 ? -3.245 -2.685 7.838 1.00 86.94 393 GLU A O 1
ATOM 3154 N N . THR A 1 394 ? -1.938 -2.573 6.024 1.00 83.50 394 THR A N 1
ATOM 3155 C CA . THR A 1 394 ? -0.930 -3.491 6.574 1.00 83.50 394 THR A CA 1
ATOM 3156 C C . THR A 1 394 ? -0.016 -2.774 7.568 1.00 83.50 394 THR A C 1
ATOM 3158 O O . THR A 1 394 ? 0.368 -1.617 7.364 1.00 83.50 394 THR A O 1
ATOM 3161 N N . ILE A 1 395 ? 0.412 -3.478 8.624 1.00 86.56 395 ILE A N 1
ATOM 3162 C CA . ILE A 1 395 ? 1.377 -2.940 9.599 1.00 86.56 395 ILE A CA 1
ATOM 3163 C C . ILE A 1 395 ? 2.668 -2.471 8.918 1.00 86.56 395 ILE A C 1
ATOM 3165 O O . ILE A 1 395 ? 3.198 -1.411 9.257 1.00 86.56 395 ILE A O 1
ATOM 3169 N N . SER A 1 396 ? 3.182 -3.249 7.961 1.00 79.38 396 SER A N 1
ATOM 3170 C CA . SER A 1 396 ? 4.427 -2.935 7.254 1.00 79.38 396 SER A CA 1
ATOM 3171 C C . SER A 1 396 ? 4.341 -1.621 6.483 1.00 79.38 396 SER A C 1
ATOM 3173 O O . SER A 1 396 ? 5.307 -0.861 6.460 1.00 79.38 396 SER A O 1
ATOM 3175 N N . MET A 1 397 ? 3.183 -1.313 5.896 1.00 79.75 397 MET A N 1
ATOM 3176 C CA . MET A 1 397 ? 3.008 -0.077 5.151 1.00 79.75 397 MET A CA 1
ATOM 3177 C C . MET A 1 397 ? 2.926 1.142 6.070 1.00 79.75 397 MET A C 1
ATOM 3179 O O . MET A 1 397 ? 3.557 2.163 5.789 1.00 79.75 397 MET A O 1
ATOM 3183 N N . VAL A 1 398 ? 2.160 1.054 7.160 1.00 86.88 398 VAL A N 1
ATOM 3184 C CA . VAL A 1 398 ? 1.929 2.221 8.023 1.00 86.88 398 VAL A CA 1
ATOM 3185 C C . VAL A 1 398 ? 3.148 2.578 8.865 1.00 86.88 398 VAL A C 1
ATOM 3187 O O . VAL A 1 398 ? 3.376 3.756 9.128 1.00 86.88 398 VAL A O 1
ATOM 3190 N N . ARG A 1 399 ? 3.963 1.586 9.245 1.00 85.50 399 ARG A N 1
ATOM 3191 C CA . ARG A 1 399 ? 5.088 1.760 10.174 1.00 85.50 399 ARG A CA 1
ATOM 3192 C C . ARG A 1 399 ? 6.043 2.878 9.746 1.00 85.50 399 ARG A C 1
ATOM 3194 O O . ARG A 1 399 ? 6.351 3.744 10.560 1.00 85.50 399 ARG A O 1
ATOM 3201 N N . ASP A 1 400 ? 6.441 2.901 8.478 1.00 78.00 400 ASP A N 1
ATOM 3202 C CA . ASP A 1 400 ? 7.489 3.818 8.008 1.00 78.00 400 ASP A CA 1
ATOM 3203 C C . ASP A 1 400 ? 6.968 4.959 7.128 1.00 78.00 400 ASP A C 1
ATOM 3205 O O . ASP A 1 400 ? 7.706 5.896 6.828 1.00 78.00 400 ASP A O 1
ATOM 3209 N N . ARG A 1 401 ? 5.704 4.895 6.691 1.00 79.94 401 ARG A N 1
ATOM 3210 C CA . ARG A 1 401 ? 5.169 5.818 5.674 1.00 79.94 401 ARG A CA 1
ATOM 3211 C C . ARG A 1 401 ? 4.055 6.724 6.185 1.00 79.94 401 ARG A C 1
ATOM 3213 O O . ARG A 1 401 ? 3.782 7.741 5.549 1.00 79.94 401 ARG A O 1
ATOM 3220 N N . TYR A 1 402 ? 3.395 6.349 7.281 1.00 89.69 402 TYR A N 1
ATOM 3221 C CA . TYR A 1 402 ? 2.198 7.035 7.759 1.00 89.69 402 TYR A CA 1
ATOM 3222 C C . TYR A 1 402 ? 2.540 7.890 8.973 1.00 89.69 402 TYR A C 1
ATOM 3224 O O . TYR A 1 402 ? 3.247 7.467 9.889 1.00 89.69 402 TYR A O 1
ATOM 3232 N N . TYR A 1 403 ? 1.971 9.084 9.001 1.00 92.38 403 TYR A N 1
ATOM 3233 C CA . TYR A 1 403 ? 1.956 9.962 10.156 1.00 92.38 403 TYR A CA 1
ATOM 3234 C C . TYR A 1 403 ? 0.514 10.212 10.569 1.00 92.38 403 TYR A C 1
ATOM 3236 O O . TYR A 1 403 ? -0.364 10.269 9.711 1.00 92.38 403 TYR A O 1
ATOM 3244 N N . ILE A 1 404 ? 0.272 10.420 11.858 1.00 95.81 404 ILE A N 1
ATOM 3245 C CA . ILE A 1 404 ? -1.002 10.939 12.350 1.00 95.81 404 ILE A CA 1
ATOM 3246 C C . ILE A 1 404 ? -0.822 12.411 12.687 1.00 95.81 404 ILE A C 1
ATOM 3248 O O . ILE A 1 404 ? -0.077 12.735 13.613 1.00 95.81 404 ILE A O 1
ATOM 3252 N N . LYS A 1 405 ? -1.477 13.295 11.929 1.00 93.12 405 LYS A N 1
ATOM 3253 C CA . LYS A 1 405 ? -1.530 14.724 12.251 1.00 93.12 405 LYS A CA 1
ATOM 3254 C C . LYS A 1 405 ? -2.573 14.978 13.332 1.00 93.12 405 LYS A C 1
ATOM 3256 O O . LYS A 1 405 ? -3.661 14.410 13.264 1.00 93.12 405 LYS A O 1
ATOM 3261 N N . THR A 1 406 ? -2.267 15.862 14.272 1.00 93.38 406 THR A N 1
ATOM 3262 C CA . THR A 1 406 ? -3.163 16.294 15.362 1.00 93.38 406 THR A CA 1
ATOM 3263 C C . THR A 1 406 ? -3.610 17.747 15.227 1.00 93.38 406 THR A C 1
ATOM 3265 O O . THR A 1 406 ? -4.612 18.131 15.819 1.00 93.38 406 THR A O 1
ATOM 3268 N N . GLY A 1 407 ? -2.900 18.555 14.434 1.00 88.38 407 GLY A N 1
ATOM 3269 C CA . GLY A 1 407 ? -3.240 19.955 14.167 1.00 88.38 407 GLY A CA 1
ATOM 3270 C C . GLY A 1 407 ? -3.886 20.189 12.800 1.00 88.38 407 GLY A C 1
ATOM 3271 O O . GLY A 1 407 ? -3.816 19.344 11.908 1.00 88.38 407 GLY A O 1
ATOM 3272 N N . GLY A 1 408 ? -4.472 21.373 12.618 1.00 87.75 408 GLY A N 1
ATOM 3273 C CA . GLY A 1 408 ? -5.018 21.836 11.339 1.00 87.75 408 GLY A CA 1
ATOM 3274 C C . GLY A 1 408 ? -6.354 21.197 10.950 1.00 87.75 408 GLY A C 1
ATOM 3275 O O . GLY A 1 408 ? -6.968 20.453 11.710 1.00 87.75 408 GLY A O 1
ATOM 3276 N N . GLU A 1 409 ? -6.818 21.493 9.737 1.00 86.31 409 GLU A N 1
ATOM 3277 C CA . GLU A 1 409 ? -8.122 21.029 9.249 1.00 86.31 409 GLU A CA 1
ATOM 3278 C C . GLU A 1 409 ? -8.195 19.492 9.171 1.00 86.31 409 GLU A C 1
ATOM 3280 O O . GLU A 1 409 ? -7.222 18.833 8.778 1.00 86.31 409 GLU A O 1
ATOM 3285 N N . ASN A 1 410 ? -9.367 18.938 9.502 1.00 90.31 410 ASN A N 1
ATOM 3286 C CA . ASN A 1 410 ? -9.693 17.506 9.482 1.00 90.31 410 ASN A CA 1
ATOM 3287 C C . ASN A 1 410 ? -8.889 16.623 10.455 1.00 90.31 410 ASN A C 1
ATOM 3289 O O . ASN A 1 410 ? -8.989 15.401 10.370 1.00 90.31 410 ASN A O 1
ATOM 3293 N N . ALA A 1 411 ? -8.078 17.201 11.345 1.00 93.31 411 ALA A N 1
ATOM 3294 C CA . ALA A 1 411 ? -7.349 16.426 12.341 1.00 93.31 411 ALA A CA 1
ATOM 3295 C C . ALA A 1 411 ? -8.294 15.826 13.405 1.00 93.31 411 ALA A C 1
ATOM 3297 O O . ALA A 1 411 ? -9.310 16.444 13.725 1.00 93.31 411 ALA A O 1
ATOM 3298 N N . PRO A 1 412 ? -7.955 14.658 13.979 1.00 96.06 412 PRO A N 1
ATOM 3299 C CA . PRO A 1 412 ? -6.797 13.819 13.676 1.00 96.06 412 PRO A CA 1
ATOM 3300 C C . PRO A 1 412 ? -6.940 13.098 12.333 1.00 96.06 412 PRO A C 1
ATOM 3302 O O . PRO A 1 412 ? -8.033 12.681 11.962 1.00 96.06 412 PRO A O 1
ATOM 3305 N N . MET A 1 413 ? -5.846 12.970 11.583 1.00 94.19 413 MET A N 1
ATOM 3306 C CA . MET A 1 413 ? -5.887 12.393 10.233 1.00 94.19 413 MET A CA 1
ATOM 3307 C C . MET A 1 413 ? -4.572 11.700 9.870 1.00 94.19 413 MET A C 1
ATOM 3309 O O . MET A 1 413 ? -3.493 12.200 10.192 1.00 94.19 413 MET A O 1
ATOM 3313 N N . ASN A 1 414 ? -4.631 10.571 9.160 1.00 92.69 414 ASN A N 1
ATOM 3314 C CA . ASN A 1 414 ? -3.418 9.955 8.619 1.00 92.69 414 ASN A CA 1
ATOM 3315 C C . ASN A 1 414 ? -2.912 10.731 7.396 1.00 92.69 414 ASN A C 1
ATOM 3317 O O . ASN A 1 414 ? -3.689 11.091 6.519 1.00 92.69 414 ASN A O 1
ATOM 3321 N N . ILE A 1 415 ? -1.607 10.951 7.295 1.00 87.12 415 ILE A N 1
ATOM 3322 C CA . ILE A 1 415 ? -0.936 11.586 6.153 1.00 87.12 415 ILE A CA 1
ATOM 3323 C C . ILE A 1 415 ? 0.349 10.827 5.807 1.00 87.12 415 ILE A C 1
ATOM 3325 O O . ILE A 1 415 ? 0.841 10.028 6.602 1.00 87.12 415 ILE A O 1
ATOM 3329 N N . GLY A 1 416 ? 0.918 11.095 4.636 1.00 79.19 416 GLY A N 1
ATOM 3330 C CA . GLY A 1 416 ? 2.206 10.545 4.229 1.00 79.19 416 GLY A CA 1
ATOM 3331 C C . GLY A 1 416 ? 2.773 11.293 3.019 1.00 79.19 416 GLY A C 1
ATOM 3332 O O . GLY A 1 416 ? 1.991 11.885 2.272 1.00 79.19 416 GLY A O 1
ATOM 3333 N N . PRO A 1 417 ? 4.100 11.253 2.790 1.00 65.31 417 PRO A N 1
ATOM 3334 C CA . PRO A 1 417 ? 4.756 11.942 1.671 1.00 65.31 417 PRO A CA 1
ATOM 3335 C C . PRO A 1 417 ? 4.148 11.645 0.296 1.00 65.31 417 PRO A C 1
ATOM 3337 O O . PRO A 1 417 ? 4.045 12.531 -0.544 1.00 65.31 417 PRO A O 1
ATOM 3340 N N . ALA A 1 418 ? 3.710 10.402 0.086 1.00 63.06 418 ALA A N 1
ATOM 3341 C CA . ALA A 1 418 ? 3.130 9.940 -1.172 1.00 63.06 418 ALA A CA 1
ATOM 3342 C C . ALA A 1 418 ? 1.592 10.055 -1.228 1.00 63.06 418 ALA A C 1
ATOM 3344 O O . ALA A 1 418 ? 0.978 9.598 -2.191 1.00 63.06 418 ALA A O 1
ATOM 3345 N N . PHE A 1 419 ? 0.933 10.604 -0.199 1.00 65.56 419 PHE A N 1
ATOM 3346 C CA . PHE A 1 419 ? -0.530 10.636 -0.166 1.00 65.56 419 PHE A CA 1
ATOM 3347 C C . PHE A 1 419 ? -1.088 11.797 -0.976 1.00 65.56 419 PHE A C 1
ATOM 3349 O O . PHE A 1 419 ? -0.768 12.962 -0.744 1.00 65.56 419 PHE A O 1
ATOM 3356 N N . LYS A 1 420 ? -2.030 11.476 -1.857 1.00 60.03 420 LYS A N 1
ATOM 3357 C CA . LYS A 1 420 ? -2.892 12.441 -2.535 1.00 60.03 420 LYS A CA 1
ATOM 3358 C C . LYS A 1 420 ? -4.128 12.748 -1.677 1.00 60.03 420 LYS A C 1
ATOM 3360 O O . LYS A 1 420 ? -4.543 11.948 -0.835 1.00 60.03 420 LYS A O 1
ATOM 3365 N N . LEU A 1 421 ? -4.752 13.903 -1.922 1.00 56.16 421 LEU A N 1
ATOM 3366 C CA . LEU A 1 421 ? -6.063 14.258 -1.363 1.00 56.16 421 LEU A CA 1
ATOM 3367 C C . LEU A 1 421 ? -7.075 13.131 -1.597 1.00 56.16 421 LEU A C 1
ATOM 3369 O O . LEU A 1 421 ? -7.303 12.714 -2.731 1.00 56.16 421 LEU A O 1
ATOM 3373 N N . GLY A 1 422 ? -7.713 12.680 -0.519 1.00 61.38 422 GLY A N 1
ATOM 3374 C CA . GLY A 1 422 ? -8.747 11.647 -0.572 1.00 61.38 422 GLY A CA 1
ATOM 3375 C C . GLY A 1 422 ? -8.316 10.291 -0.015 1.00 61.38 422 GLY A C 1
ATOM 3376 O O . GLY A 1 422 ? -9.172 9.456 0.253 1.00 61.38 422 GLY A O 1
ATOM 3377 N N . MET A 1 423 ? -7.015 10.089 0.216 1.00 74.44 423 MET A N 1
ATOM 3378 C CA . MET A 1 423 ? -6.452 8.838 0.747 1.00 74.44 423 MET A CA 1
ATOM 3379 C C . MET A 1 423 ? -6.557 8.705 2.277 1.00 74.44 423 MET A C 1
ATOM 3381 O O . MET A 1 423 ? -6.155 7.681 2.840 1.00 74.44 423 MET A O 1
ATOM 3385 N N . ASN A 1 424 ? -7.066 9.749 2.930 1.00 86.69 424 ASN A N 1
ATOM 3386 C CA . ASN A 1 424 ? -6.999 9.963 4.366 1.00 86.69 424 ASN A CA 1
ATOM 3387 C C . ASN A 1 424 ? -8.320 9.610 5.070 1.00 86.69 424 ASN A C 1
ATOM 3389 O O . ASN A 1 424 ? -9.396 9.917 4.555 1.00 86.69 424 ASN A O 1
ATOM 3393 N N . VAL A 1 425 ? -8.213 9.050 6.270 1.00 91.69 425 VAL A N 1
ATOM 3394 C CA . VAL A 1 425 ? -9.268 8.966 7.281 1.00 91.69 425 VAL A CA 1
ATOM 3395 C C . VAL A 1 425 ? -9.198 10.242 8.112 1.00 91.69 425 VAL A C 1
ATOM 3397 O O . VAL A 1 425 ? -8.184 10.512 8.757 1.00 91.69 425 VAL A O 1
ATOM 3400 N N . LYS A 1 426 ? -10.246 11.055 8.009 1.00 92.81 426 LYS A N 1
ATOM 3401 C CA . LYS A 1 426 ? -10.369 12.381 8.626 1.00 92.81 426 LYS A CA 1
ATOM 3402 C C . LYS A 1 426 ? -11.117 12.280 9.940 1.00 92.81 426 LYS A C 1
ATOM 3404 O O . LYS A 1 426 ? -11.920 11.365 10.081 1.00 92.81 426 LYS A O 1
ATOM 3409 N N . GLU A 1 427 ? -10.888 13.246 10.831 1.00 95.81 427 GLU A N 1
ATOM 3410 C CA . GLU A 1 427 ? -11.516 13.291 12.155 1.00 95.81 427 GLU A CA 1
ATOM 3411 C C . GLU A 1 427 ? -11.546 11.888 12.774 1.00 95.81 427 GLU A C 1
ATOM 3413 O O . GLU A 1 427 ? -12.601 11.309 13.015 1.00 95.81 427 GLU A O 1
ATOM 3418 N N . MET A 1 428 ? -10.366 11.291 12.916 1.00 97.56 428 MET A N 1
ATOM 3419 C CA . MET A 1 428 ? -10.229 9.914 13.370 1.00 97.56 428 MET A CA 1
ATOM 3420 C C . MET A 1 428 ? -10.670 9.801 14.833 1.00 97.56 428 MET A C 1
ATOM 3422 O O . MET A 1 428 ? -10.138 10.517 15.683 1.00 97.56 428 MET A O 1
ATOM 3426 N N . SER A 1 429 ? -11.624 8.914 15.130 1.00 97.69 429 SER A N 1
ATOM 3427 C CA . SER A 1 429 ? -12.041 8.610 16.507 1.00 97.69 429 SER A CA 1
ATOM 3428 C C . SER A 1 429 ? -11.013 7.713 17.186 1.00 97.69 429 SER A C 1
ATOM 3430 O O . SER A 1 429 ? -10.639 7.953 18.336 1.00 97.69 429 SER A O 1
ATOM 3432 N N . HIS A 1 430 ? -10.498 6.725 16.451 1.00 98.44 430 HIS A N 1
ATOM 3433 C CA . HIS A 1 430 ? -9.458 5.822 16.916 1.00 98.44 430 HIS A CA 1
ATOM 3434 C C . HIS A 1 430 ? -8.723 5.116 15.767 1.00 98.44 430 HIS A C 1
ATOM 3436 O O . HIS A 1 430 ? -9.180 5.069 14.622 1.00 98.44 430 HIS A O 1
ATOM 3442 N N . PHE A 1 431 ? -7.574 4.527 16.095 1.00 98.44 431 PHE A N 1
ATOM 3443 C CA . PHE A 1 431 ? -6.947 3.486 15.283 1.00 98.44 431 PHE A CA 1
ATOM 3444 C C . PHE A 1 431 ? -6.546 2.292 16.147 1.00 98.44 431 PHE A C 1
ATOM 3446 O O . PHE A 1 431 ? -6.353 2.434 17.350 1.00 98.44 431 PHE A O 1
ATOM 3453 N N . SER A 1 432 ? -6.387 1.111 15.554 1.00 98.12 432 SER A N 1
ATOM 3454 C CA . SER A 1 432 ? -6.062 -0.106 16.300 1.00 98.12 432 SER A CA 1
ATOM 3455 C C . SER A 1 432 ? -5.218 -1.111 15.520 1.00 98.12 432 SER A C 1
ATOM 3457 O O . SER A 1 432 ? -5.250 -1.171 14.291 1.00 98.12 432 SER A O 1
ATOM 3459 N N . THR A 1 433 ? -4.481 -1.935 16.262 1.00 97.06 433 THR A N 1
ATOM 3460 C CA . THR A 1 433 ? -3.763 -3.134 15.805 1.00 97.06 433 THR A CA 1
ATOM 3461 C C . THR A 1 433 ? -4.537 -4.392 16.224 1.00 97.06 433 THR A C 1
ATOM 3463 O O . THR A 1 433 ? -5.763 -4.340 16.322 1.00 97.06 433 THR A O 1
ATOM 3466 N N . THR A 1 434 ? -3.873 -5.530 16.445 1.00 95.12 434 THR A N 1
ATOM 3467 C CA . THR A 1 434 ? -4.524 -6.749 16.947 1.00 95.12 434 THR A CA 1
ATOM 3468 C C . THR A 1 434 ? -4.873 -6.667 18.426 1.00 95.12 434 THR A C 1
ATOM 3470 O O . THR A 1 434 ? -5.938 -7.144 18.794 1.00 95.12 434 THR A O 1
ATOM 3473 N N . LYS A 1 435 ? -4.009 -6.063 19.255 1.00 97.31 435 LYS A N 1
ATOM 3474 C CA . LYS A 1 435 ? -4.175 -6.009 20.719 1.00 97.31 435 LYS A CA 1
ATOM 3475 C C . LYS A 1 435 ? -4.343 -4.611 21.295 1.00 97.31 435 LYS A C 1
ATOM 3477 O O . LYS A 1 435 ? -4.811 -4.474 22.421 1.00 97.31 435 LYS A O 1
ATOM 3482 N N . ASP A 1 436 ? -3.978 -3.583 20.545 1.00 98.50 436 ASP A N 1
ATOM 3483 C CA . ASP A 1 436 ? -3.937 -2.214 21.049 1.00 98.50 436 ASP A CA 1
ATOM 3484 C C . ASP A 1 436 ? -4.783 -1.299 20.169 1.00 98.50 436 ASP A C 1
ATOM 3486 O O . ASP A 1 436 ? -4.627 -1.297 18.947 1.00 98.50 436 ASP A O 1
ATOM 3490 N N . ALA A 1 437 ? -5.632 -0.492 20.794 1.00 98.56 437 ALA A N 1
ATOM 3491 C CA . ALA A 1 437 ? -6.334 0.629 20.187 1.00 98.56 437 ALA A CA 1
ATOM 3492 C C . ALA A 1 437 ? -5.843 1.948 20.794 1.00 98.56 437 ALA A C 1
ATOM 3494 O O . ALA A 1 437 ? -5.446 2.004 21.955 1.00 98.56 437 ALA A O 1
ATOM 3495 N N . VAL A 1 438 ? -5.867 3.021 20.013 1.00 98.75 438 VAL A N 1
ATOM 3496 C CA . VAL A 1 438 ? -5.528 4.377 20.447 1.00 98.75 438 VAL A CA 1
ATOM 3497 C C . VAL A 1 438 ? -6.675 5.291 20.066 1.00 98.75 438 VAL A C 1
ATOM 3499 O O . VAL A 1 438 ? -7.022 5.381 18.888 1.00 98.75 438 VAL A O 1
ATOM 3502 N N . ILE A 1 439 ? -7.245 5.973 21.054 1.00 98.56 439 ILE A N 1
ATOM 3503 C CA . ILE A 1 439 ? -8.420 6.826 20.875 1.00 98.56 439 ILE A CA 1
ATOM 3504 C C . ILE A 1 439 ? -8.054 8.309 20.917 1.00 98.56 439 ILE A C 1
ATOM 3506 O O . ILE A 1 439 ? -7.097 8.724 21.584 1.00 98.56 439 ILE A O 1
ATOM 3510 N N . PHE A 1 440 ? -8.873 9.113 20.244 1.00 97.88 440 PHE A N 1
ATOM 3511 C CA . PHE A 1 440 ? -8.867 10.571 20.290 1.00 97.88 440 PHE A CA 1
ATOM 3512 C C . PHE A 1 440 ? -10.122 11.043 21.033 1.00 97.88 440 PHE A C 1
ATOM 3514 O O . PHE A 1 440 ? -11.180 11.142 20.411 1.00 97.88 440 PHE A O 1
ATOM 3521 N N . PRO A 1 441 ? -10.040 11.337 22.346 1.00 97.06 441 PRO A N 1
ATOM 3522 C CA . PRO A 1 441 ? -11.223 11.523 23.190 1.00 97.06 441 PRO A CA 1
ATOM 3523 C C . PRO A 1 441 ? -12.228 12.558 22.671 1.00 97.06 441 PRO A C 1
ATOM 3525 O O . PRO A 1 441 ? -13.428 12.309 22.693 1.00 97.06 441 PRO A O 1
ATOM 3528 N N . GLU A 1 442 ? -11.752 13.691 22.146 1.00 95.12 442 GLU A N 1
ATOM 3529 C CA . GLU A 1 442 ? -12.625 14.743 21.608 1.00 95.12 442 GLU A CA 1
ATOM 3530 C C . GLU A 1 442 ? -13.451 14.280 20.404 1.00 95.12 442 GLU A C 1
ATOM 3532 O O . GLU A 1 442 ? -14.609 14.662 20.263 1.00 95.12 442 GLU A O 1
ATOM 3537 N N . ILE A 1 443 ? -12.860 13.469 19.524 1.00 96.94 443 ILE A N 1
ATOM 3538 C CA . ILE A 1 443 ? -13.552 12.948 18.346 1.00 96.94 443 ILE A CA 1
ATOM 3539 C C . ILE A 1 443 ? -14.405 11.741 18.714 1.00 96.94 443 ILE A C 1
ATOM 3541 O O . ILE A 1 443 ? -15.527 11.637 18.232 1.00 96.94 443 ILE A O 1
ATOM 3545 N N . MET A 1 444 ? -13.914 10.875 19.601 1.00 97.31 444 MET A N 1
ATOM 3546 C CA . MET A 1 444 ? -14.676 9.745 20.128 1.00 97.31 444 MET A CA 1
ATOM 3547 C C . MET A 1 444 ? -16.009 10.214 20.723 1.00 97.31 444 MET A C 1
ATOM 3549 O O . MET A 1 444 ? -17.054 9.689 20.357 1.00 97.31 444 MET A O 1
ATOM 3553 N N . MET A 1 445 ? -16.000 11.289 21.520 1.00 96.38 445 MET A N 1
ATOM 3554 C CA . MET A 1 445 ? -17.214 11.875 22.101 1.00 96.38 445 MET A CA 1
ATOM 3555 C C . MET A 1 445 ? -18.218 12.369 21.044 1.00 96.38 445 MET A C 1
ATOM 3557 O O . MET A 1 445 ? -19.421 12.329 21.280 1.00 96.38 445 MET A O 1
ATOM 3561 N N . LYS A 1 446 ? -17.763 12.800 19.855 1.00 94.81 446 LYS A N 1
ATOM 3562 C CA . LYS A 1 446 ? -18.669 13.147 18.741 1.00 94.81 446 LYS A CA 1
ATOM 3563 C C . LYS A 1 446 ? -19.365 11.918 18.146 1.00 94.81 446 LYS A C 1
ATOM 3565 O O . LYS A 1 446 ? -20.454 12.072 17.600 1.00 94.81 446 LYS A O 1
ATOM 3570 N N . VAL A 1 447 ? -18.716 10.752 18.197 1.00 95.56 447 VAL A N 1
ATOM 3571 C CA . VAL A 1 447 ? -19.223 9.491 17.636 1.00 95.56 447 VAL A CA 1
ATOM 3572 C C . VAL A 1 447 ? -20.219 8.841 18.589 1.00 95.56 447 VAL A C 1
ATOM 3574 O O . VAL A 1 447 ? -21.334 8.539 18.173 1.00 95.56 447 VAL A O 1
ATOM 3577 N N . ILE A 1 448 ? -19.845 8.674 19.859 1.00 94.81 448 ILE A N 1
ATOM 3578 C CA . ILE A 1 448 ? -20.676 7.953 20.838 1.00 94.81 448 ILE A CA 1
ATOM 3579 C C . ILE A 1 448 ? -21.714 8.849 21.526 1.00 94.81 448 ILE A C 1
ATOM 3581 O O . ILE A 1 448 ? -22.802 8.398 21.864 1.00 94.81 448 ILE A O 1
ATOM 3585 N N . GLY A 1 449 ? -21.427 10.147 21.657 1.00 94.12 449 GLY A N 1
ATOM 3586 C CA . GLY A 1 449 ? -22.285 11.114 22.338 1.00 94.12 449 GLY A CA 1
ATOM 3587 C C . GLY A 1 449 ? -21.690 11.634 23.648 1.00 94.12 449 GLY A C 1
ATOM 3588 O O . GLY A 1 449 ? -20.729 11.094 24.193 1.00 94.12 449 GLY A O 1
ATOM 3589 N N . GLU A 1 450 ? -22.263 12.735 24.137 1.00 95.12 450 GLU A N 1
ATOM 3590 C CA . GLU A 1 450 ? -21.859 13.398 25.380 1.00 95.12 450 GLU A CA 1
ATOM 3591 C C . GLU A 1 450 ? -22.970 13.330 26.438 1.00 95.12 450 GLU A C 1
ATOM 3593 O O . GLU A 1 450 ? -24.155 13.466 26.130 1.00 95.12 450 GLU A O 1
ATOM 3598 N N . GLU A 1 451 ? -22.567 13.193 27.699 1.00 94.44 451 GLU A N 1
ATOM 3599 C CA . GLU A 1 451 ? -23.413 13.307 28.883 1.00 94.44 451 GLU A CA 1
ATOM 3600 C C . GLU A 1 451 ? -22.941 14.463 29.777 1.00 94.44 451 GLU A C 1
ATOM 3602 O O . GLU A 1 451 ? -21.740 14.685 29.975 1.00 94.44 451 GLU A O 1
ATOM 3607 N N . ASP A 1 452 ? -23.898 15.205 30.340 1.00 93.88 452 ASP A N 1
ATOM 3608 C CA . ASP A 1 452 ? -23.625 16.281 31.293 1.00 93.88 452 ASP A CA 1
ATOM 3609 C C . ASP A 1 452 ? -23.410 15.709 32.704 1.00 93.88 452 ASP A C 1
ATOM 3611 O O . ASP A 1 452 ? -24.341 15.220 33.349 1.00 93.88 452 ASP A O 1
ATOM 3615 N N . LEU A 1 453 ? -22.185 15.832 33.219 1.00 90.88 453 LEU A N 1
ATOM 3616 C CA . LEU A 1 453 ? -21.790 15.390 34.556 1.00 90.88 453 LEU A CA 1
ATOM 3617 C C . LEU A 1 453 ? -21.439 16.603 35.439 1.00 90.88 453 LEU A C 1
ATOM 3619 O O . LEU A 1 453 ? -21.068 17.666 34.933 1.00 90.88 453 LEU A O 1
ATOM 3623 N N . PRO A 1 454 ? -21.480 16.479 36.779 1.00 88.38 454 PRO A N 1
ATOM 3624 C CA . PRO A 1 454 ? -21.084 17.567 37.680 1.00 88.38 454 PRO A CA 1
ATOM 3625 C C . PRO A 1 454 ? -19.663 18.109 37.443 1.00 88.38 454 PRO A C 1
ATOM 3627 O O . PRO A 1 454 ? -19.384 19.268 37.747 1.00 88.38 454 PRO A O 1
ATOM 3630 N N . GLN A 1 455 ? -18.763 17.268 36.934 1.00 87.38 455 GLN A N 1
ATOM 3631 C CA . GLN A 1 455 ? -17.353 17.570 36.694 1.00 87.38 455 GLN A CA 1
ATOM 3632 C C . GLN A 1 455 ? -17.081 18.116 35.282 1.00 87.38 455 GLN A C 1
ATOM 3634 O O . GLN A 1 455 ? -15.982 18.607 35.034 1.00 87.38 455 GLN A O 1
ATOM 3639 N N . GLY A 1 456 ? -18.057 18.058 34.372 1.00 89.69 456 GLY A N 1
ATOM 3640 C CA . GLY A 1 456 ? -17.902 18.450 32.974 1.00 89.69 456 GLY A CA 1
ATOM 3641 C C . GLY A 1 456 ? -18.694 17.546 32.036 1.00 89.69 456 GLY A C 1
ATOM 3642 O O . GLY A 1 456 ? -19.551 16.784 32.471 1.00 89.69 456 GLY A O 1
ATOM 3643 N N . LYS A 1 457 ? -18.394 17.624 30.742 1.00 94.31 457 LYS A N 1
ATOM 3644 C CA . LYS A 1 457 ? -18.957 16.702 29.756 1.00 94.31 457 LYS A CA 1
ATOM 3645 C C . LYS A 1 457 ? -18.099 15.451 29.667 1.00 94.31 457 LYS A C 1
ATOM 3647 O O . LYS A 1 457 ? -16.872 15.553 29.625 1.00 94.31 457 LYS A O 1
ATOM 3652 N N . GLY A 1 458 ? -18.746 14.298 29.661 1.00 95.88 458 GLY A N 1
ATOM 3653 C CA . GLY A 1 458 ? -18.087 13.007 29.536 1.00 95.88 458 GLY A CA 1
ATOM 3654 C C . GLY A 1 458 ? -18.826 12.098 28.574 1.00 95.88 458 GLY A C 1
ATOM 3655 O O . GLY A 1 458 ? -19.888 12.441 28.066 1.00 95.88 458 GLY A O 1
ATOM 3656 N N . MET A 1 459 ? -18.248 10.932 28.343 1.00 96.50 459 MET A N 1
ATOM 3657 C CA . MET A 1 459 ? -18.808 9.883 27.505 1.00 96.50 459 MET A CA 1
ATOM 3658 C C . MET A 1 459 ? -18.717 8.545 28.237 1.00 96.50 459 MET A C 1
ATOM 3660 O O . MET A 1 459 ? -17.786 8.346 29.026 1.00 96.50 459 MET A O 1
ATOM 3664 N N . ASN A 1 460 ? -19.697 7.664 28.037 1.00 96.31 460 ASN A N 1
ATOM 3665 C CA . ASN A 1 460 ? -19.771 6.394 28.753 1.00 96.31 460 ASN A CA 1
ATOM 3666 C C . ASN A 1 460 ? -18.522 5.541 28.470 1.00 96.31 460 ASN A C 1
ATOM 3668 O O . ASN A 1 460 ? -18.161 5.312 27.318 1.00 96.31 460 ASN A O 1
ATOM 3672 N N . LEU A 1 461 ? -17.834 5.083 29.519 1.00 95.81 461 LEU A N 1
ATOM 3673 C CA . LEU A 1 461 ? -16.575 4.353 29.367 1.00 95.81 461 LEU A CA 1
ATOM 3674 C C . LEU A 1 461 ? -16.778 2.985 28.703 1.00 95.81 461 LEU A C 1
ATOM 3676 O O . LEU A 1 461 ? -15.921 2.576 27.929 1.00 95.81 461 LEU A O 1
ATOM 3680 N N . GLY A 1 462 ? -17.885 2.292 28.982 1.00 94.81 462 GLY A N 1
ATOM 3681 C CA . GLY A 1 462 ? -18.215 1.024 28.328 1.00 94.81 462 GLY A CA 1
ATOM 3682 C C . GLY A 1 462 ? -18.352 1.189 26.814 1.00 94.81 462 GLY A C 1
ATOM 3683 O O . GLY A 1 462 ? -17.683 0.482 26.065 1.00 94.81 462 GLY A O 1
ATOM 3684 N N . GLU A 1 463 ? -19.116 2.193 26.375 1.00 96.19 463 GLU A N 1
ATOM 3685 C CA . GLU A 1 463 ? -19.303 2.508 24.949 1.00 96.19 463 GLU A CA 1
ATOM 3686 C C . GLU A 1 463 ? -17.989 2.916 24.263 1.00 96.19 463 GLU A C 1
ATOM 3688 O O . GLU A 1 463 ? -17.734 2.518 23.129 1.00 96.19 463 GLU A O 1
ATOM 3693 N N . VAL A 1 464 ? -17.103 3.653 24.952 1.00 97.12 464 VAL A N 1
ATOM 3694 C CA . VAL A 1 464 ? -15.758 3.977 24.433 1.00 97.12 464 VAL A CA 1
ATOM 3695 C C . VAL A 1 464 ? -14.938 2.715 24.169 1.00 97.12 464 VAL A C 1
ATOM 3697 O O . VAL A 1 464 ? -14.245 2.633 23.154 1.00 97.12 464 VAL A O 1
ATOM 3700 N N . LEU A 1 465 ? -14.953 1.763 25.107 1.00 96.94 465 LEU A N 1
ATOM 3701 C CA . LEU A 1 465 ? -14.187 0.522 24.987 1.00 96.94 465 LEU A CA 1
ATOM 3702 C C . LEU A 1 465 ? -14.756 -0.359 23.869 1.00 96.94 465 LEU A C 1
ATOM 3704 O O . LEU A 1 465 ? -13.980 -0.880 23.066 1.00 96.94 465 LEU A O 1
ATOM 3708 N N . GLU A 1 466 ? -16.082 -0.459 23.771 1.00 95.69 466 GLU A N 1
ATOM 3709 C CA . GLU A 1 466 ? -16.768 -1.182 22.698 1.00 95.69 466 GLU A CA 1
ATOM 3710 C C . GLU A 1 466 ? -16.448 -0.584 21.319 1.00 95.69 466 GLU A C 1
ATOM 3712 O O . GLU A 1 466 ? -15.990 -1.309 20.435 1.00 95.69 466 GLU A O 1
ATOM 3717 N N . GLU A 1 467 ? -16.577 0.738 21.154 1.00 96.69 467 GLU A N 1
ATOM 3718 C CA . GLU A 1 467 ? -16.265 1.445 19.901 1.00 96.69 467 GLU A CA 1
ATOM 3719 C C . GLU A 1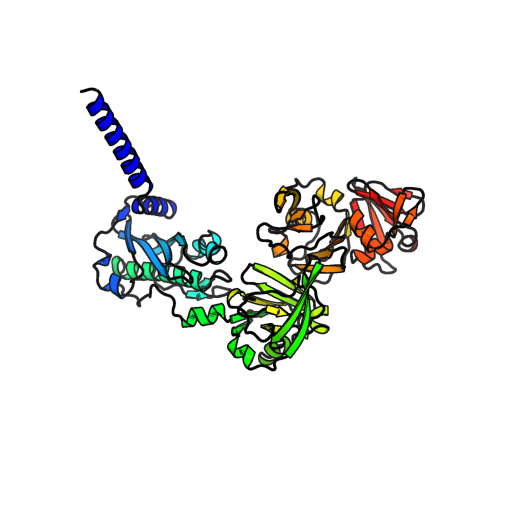 467 ? -14.785 1.300 19.514 1.00 96.69 467 GLU A C 1
ATOM 3721 O O . GLU A 1 467 ? -14.454 1.164 18.339 1.00 96.69 467 GLU A O 1
ATOM 3726 N N . ALA A 1 468 ? -13.871 1.253 20.491 1.00 97.06 468 ALA A N 1
ATOM 3727 C CA . ALA A 1 468 ? -12.452 0.982 20.250 1.00 97.06 468 ALA A CA 1
ATOM 3728 C C . ALA A 1 468 ? -12.149 -0.492 19.888 1.00 97.06 468 ALA A C 1
ATOM 3730 O O . ALA A 1 468 ? -10.997 -0.825 19.578 1.00 97.06 468 ALA A O 1
ATOM 3731 N N . GLY A 1 469 ? -13.154 -1.374 19.925 1.00 95.31 469 GLY A N 1
ATOM 3732 C CA . GLY A 1 469 ? -13.063 -2.793 19.580 1.00 95.31 469 GLY A CA 1
ATOM 3733 C C . GLY A 1 469 ? -12.681 -3.719 20.739 1.00 95.31 469 GLY A C 1
ATOM 3734 O O . GLY A 1 469 ? -12.275 -4.858 20.495 1.00 95.31 469 GLY A O 1
ATOM 3735 N N . MET A 1 470 ? -12.765 -3.257 21.991 1.00 96.50 470 MET A N 1
ATOM 3736 C CA . MET A 1 470 ? -12.543 -4.088 23.177 1.00 96.50 470 MET A CA 1
ATOM 3737 C C . MET A 1 470 ? -13.829 -4.824 23.550 1.00 96.50 470 MET A C 1
ATOM 3739 O O . MET A 1 470 ? -14.749 -4.256 24.129 1.00 96.50 470 MET A O 1
ATOM 3743 N N . ILE A 1 471 ? -13.862 -6.122 23.251 1.00 92.62 471 ILE A N 1
ATOM 3744 C CA . ILE A 1 471 ? -14.927 -7.025 23.699 1.00 92.62 471 ILE A CA 1
ATOM 3745 C C . ILE A 1 471 ? -14.624 -7.445 25.140 1.00 92.62 471 ILE A C 1
ATOM 3747 O O . ILE A 1 471 ? -13.516 -7.918 25.410 1.00 92.62 471 ILE A O 1
ATOM 3751 N N . ILE A 1 472 ? -15.596 -7.264 26.036 1.00 90.19 472 ILE A N 1
ATOM 3752 C CA . ILE A 1 472 ? -15.499 -7.571 27.469 1.00 90.19 472 ILE A CA 1
ATOM 3753 C C . ILE A 1 472 ? -16.463 -8.719 27.783 1.00 90.19 472 ILE A C 1
ATOM 3755 O O . ILE A 1 472 ? -17.660 -8.617 27.516 1.00 90.19 472 ILE A O 1
ATOM 3759 N N . GLU A 1 473 ? -15.946 -9.806 28.347 1.00 86.81 473 GLU A N 1
ATOM 3760 C CA . GLU A 1 473 ? -16.707 -10.970 28.805 1.00 86.81 473 GLU A CA 1
ATOM 3761 C C . GLU A 1 473 ? -16.894 -10.957 30.336 1.00 86.81 473 GLU A C 1
ATOM 3763 O O . GLU A 1 473 ? -16.166 -10.287 31.066 1.00 86.81 473 GLU A O 1
ATOM 3768 N N . ASP A 1 474 ? -17.850 -11.740 30.855 1.00 76.44 474 ASP A N 1
ATOM 3769 C CA . ASP A 1 474 ? -18.259 -11.727 32.276 1.00 76.44 474 ASP A CA 1
ATOM 3770 C C . ASP A 1 474 ? -17.120 -11.967 33.293 1.00 76.44 474 ASP A C 1
ATOM 3772 O O . ASP A 1 474 ? -17.248 -11.602 34.464 1.00 76.44 474 ASP A O 1
ATOM 3776 N N . ASN A 1 475 ? -16.025 -12.614 32.880 1.00 82.44 475 ASN A N 1
ATOM 3777 C CA . ASN A 1 475 ? -14.886 -12.935 33.748 1.00 82.44 475 ASN A CA 1
ATOM 3778 C C . ASN A 1 475 ? -13.708 -11.963 33.609 1.00 82.44 475 ASN A C 1
ATOM 3780 O O . ASN A 1 475 ? -12.740 -12.100 34.361 1.00 82.44 475 ASN A O 1
ATOM 3784 N N . ASP A 1 476 ? -13.770 -11.031 32.661 1.00 88.06 476 ASP A N 1
ATOM 3785 C CA . ASP A 1 476 ? -12.668 -10.118 32.393 1.00 88.06 476 ASP A CA 1
ATOM 3786 C C . ASP A 1 476 ? -12.538 -9.089 33.514 1.00 88.06 476 ASP A C 1
ATOM 3788 O O . ASP A 1 476 ? -13.516 -8.640 34.120 1.00 88.06 476 ASP A O 1
ATOM 3792 N N . THR A 1 477 ? -11.302 -8.682 33.786 1.00 89.62 477 THR A N 1
ATOM 3793 C CA . THR A 1 477 ? -11.035 -7.564 34.691 1.00 89.62 477 THR A CA 1
ATOM 3794 C C . THR A 1 477 ? -10.445 -6.402 33.921 1.00 89.62 477 THR A C 1
ATOM 3796 O O . THR A 1 477 ? -9.637 -6.584 33.012 1.00 89.62 477 THR A O 1
ATOM 3799 N N . LEU A 1 478 ? -10.850 -5.187 34.283 1.00 95.31 478 LEU A N 1
ATOM 3800 C CA . LEU A 1 478 ? -10.338 -3.977 33.664 1.00 95.31 478 LEU A CA 1
ATOM 3801 C C . LEU A 1 478 ? -9.448 -3.233 34.649 1.00 95.31 478 LEU A C 1
ATOM 3803 O O . LEU A 1 478 ? -9.802 -3.050 35.813 1.00 95.31 478 LEU A O 1
ATOM 3807 N N . THR A 1 479 ? -8.311 -2.753 34.169 1.00 96.56 479 THR A N 1
ATOM 3808 C CA . THR A 1 479 ? -7.410 -1.902 34.944 1.00 96.56 479 THR A CA 1
ATOM 3809 C C . THR A 1 479 ? -7.150 -0.627 34.168 1.00 96.56 479 THR A C 1
ATOM 3811 O O . THR A 1 479 ? -6.676 -0.652 33.033 1.00 96.56 479 THR A O 1
ATOM 3814 N N . LEU A 1 480 ? -7.433 0.505 34.796 1.00 97.00 480 LEU A N 1
ATOM 3815 C CA . LEU A 1 480 ? -7.089 1.819 34.283 1.00 97.00 480 LEU A CA 1
ATOM 3816 C C . LEU A 1 480 ? -5.741 2.259 34.852 1.00 97.00 480 LEU A C 1
ATOM 3818 O O . LEU A 1 480 ? -5.467 2.094 36.041 1.00 97.00 480 LEU A O 1
ATOM 3822 N N . PHE A 1 481 ? -4.913 2.837 33.989 1.00 97.38 481 PHE A N 1
ATOM 3823 C CA . PHE A 1 481 ? -3.601 3.378 34.313 1.00 97.38 481 PHE A CA 1
ATOM 3824 C C . PHE A 1 481 ? -3.606 4.883 34.058 1.00 97.38 481 PHE A C 1
ATOM 3826 O O . PHE A 1 481 ? -3.936 5.320 32.952 1.00 97.38 481 PHE A O 1
ATOM 3833 N N . ASP A 1 482 ? -3.219 5.673 35.057 1.00 96.00 482 ASP A N 1
ATOM 3834 C CA . ASP A 1 482 ? -2.880 7.080 34.829 1.00 96.00 482 ASP A CA 1
ATOM 3835 C C . ASP A 1 482 ? -1.474 7.225 34.215 1.00 96.00 482 ASP A C 1
ATOM 3837 O O . ASP A 1 482 ? -0.703 6.264 34.124 1.00 96.00 482 ASP A O 1
ATOM 3841 N N . SER A 1 483 ? -1.138 8.429 33.758 1.00 93.00 483 SER A N 1
ATOM 3842 C CA . SER A 1 483 ? 0.143 8.761 33.120 1.00 93.00 483 SER A CA 1
ATOM 3843 C C . SER A 1 483 ? 1.360 8.629 34.047 1.00 93.00 483 SER A C 1
ATOM 3845 O O . SER A 1 483 ? 2.488 8.611 33.550 1.00 93.00 483 SER A O 1
ATOM 3847 N N . ASP A 1 484 ? 1.160 8.487 35.363 1.00 92.94 484 ASP A N 1
ATOM 3848 C CA . ASP A 1 484 ? 2.213 8.163 36.337 1.00 92.94 484 ASP A CA 1
ATOM 3849 C C . ASP A 1 484 ? 2.353 6.639 36.564 1.00 92.94 484 ASP A C 1
ATOM 3851 O O . ASP A 1 484 ? 3.237 6.185 37.297 1.00 92.94 484 ASP A O 1
ATOM 3855 N N . GLY A 1 485 ? 1.503 5.832 35.921 1.00 92.31 485 GLY A N 1
ATOM 3856 C CA . GLY A 1 485 ? 1.501 4.372 35.989 1.00 92.31 485 GLY A CA 1
ATOM 3857 C C . GLY A 1 485 ? 0.753 3.801 37.194 1.00 92.31 485 GLY A C 1
ATOM 3858 O O . GLY A 1 485 ? 0.864 2.601 37.466 1.00 92.31 485 GLY A O 1
ATOM 3859 N N . LYS A 1 486 ? 0.000 4.622 37.936 1.00 96.50 486 LYS A N 1
ATOM 3860 C CA . LYS A 1 486 ? -0.825 4.137 39.041 1.00 96.50 486 LYS A CA 1
ATOM 3861 C C . LYS A 1 486 ? -2.076 3.452 38.493 1.00 96.50 486 LYS A C 1
ATOM 3863 O O . LYS A 1 486 ? -2.693 3.906 37.534 1.00 96.50 486 LYS A O 1
ATOM 3868 N N . GLN A 1 487 ? -2.418 2.340 39.136 1.00 96.50 487 GLN A N 1
ATOM 3869 C CA . GLN A 1 487 ? -3.458 1.412 38.706 1.00 96.50 487 GLN A CA 1
ATOM 3870 C C . GLN A 1 487 ? -4.750 1.613 39.494 1.00 96.50 487 GLN A C 1
ATOM 3872 O O . GLN A 1 487 ? -4.720 1.856 40.706 1.00 96.50 487 GLN A O 1
ATOM 3877 N N . TYR A 1 488 ? -5.870 1.472 38.793 1.00 94.75 488 TYR A N 1
ATOM 3878 C CA . TYR A 1 488 ? -7.217 1.530 39.338 1.00 94.75 488 TYR A CA 1
ATOM 3879 C C . TYR A 1 488 ? -8.028 0.388 38.728 1.00 94.75 488 TYR A C 1
ATOM 3881 O O . TYR A 1 488 ? -8.302 0.391 37.528 1.00 94.75 488 TYR A O 1
ATOM 3889 N N . ASP A 1 489 ? -8.393 -0.590 39.551 1.00 92.25 489 ASP A N 1
ATOM 3890 C CA . ASP A 1 489 ? -9.223 -1.709 39.110 1.00 92.25 489 ASP A CA 1
ATOM 3891 C C . ASP A 1 489 ? -10.662 -1.239 38.881 1.00 92.25 489 ASP A C 1
ATOM 3893 O O . ASP A 1 489 ? -11.252 -0.549 39.717 1.00 92.25 489 ASP A O 1
ATOM 3897 N N . ILE A 1 490 ? -11.224 -1.630 37.744 1.00 90.00 490 ILE A N 1
ATOM 3898 C CA . ILE A 1 490 ? -12.591 -1.337 37.333 1.00 90.00 490 ILE A CA 1
ATOM 3899 C C . ILE A 1 490 ? -13.350 -2.660 37.317 1.00 90.00 490 ILE A C 1
ATOM 3901 O O . ILE A 1 490 ? -13.005 -3.592 36.589 1.00 90.00 490 ILE A O 1
ATOM 3905 N N . ASN A 1 491 ? -14.408 -2.747 38.122 1.00 83.62 491 ASN A N 1
ATOM 3906 C CA . ASN A 1 491 ? -15.337 -3.865 38.025 1.00 83.62 491 ASN A CA 1
ATOM 3907 C C . ASN A 1 491 ? -16.199 -3.672 36.763 1.00 83.62 491 ASN A C 1
ATOM 3909 O O . ASN A 1 491 ? -16.798 -2.601 36.641 1.00 83.62 491 ASN A O 1
ATOM 3913 N N . PRO A 1 492 ? -16.325 -4.666 35.863 1.00 80.38 492 PRO A N 1
ATOM 3914 C CA . PRO A 1 492 ? -17.142 -4.538 34.653 1.00 80.38 492 PRO A CA 1
ATOM 3915 C C . PRO A 1 492 ? -18.578 -4.062 34.920 1.00 80.38 492 PRO A C 1
ATOM 3917 O O . PRO A 1 492 ? -19.110 -3.252 34.170 1.00 80.38 492 PRO A O 1
ATOM 3920 N N . ASN A 1 493 ? -19.171 -4.442 36.059 1.00 82.75 493 ASN A N 1
ATOM 3921 C CA . ASN A 1 493 ? -20.515 -3.999 36.456 1.00 82.75 493 ASN A CA 1
ATOM 3922 C C . ASN A 1 493 ? -20.627 -2.486 36.739 1.00 82.75 493 ASN A C 1
ATOM 3924 O O . ASN A 1 493 ? -21.724 -1.986 36.975 1.00 82.75 493 ASN A O 1
ATOM 3928 N N . GLN A 1 494 ? -19.508 -1.760 36.805 1.00 86.50 494 GLN A N 1
ATOM 3929 C CA . GLN A 1 494 ? -19.473 -0.312 37.023 1.00 86.50 494 GLN A CA 1
ATOM 3930 C C . GLN A 1 494 ? -19.333 0.479 35.719 1.00 86.50 494 GLN A C 1
ATOM 3932 O O . GLN A 1 494 ? -19.428 1.709 35.776 1.00 86.50 494 GLN A O 1
ATOM 3937 N N . LEU A 1 495 ? -19.111 -0.182 34.575 1.00 87.25 495 LEU A N 1
ATOM 3938 C CA . LEU A 1 495 ? -18.869 0.479 33.289 1.00 87.25 495 LEU A CA 1
ATOM 3939 C C . LEU A 1 495 ? -20.031 1.375 32.868 1.00 87.25 495 LEU A C 1
ATOM 3941 O O . LEU A 1 495 ? -19.791 2.522 32.505 1.00 87.25 495 LEU A O 1
ATOM 3945 N N . ASP A 1 496 ? -21.269 0.917 33.061 1.00 85.19 496 ASP A N 1
ATOM 3946 C CA . ASP A 1 496 ? -22.487 1.688 32.769 1.00 85.19 496 ASP A CA 1
ATOM 3947 C C . ASP A 1 496 ? -22.577 3.011 33.550 1.00 85.19 496 ASP A C 1
ATOM 3949 O O . ASP A 1 496 ? -23.309 3.918 33.169 1.00 85.19 496 ASP A O 1
ATOM 3953 N N . SER A 1 497 ? -21.840 3.125 34.658 1.00 90.19 497 SER A N 1
ATOM 3954 C CA . SER A 1 497 ? -21.776 4.318 35.516 1.00 90.19 497 SER A CA 1
ATOM 3955 C C . SER A 1 497 ? -20.392 4.975 35.534 1.00 90.19 497 SER A C 1
ATOM 3957 O O . SER A 1 497 ? -20.091 5.771 36.426 1.00 90.19 497 SER A O 1
ATOM 3959 N N . SER A 1 498 ? -19.527 4.594 34.594 1.00 95.19 498 SER A N 1
ATOM 3960 C CA . SER A 1 498 ? -18.167 5.102 34.466 1.00 95.19 498 SER A CA 1
ATOM 3961 C C . SER A 1 498 ? -18.044 5.956 33.217 1.00 95.19 498 SER A C 1
ATOM 3963 O O . SER A 1 498 ? -18.632 5.655 32.183 1.00 95.19 498 SER A O 1
ATOM 3965 N N . TYR A 1 499 ? -17.249 7.016 33.301 1.00 96.94 499 TYR A N 1
ATOM 3966 C CA . TYR A 1 499 ? -17.178 8.031 32.256 1.00 96.94 499 TYR A CA 1
ATOM 3967 C C . TYR A 1 499 ? -15.738 8.402 31.938 1.00 96.94 499 TYR A C 1
ATOM 3969 O O . TYR A 1 499 ? -14.917 8.533 32.848 1.00 96.94 499 TYR A O 1
ATOM 3977 N N . LEU A 1 500 ? -15.452 8.637 30.659 1.00 97.44 500 LEU A N 1
ATOM 3978 C CA . LEU A 1 500 ? -14.226 9.281 30.200 1.00 97.44 500 LEU A CA 1
ATOM 3979 C C . LEU A 1 500 ? -14.523 10.746 29.863 1.00 97.44 500 LEU A C 1
ATOM 3981 O O . LEU A 1 500 ? -15.500 11.045 29.182 1.00 97.44 500 LEU A O 1
ATOM 3985 N N . LEU A 1 501 ? -13.702 11.671 30.351 1.00 97.19 501 LEU A N 1
ATOM 3986 C CA . LEU A 1 501 ? -13.893 13.109 30.184 1.00 97.19 501 LEU A CA 1
ATOM 3987 C C . LEU A 1 501 ? -12.735 13.664 29.350 1.00 97.19 501 LEU A C 1
ATOM 3989 O O . LEU A 1 501 ? -11.609 13.712 29.854 1.00 97.19 501 LEU A O 1
ATOM 3993 N N . PRO A 1 502 ? -12.964 14.087 28.094 1.00 95.38 502 PRO A N 1
ATOM 3994 C CA . PRO A 1 502 ? -11.944 14.775 27.311 1.00 95.38 502 PRO A CA 1
ATOM 3995 C C . PRO A 1 502 ? -11.486 16.061 28.014 1.00 95.38 502 PRO A C 1
ATOM 3997 O O . PRO A 1 502 ? -12.304 16.895 28.406 1.00 95.38 502 PRO A O 1
ATOM 4000 N N . VAL A 1 503 ? -10.173 16.240 28.158 1.00 92.81 503 VAL A N 1
ATOM 4001 C CA . VAL A 1 503 ? -9.554 17.466 28.692 1.00 92.81 503 VAL A CA 1
ATOM 4002 C C . VAL A 1 503 ? -8.504 17.987 27.713 1.00 92.81 503 VAL A C 1
ATOM 4004 O O . VAL A 1 503 ? -8.100 17.278 26.791 1.00 92.81 503 VAL A O 1
ATOM 4007 N N . GLU A 1 504 ? -8.040 19.226 27.902 1.00 83.62 504 GLU A N 1
ATOM 4008 C CA . GLU A 1 504 ? -7.012 19.816 27.038 1.00 83.62 504 GLU A CA 1
ATOM 4009 C C . GLU A 1 504 ? -5.768 18.907 26.994 1.00 83.62 504 GLU A C 1
ATOM 4011 O O . GLU A 1 504 ? -5.029 18.793 27.971 1.00 83.62 504 GLU A O 1
ATOM 4016 N N . LYS A 1 505 ? -5.555 18.251 25.843 1.00 77.75 505 LYS A N 1
ATOM 4017 C CA . LYS A 1 505 ? -4.481 17.272 25.595 1.00 77.75 505 LYS A CA 1
ATOM 4018 C C . LYS A 1 505 ? -4.528 16.012 26.475 1.00 77.75 505 LYS A C 1
ATOM 4020 O O . LYS A 1 505 ? -3.478 15.474 26.826 1.00 77.75 505 LYS A O 1
ATOM 4025 N N . GLY A 1 506 ? -5.708 15.478 26.777 1.00 91.44 506 GLY A N 1
ATOM 4026 C CA . GLY A 1 506 ? -5.816 14.218 27.515 1.00 91.44 506 GLY A CA 1
ATOM 4027 C C . GLY A 1 506 ? -7.237 13.751 27.759 1.00 91.44 506 GLY A C 1
ATOM 4028 O O . GLY A 1 506 ? -8.185 14.186 27.106 1.00 91.44 506 GLY A O 1
ATOM 4029 N N . ALA A 1 507 ? -7.361 12.856 28.728 1.00 96.19 507 ALA A N 1
ATOM 4030 C CA . ALA A 1 507 ? -8.635 12.452 29.285 1.00 96.19 507 ALA A CA 1
ATOM 4031 C C . ALA A 1 507 ? -8.499 12.248 30.795 1.00 96.19 507 ALA A C 1
ATOM 4033 O O . ALA A 1 507 ? -7.472 11.762 31.266 1.00 96.19 507 ALA A O 1
ATOM 4034 N N . ASP A 1 508 ? -9.553 12.587 31.523 1.00 97.19 508 ASP A N 1
ATOM 4035 C CA . ASP A 1 508 ? -9.781 12.188 32.909 1.00 97.19 508 ASP A CA 1
ATOM 4036 C C . ASP A 1 508 ? -10.860 11.085 32.931 1.00 97.19 508 ASP A C 1
ATOM 4038 O O . ASP A 1 508 ? -11.530 10.846 31.925 1.00 97.19 508 ASP A O 1
ATOM 4042 N N . ALA A 1 509 ? -11.050 10.402 34.060 1.00 96.94 509 ALA A N 1
ATOM 4043 C CA . ALA A 1 509 ? -12.097 9.392 34.212 1.00 96.94 509 ALA A CA 1
ATOM 4044 C C . ALA A 1 509 ? -12.854 9.518 35.534 1.00 96.94 509 ALA A C 1
ATOM 4046 O O . ALA A 1 509 ? -12.300 9.915 36.561 1.00 96.94 509 ALA A O 1
ATOM 4047 N N . ILE A 1 510 ? -14.121 9.114 35.514 1.00 95.31 510 ILE A N 1
ATOM 4048 C CA . ILE A 1 510 ? -14.944 8.895 36.701 1.00 95.31 510 ILE A CA 1
ATOM 4049 C C . ILE A 1 510 ? -15.271 7.409 36.765 1.00 95.31 510 ILE A C 1
ATOM 4051 O O . ILE A 1 510 ? -15.945 6.902 35.875 1.00 95.31 510 ILE A O 1
ATOM 4055 N N . ILE A 1 511 ? -14.810 6.728 37.814 1.00 92.12 511 ILE A N 1
ATOM 4056 C CA . ILE A 1 511 ? -15.125 5.320 38.085 1.00 92.12 511 ILE A CA 1
ATOM 4057 C C . ILE A 1 511 ? -15.883 5.254 39.413 1.00 92.12 511 ILE A C 1
ATOM 4059 O O . ILE A 1 511 ? -15.303 5.441 40.492 1.00 92.12 511 ILE A O 1
ATOM 4063 N N . GLY A 1 512 ? -17.199 5.039 39.345 1.00 84.25 512 GLY A N 1
ATOM 4064 C CA . GLY A 1 512 ? -18.084 5.168 40.504 1.00 84.25 512 GLY A CA 1
ATOM 4065 C C . GLY A 1 512 ? -18.018 6.581 41.099 1.00 84.25 512 GLY A C 1
ATOM 4066 O O . GLY A 1 512 ? -18.362 7.556 40.443 1.00 84.25 512 GLY A O 1
ATOM 4067 N N . GLU A 1 513 ? -17.547 6.709 42.341 1.00 83.81 513 GLU A N 1
ATOM 4068 C CA . GLU A 1 513 ? -17.374 8.013 43.012 1.00 83.81 513 GLU A CA 1
ATOM 4069 C C . GLU A 1 513 ? -15.956 8.602 42.861 1.00 83.81 513 GLU A C 1
ATOM 4071 O O . GLU A 1 513 ? -15.671 9.690 43.367 1.00 83.81 513 GLU A O 1
ATOM 4076 N N . THR A 1 514 ? -15.040 7.892 42.194 1.00 90.94 514 THR A N 1
ATOM 4077 C CA . THR A 1 514 ? -13.625 8.282 42.112 1.00 90.94 514 THR A CA 1
ATOM 4078 C C . THR A 1 514 ? -13.347 9.077 40.845 1.00 90.94 514 THR A C 1
ATOM 4080 O O . THR A 1 514 ? -13.589 8.589 39.747 1.00 90.94 514 THR A O 1
ATOM 4083 N N . TYR A 1 515 ? -12.767 10.268 41.001 1.00 94.50 515 TYR A N 1
ATOM 4084 C CA . TYR A 1 515 ? -12.247 11.073 39.895 1.00 94.50 515 TYR A CA 1
ATOM 4085 C C . TYR A 1 515 ? -10.747 10.817 39.711 1.00 94.50 515 TYR A C 1
ATOM 4087 O O . TYR A 1 515 ? -9.964 11.021 40.645 1.00 94.50 515 TYR A O 1
ATOM 4095 N N . ILE A 1 516 ? -10.345 10.395 38.516 1.00 95.75 516 ILE A N 1
ATOM 4096 C CA . ILE A 1 516 ? -8.974 10.020 38.160 1.00 95.75 516 ILE A CA 1
ATOM 4097 C C . ILE A 1 516 ? -8.495 10.952 37.050 1.00 95.75 516 ILE A C 1
ATOM 4099 O O . ILE A 1 516 ? -9.219 11.199 36.090 1.00 95.75 516 ILE A O 1
ATOM 4103 N N . LYS A 1 517 ? -7.283 11.490 37.196 1.00 95.56 517 LYS A N 1
ATOM 4104 C CA . LYS A 1 517 ? -6.708 12.463 36.261 1.00 95.56 517 LYS A CA 1
ATOM 4105 C C . LYS A 1 517 ? -5.687 11.834 35.332 1.00 95.56 517 LYS A C 1
ATOM 4107 O O . LYS A 1 517 ? -4.996 10.916 35.759 1.00 95.56 517 LYS A O 1
ATOM 4112 N N . ASP A 1 518 ? -5.540 12.419 34.145 1.00 95.25 518 ASP A N 1
ATOM 4113 C CA . ASP A 1 518 ? -4.460 12.134 33.189 1.00 95.25 518 ASP A CA 1
ATOM 4114 C C . ASP A 1 518 ? -4.363 10.635 32.863 1.00 95.25 518 ASP A C 1
ATOM 4116 O O . ASP A 1 518 ? -3.383 9.964 33.182 1.00 95.25 518 ASP A O 1
ATOM 4120 N N . ILE A 1 519 ? -5.430 10.089 32.276 1.00 97.50 519 ILE A N 1
ATOM 4121 C CA . ILE A 1 519 ? -5.510 8.675 31.912 1.00 97.50 519 ILE A CA 1
ATOM 4122 C C . ILE A 1 519 ? -4.544 8.371 30.768 1.00 97.50 519 ILE A C 1
ATOM 4124 O O . ILE A 1 519 ? -4.542 9.045 29.737 1.00 97.50 519 ILE A O 1
ATOM 4128 N N . ALA A 1 520 ? -3.755 7.311 30.934 1.00 97.19 520 ALA A N 1
ATOM 4129 C CA . ALA A 1 520 ? -2.848 6.817 29.909 1.00 97.19 520 ALA A CA 1
ATOM 4130 C C . ALA A 1 520 ? -3.475 5.703 29.076 1.00 97.19 520 ALA A C 1
ATOM 4132 O O . ALA A 1 520 ? -3.491 5.778 27.846 1.00 97.19 520 ALA A O 1
ATOM 4133 N N . LYS A 1 521 ? -3.993 4.667 29.743 1.00 97.31 521 LYS A N 1
ATOM 4134 C CA . LYS A 1 521 ? -4.612 3.518 29.081 1.00 97.31 521 LYS A CA 1
ATOM 4135 C C . LYS A 1 521 ? -5.575 2.766 29.993 1.00 97.31 521 LYS A C 1
ATOM 4137 O O . LYS A 1 521 ? -5.473 2.843 31.216 1.00 97.31 521 LYS A O 1
ATOM 4142 N N . ILE A 1 522 ? -6.452 1.984 29.381 1.00 97.62 522 ILE A N 1
ATOM 4143 C CA . ILE A 1 522 ? -7.275 0.966 30.028 1.00 97.62 522 ILE A CA 1
ATOM 4144 C C . ILE A 1 522 ? -6.870 -0.388 29.445 1.00 97.62 522 ILE A C 1
ATOM 4146 O O . ILE A 1 522 ? -6.748 -0.520 28.227 1.00 97.62 522 ILE A O 1
ATOM 4150 N N . SER A 1 523 ? -6.639 -1.376 30.304 1.00 97.19 523 SER A N 1
ATOM 4151 C CA . SER A 1 523 ? -6.260 -2.734 29.914 1.00 97.19 523 SER A CA 1
ATOM 4152 C C . SER A 1 523 ? -7.294 -3.747 30.386 1.00 97.19 523 SER A C 1
ATOM 4154 O O . SER A 1 523 ? -7.803 -3.635 31.501 1.00 97.19 523 SER A O 1
ATOM 4156 N N . LYS A 1 524 ? -7.552 -4.741 29.543 1.00 94.19 524 LYS A N 1
ATOM 4157 C CA . LYS A 1 524 ? -8.304 -5.956 29.840 1.00 94.19 524 LYS A CA 1
ATOM 4158 C C . LYS A 1 524 ? -7.320 -7.061 30.242 1.00 94.19 524 LYS A C 1
ATOM 4160 O O . LYS A 1 524 ? -6.287 -7.214 29.589 1.00 94.19 524 LYS A O 1
ATOM 4165 N N . ASN A 1 525 ? -7.607 -7.762 31.342 1.00 85.31 525 ASN A N 1
ATOM 4166 C CA . ASN A 1 525 ? -6.783 -8.846 31.895 1.00 85.31 525 ASN A CA 1
ATOM 4167 C C . ASN A 1 525 ? -7.577 -10.125 32.124 1.00 85.31 525 ASN A C 1
ATOM 4169 O O . ASN A 1 525 ? -8.716 -10.004 32.646 1.00 85.31 525 ASN A O 1
#

Nearest PDB structures (foldseek):
  7kom-assembly1_A  TM=8.281E-01  e=2.990E-08  Vibrio vulnificus CMCP6
  4xa7-assembly1_A  TM=7.351E-01  e=5.183E-05  Vibrio harveyi CAIM 1792
  7xk5-assembly1_C  TM=5.271E-01  e=6.990E-06  Vibrio cholerae O395
  4u9s-assembly1_C  TM=7.493E-01  e=1.069E-04  Vibrio cholerae
  4xhf-assembly3_C  TM=6.413E-01  e=1.194E-04  Shewanella oneidensis MR-1

Secondary structure (DSSP, 8-state):
-HHHHHHHHHHHHHHHHHHHHHHHT-HHHHHHHHHHHH-TT---EEE-TTGGGSHHHHHH-TTEEEEEEETTEEEEEEEEEE-SSSEEEEEEEEETTTTEEEEEEEEEE-SSTTTSGGGGSHHHHGGGTT-BSSS--EEESS--SSTTEEEPPSS-HHHHHHHHHHHHHHHHHHHHHHH--PPPP--SS--HHHHHHHHTEEEEEETTTEEEEEEHHHHTTSPEEEEEEEEE-TTS-EEEEEEEEEBHHHHHHTTT--GGG-SEEEEEETTS-EEEEEHHHHHHS--EEE-EETTEEPPGGG-S-EEE-TTS-GGG--SSEEEEEEES--PPP---EEEEHHHHTTTSPPEEEEETTEEEEEEEHHHHHTTSS---TTSEEEEEETTS-EEEEEHHHHHHH-EEE-SSTT-SEEE-TTPPTT-S--SEEEEE-SSEEEE-HHHHHHHH--EEETTEEEEEHHHHHHHTT----TT--EEEEETT--EEEE-GGGGGG-EEEEETTEEEEEETTEEE-SEEEEEE-

Solvent-accessible surface area (backbone atoms only — not comparable to full-atom values): 27756 Å² total; per-residue (Å²): 111,72,68,62,52,50,56,50,53,52,49,51,50,50,51,50,50,51,50,49,48,56,55,77,67,36,61,72,56,56,52,54,51,51,49,35,68,56,37,72,83,60,79,45,80,41,77,48,85,68,60,68,73,37,63,64,42,44,72,32,18,61,19,56,76,44,46,26,19,43,75,83,40,80,32,32,29,35,14,34,11,35,30,82,68,26,51,34,30,34,39,41,33,44,34,80,91,78,46,18,28,48,29,54,47,66,79,38,83,41,37,54,80,86,53,41,52,60,65,64,34,64,87,51,36,54,71,49,41,69,34,62,51,87,64,70,65,41,81,34,81,74,69,61,91,47,91,47,36,42,54,42,49,84,77,22,49,56,44,37,47,23,53,46,36,24,49,38,20,41,39,33,47,44,27,41,76,74,67,74,38,85,59,80,67,33,66,37,60,68,62,65,73,60,51,59,47,53,54,31,22,29,38,42,36,40,77,90,89,39,68,48,79,49,39,47,74,61,48,70,72,45,73,70,47,76,47,82,38,57,45,35,40,76,82,73,52,72,41,85,41,42,40,27,24,23,44,50,54,65,61,36,45,79,73,76,38,64,67,81,72,31,45,31,38,40,41,30,18,58,82,71,47,71,34,46,47,46,41,67,52,67,75,74,43,64,49,26,44,24,43,28,45,72,93,35,71,56,53,80,90,38,34,32,27,26,38,41,43,68,96,46,56,40,71,68,36,40,46,18,34,39,37,35,38,48,32,72,71,57,54,69,73,56,34,35,33,44,32,31,47,55,50,74,42,68,88,53,84,66,44,70,46,73,58,94,88,42,73,24,47,20,39,53,39,34,66,53,57,68,72,48,98,68,78,59,70,58,15,44,37,35,38,32,18,61,87,70,50,73,46,42,42,52,36,76,59,37,36,82,50,29,24,42,26,66,40,70,89,56,37,33,24,52,45,38,95,84,60,59,95,56,79,46,50,44,32,28,21,33,37,28,46,30,36,42,20,36,34,35,54,72,40,35,34,71,61,81,39,76,43,90,48,99,92,44,60,24,24,54,38,46,61,53,39,46,75,60,51,33,80,81,58,98,84,51,40,36,38,38,26,28,74,87,67,54,77,43,81,42,61,68,92,43,28,93,62,14,29,38,25,56,46,96,78,41,28,29,36,34,56,72,92,45,80,46,68,50,40,23,35,38,32,59,92

pLDDT: mean 88.31, std 10.81, range [51.53, 98.75]

Foldseek 3Di:
DVVVVVVVVVVVVVVVVVVVVCVVPDPVVVLVVVLCVLPVVQDDKDWDPCLCVPPLLCPQQVQWDTWIDGVNATFWTWGWAAFDQGIWIKIWGHDPVLQFTSWMATPDDRYDPPLLVCCRDCVQGVLRHGQHLPDAADEDDPDDPDSSYRHADQLRRRSRVLVSLRNRSSSQSNCCRPVVDHDGGGDRYDDVVVVQQQLQWAWEDEPPGDIDIDGLVNFVVFDKDWDFAWAQFPVRDTDTKTFMTDFPQRVQVVVVDHLLLFQKKWWAASLRQIFIDGSVLSVPWTWGFTQDMPNHGDDSVQPNTWTDTGPAHNSNRGGRTHYMYTHNDAQAAAAFKEFEPLLLCVPPDWAQDQDVNHRFTKGQVLSSVVSDPDFDQRYWWWWAALVRDITTDGPVCRNGFWIQTQDDPQPRKIDGPSDDPRNMRGLTQWIDTRHYIYGHQVSVCSNQHWDQDPVGIWGQQVVSCVVSPHDDDQPKWKWWQASVGDIDTAHPVQSRVKTWADDDSAIWIDRPNDTGPHTGMMGID